Protein AF-0000000076130973 (afdb_homodimer)

Secondary structure (DSSP, 8-state):
--TTPEEEEEE--SHHHH-BTTBTT-HHHHHHHH--EEEEEEE-S-HHHHHHHHHHHHH-TTTGGGSTTPEEESSHHHHHHT--SEEEE-S-GGGSSSSSTT--HHHHHHHTT-EEEEPSP--SS-HHHHHHHHHHHHHHHHHTT--EEE--GGGG-HHHHHHHHHHHHH-PPEEEEEEEEEEE-TT---HHHH-HHHH--HHHHTTHHHHHHHHHHT--EEEEEEEEEEE-TT-TTSTT--S-PPTTSSTTSPTT-SPPSEEEEEEEETTS-EEEEEEEEEE-SS--EEEEEEEETTEEEEEE-TTSSEEEEEEEETTSSSTT--EEEEEES--HHHHHHHHHHHHHHHT-GGG-SSBHHHHHHHHHHHHHHHHHHHHH-/--TTPEEEEEE--SHHHH-BTTBTT-HHHHHHHH--EEEEEEE-S-HHHHHHHHHHHHH-TTTHHHHTTPEEESSHHHHHHT--SEEEE-S-GGGSSSSSTT--HHHHHHHTT-EEEEPSP--SS-HHHHHHHHHHHHHHHHHTT--EEE--GGGG-HHHHHHHHHHHHH-SPEEEEEEEEEEE-SS---HHHH-HHHH--HHHHTTHHHHHHHHHHT--EEEEEEEEEEE-TT-TTSTT--S-PPTTSSTTSPTT-SPPSEEEEEEEETTS-EEEEEEEEEE-SS--EEEEEEEETTEEEEEE-TTSSEEEEEEEETTSSSTT--EEEEEES--HHHHHHHHHHHHHHHT-GGG-SSBHHHHHHHHHHHHHHHHHHHHH-

pLDDT: mean 94.62, std 7.32, range [40.09, 98.94]

Foldseek 3Di:
DPPQAFEEEEEDLDCLCCRDDPRPNHLVVLVLVVDRYAYQEYEALPQVSVVVSLVVQCPDPSRVVRCVNYYYHHDCVVVLVVVGQAYEYDDFQAQAQFPPPNRPNLLVSLLSLHAYEYEPDNHLDAPVGNVVSLVSNVVSCVVSLHFYAYPLLVLQWPLLVVLLVVVVVLPFAWAEKEKEKEFAAQPDADPQAFFCSGQVACLRHPVLSVLLSCCLRHRFFPLVFKAKAFAACVPVVNPNPDDRGDDVRPVPPDPVRGHTAKMKMKGAHPVNHIYIYIYGHDHHDGDMWIKMWIDGDLKIWIWGPSVDQWIWIWMQGPPDPDNPDIDIDTHGPTDSSSSQVVLSVVCSSVSNNVSRSGGSNSSVSSSNSSSSSVVNNVVVD/DPPQAFEEEEEDLDCLCCHDDPRPNHLVVLVLVVDRYAYQEYEALPQVSVVVSLVVQCPDPSRVVRCVNYYYHHDCVVVLVVVGQAYEYDDFQAQAQFPPPNRPSLLVSLLSLHAYEYEPDNHLDAPVGNVVSLVSNVVSCVVSLHFYAYHLLLLQWPLLVVLLVVVVVLPFAWAEKEKEKEFAAQPDADQQAFFCSGQVACLRHPVLSVLLSCCLRHRFFPLVFKAKAFAACVPVVNPNPDDRGDPPRPVPPDPVRTHTAKMKMKGAHPVNHIYIYIYGHDHHDGDMWIKMWIDGDLKIWIWGPSVDQWIWIWMQGPPDPDNPDIDIDTHGPTDSSSSQVVLSVVCSSVSNNVSRSGGSSSSVSSSNSSSSSVVSNVVND

Structure (mmCIF, N/CA/C/O backbone):
data_AF-0000000076130973-model_v1
#
loop_
_entity.id
_entity.type
_entity.pdbx_description
1 polymer 'Uncharacterized protein'
#
loop_
_atom_site.group_PDB
_atom_site.id
_atom_site.type_symbol
_atom_site.label_atom_id
_atom_site.label_alt_id
_atom_site.label_comp_id
_atom_site.label_asym_id
_atom_site.label_entity_id
_atom_site.label_seq_id
_atom_site.pdbx_PDB_ins_code
_atom_site.Cartn_x
_atom_site.Cartn_y
_atom_site.Cartn_z
_atom_site.occupancy
_atom_site.B_iso_or_equiv
_atom_site.auth_seq_id
_atom_site.auth_comp_id
_atom_site.auth_asym_id
_atom_site.auth_atom_id
_atom_site.pdbx_PDB_model_num
ATOM 1 N N . MET A 1 1 ? 0.849 -53.156 -8.531 1 40.22 1 MET A N 1
ATOM 2 C CA . MET A 1 1 ? 0.339 -51.781 -8.367 1 40.22 1 MET A CA 1
ATOM 3 C C . MET A 1 1 ? -1.184 -51.75 -8.445 1 40.22 1 MET A C 1
ATOM 5 O O . MET A 1 1 ? -1.767 -52.312 -9.391 1 40.22 1 MET A O 1
ATOM 9 N N . GLU A 1 2 ? -1.854 -51.562 -7.383 1 45.81 2 GLU A N 1
ATOM 10 C CA . GLU A 1 2 ? -3.291 -51.75 -7.184 1 45.81 2 GLU A CA 1
ATOM 11 C C . GLU A 1 2 ? -4.082 -50.969 -8.234 1 45.81 2 GLU A C 1
ATOM 13 O O . GLU A 1 2 ? -3.619 -49.938 -8.734 1 45.81 2 GLU A O 1
ATOM 18 N N . LYS A 1 3 ? -4.992 -51.469 -8.953 1 57.81 3 LYS A N 1
ATOM 19 C CA . LYS A 1 3 ? -5.926 -51.062 -10 1 57.81 3 LYS A CA 1
ATOM 20 C C . LYS A 1 3 ? -6.352 -49.594 -9.812 1 57.81 3 LYS A C 1
ATOM 22 O O . LYS A 1 3 ? -6.828 -48.969 -10.75 1 57.81 3 LYS A O 1
ATOM 27 N N . ASN A 1 4 ? -5.98 -48.938 -8.602 1 78.19 4 ASN A N 1
ATOM 28 C CA . ASN A 1 4 ? -6.637 -47.656 -8.312 1 78.19 4 ASN A CA 1
ATOM 29 C C . ASN A 1 4 ? -5.625 -46.531 -8.172 1 78.19 4 ASN A C 1
ATOM 31 O O . ASN A 1 4 ? -5.984 -45.406 -7.773 1 78.19 4 ASN A O 1
ATOM 35 N N . SER A 1 5 ? -4.293 -46.781 -8.641 1 91.62 5 SER A N 1
ATOM 36 C CA . SER A 1 5 ? -3.256 -45.75 -8.492 1 91.62 5 SER A CA 1
ATOM 37 C C . SER A 1 5 ? -3.17 -44.875 -9.734 1 91.62 5 SER A C 1
ATOM 39 O O . SER A 1 5 ? -3.283 -45.344 -10.859 1 91.62 5 SER A O 1
ATOM 41 N N . LEU A 1 6 ? -2.975 -43.656 -9.523 1 96.81 6 LEU A N 1
ATOM 42 C CA . LEU A 1 6 ? -2.816 -42.688 -10.609 1 96.81 6 LEU A CA 1
ATOM 43 C C . LEU A 1 6 ? -1.401 -42.75 -11.172 1 96.81 6 LEU A C 1
ATOM 45 O O . LEU A 1 6 ? -0.427 -42.562 -10.438 1 96.81 6 LEU A O 1
ATOM 49 N N . ARG A 1 7 ? -1.233 -43.094 -12.461 1 98.19 7 ARG A N 1
ATOM 50 C CA . ARG A 1 7 ? 0.061 -43.094 -13.133 1 98.19 7 ARG A CA 1
ATOM 51 C C . ARG A 1 7 ? 0.465 -41.688 -13.539 1 98.19 7 ARG A C 1
ATOM 53 O O . ARG A 1 7 ? -0.239 -41.031 -14.312 1 98.19 7 ARG A O 1
ATOM 60 N N . ILE A 1 8 ? 1.643 -41.281 -13.016 1 98.56 8 ILE A N 1
ATOM 61 C CA . ILE A 1 8 ? 1.979 -39.875 -13.25 1 98.56 8 ILE A CA 1
ATOM 62 C C . ILE A 1 8 ? 3.4 -39.781 -13.797 1 98.56 8 ILE A C 1
ATOM 64 O O . ILE A 1 8 ? 4.156 -40.75 -13.773 1 98.56 8 ILE A O 1
ATOM 68 N N . GLY A 1 9 ? 3.74 -38.688 -14.391 1 98.62 9 GLY A N 1
ATOM 69 C CA . GLY A 1 9 ? 5.086 -38.312 -14.805 1 98.62 9 GLY A CA 1
ATOM 70 C C . GLY A 1 9 ? 5.465 -36.875 -14.391 1 98.62 9 GLY A C 1
ATOM 71 O O . GLY A 1 9 ? 4.602 -36 -14.289 1 98.62 9 GLY A O 1
ATOM 72 N N . PHE A 1 10 ? 6.742 -36.688 -14.141 1 98.38 10 PHE A N 1
ATOM 73 C CA . PHE A 1 10 ? 7.273 -35.375 -13.852 1 98.38 10 PHE A CA 1
ATOM 74 C C . PHE A 1 10 ? 8.102 -34.844 -15.023 1 98.38 10 PHE A C 1
ATOM 76 O O . PHE A 1 10 ? 8.969 -35.562 -15.539 1 98.38 10 PHE A O 1
ATOM 83 N N . VAL A 1 11 ? 7.723 -33.688 -15.461 1 98.31 11 VAL A N 1
ATOM 84 C CA . VAL A 1 11 ? 8.578 -32.969 -16.406 1 98.31 11 VAL A CA 1
ATOM 85 C C . VAL A 1 11 ? 9.367 -31.891 -15.672 1 98.31 11 VAL A C 1
ATOM 87 O O . VAL A 1 11 ? 8.828 -30.844 -15.32 1 98.31 11 VAL A O 1
ATOM 90 N N . GLY A 1 12 ? 10.633 -32.125 -15.523 1 96.75 12 GLY A N 1
ATOM 91 C CA . GLY A 1 12 ? 11.5 -31.297 -14.703 1 96.75 12 GLY A CA 1
ATOM 92 C C . GLY A 1 12 ? 11.852 -31.938 -13.375 1 96.75 12 GLY A C 1
ATOM 93 O O . GLY A 1 12 ? 10.969 -32.406 -12.641 1 96.75 12 GLY A O 1
ATOM 94 N N . ALA A 1 13 ? 13.102 -31.984 -13.023 1 95.19 13 ALA A N 1
ATOM 95 C CA . ALA A 1 13 ? 13.586 -32.562 -11.766 1 95.19 13 ALA A CA 1
ATOM 96 C C . ALA A 1 13 ? 14.039 -31.453 -10.805 1 95.19 13 ALA A C 1
ATOM 98 O O . ALA A 1 13 ? 14.859 -31.703 -9.914 1 95.19 13 ALA A O 1
ATOM 99 N N . GLY A 1 14 ? 13.461 -30.297 -11.008 1 91.38 14 GLY A N 1
ATOM 100 C CA . GLY A 1 14 ? 13.898 -29.141 -10.227 1 91.38 14 GLY A CA 1
ATOM 101 C C . GLY A 1 14 ? 13.273 -29.094 -8.844 1 91.38 14 GLY A C 1
ATOM 102 O O . GLY A 1 14 ? 12.609 -30.047 -8.422 1 91.38 14 GLY A O 1
ATOM 103 N N . ALA A 1 15 ? 13.492 -27.969 -8.164 1 89.38 15 ALA A N 1
ATOM 104 C CA . ALA A 1 15 ? 13.141 -27.797 -6.758 1 89.38 15 ALA A CA 1
ATOM 105 C C . ALA A 1 15 ? 11.633 -27.812 -6.562 1 89.38 15 ALA A C 1
ATOM 107 O O . ALA A 1 15 ? 11.133 -28.266 -5.527 1 89.38 15 ALA A O 1
ATOM 108 N N . ILE A 1 16 ? 10.898 -27.344 -7.535 1 92.62 16 ILE A N 1
ATOM 109 C CA . ILE A 1 16 ? 9.453 -27.266 -7.367 1 92.62 16 ILE A CA 1
ATOM 110 C C . ILE A 1 16 ? 8.883 -28.688 -7.254 1 92.62 16 ILE A C 1
ATOM 112 O O . ILE A 1 16 ? 7.93 -28.906 -6.508 1 92.62 16 ILE A O 1
ATOM 116 N N . HIS A 1 17 ? 9.492 -29.641 -7.922 1 95.69 17 HIS A N 1
ATOM 117 C CA . HIS A 1 17 ? 8.992 -31.016 -7.891 1 95.69 17 HIS A CA 1
ATOM 118 C C . HIS A 1 17 ? 9.633 -31.812 -6.754 1 95.69 17 HIS A C 1
ATOM 120 O O . HIS A 1 17 ? 8.953 -32.562 -6.059 1 95.69 17 HIS A O 1
ATOM 126 N N . PHE A 1 18 ? 10.938 -31.594 -6.512 1 94.19 18 PHE A N 1
ATOM 127 C CA . PHE A 1 18 ? 11.625 -32.562 -5.668 1 94.19 18 PHE A CA 1
ATOM 128 C C . PHE A 1 18 ? 12.344 -31.859 -4.523 1 94.19 18 PHE A C 1
ATOM 130 O O . PHE A 1 18 ? 13.031 -32.5 -3.73 1 94.19 18 PHE A O 1
ATOM 137 N N . GLY A 1 19 ? 12.203 -30.609 -4.426 1 87.38 19 GLY A N 1
ATOM 138 C CA . GLY A 1 19 ? 12.828 -29.859 -3.344 1 87.38 19 GLY A CA 1
ATOM 139 C C . GLY A 1 19 ? 14.328 -29.719 -3.508 1 87.38 19 GLY A C 1
ATOM 140 O O . GLY A 1 19 ? 14.945 -30.422 -4.309 1 87.38 19 GLY A O 1
ATOM 141 N N . ARG A 1 20 ? 14.766 -28.75 -2.949 1 78.25 20 ARG A N 1
ATOM 142 C CA . ARG A 1 20 ? 16.203 -28.531 -2.779 1 78.25 20 ARG A CA 1
ATOM 143 C C . ARG A 1 20 ? 16.5 -27.906 -1.421 1 78.25 20 ARG A C 1
ATOM 145 O O . ARG A 1 20 ? 15.961 -26.859 -1.079 1 78.25 20 ARG A O 1
ATOM 152 N N . GLY A 1 21 ? 17.312 -28.641 -0.737 1 66.12 21 GLY A N 1
ATOM 153 C CA . GLY A 1 21 ? 17.656 -28.078 0.558 1 66.12 21 GLY A CA 1
ATOM 154 C C . GLY A 1 21 ? 16.438 -27.719 1.388 1 66.12 21 GLY A C 1
ATOM 155 O O . GLY A 1 21 ? 15.57 -28.562 1.622 1 66.12 21 GLY A O 1
ATOM 156 N N . ASP A 1 22 ? 16.344 -26.422 1.657 1 58.75 22 ASP A N 1
ATOM 157 C CA . ASP A 1 22 ? 15.336 -25.922 2.57 1 58.75 22 ASP A CA 1
ATOM 158 C C . ASP A 1 22 ? 14.102 -25.438 1.808 1 58.75 22 ASP A C 1
ATOM 160 O O . ASP A 1 22 ? 13.164 -24.891 2.402 1 58.75 22 ASP A O 1
ATOM 164 N N . LEU A 1 23 ? 14.078 -25.734 0.526 1 64.69 23 LEU A N 1
ATOM 165 C CA . LEU A 1 23 ? 12.93 -25.25 -0.219 1 64.69 23 LEU A CA 1
ATOM 166 C C . LEU A 1 23 ? 11.742 -26.203 -0.084 1 64.69 23 LEU A C 1
ATOM 168 O O . LEU A 1 23 ? 11.836 -27.375 -0.473 1 64.69 23 LEU A O 1
ATOM 172 N N . PRO A 1 24 ? 10.633 -25.656 0.494 1 62.53 24 PRO A N 1
ATOM 173 C CA . PRO A 1 24 ? 9.508 -26.5 0.886 1 62.53 24 PRO A CA 1
ATOM 174 C C . PRO A 1 24 ? 8.578 -26.828 -0.284 1 62.53 24 PRO A C 1
ATOM 176 O O . PRO A 1 24 ? 7.453 -27.281 -0.075 1 62.53 24 PRO A O 1
ATOM 179 N N . TRP A 1 25 ? 8.906 -26.703 -1.598 1 71.56 25 TRP A N 1
ATOM 180 C CA . TRP A 1 25 ? 7.926 -26.719 -2.674 1 71.56 25 TRP A CA 1
ATOM 181 C C . TRP A 1 25 ? 7.75 -28.125 -3.242 1 71.56 25 TRP A C 1
ATOM 183 O O . TRP A 1 25 ? 6.77 -28.406 -3.938 1 71.56 25 TRP A O 1
ATOM 193 N N . ALA A 1 26 ? 8.242 -29.141 -2.707 1 87.94 26 ALA A N 1
ATOM 194 C CA . ALA A 1 26 ? 8.414 -30.484 -3.246 1 87.94 26 ALA A CA 1
ATOM 195 C C . ALA A 1 26 ? 7.062 -31.141 -3.516 1 87.94 26 ALA A C 1
ATOM 197 O O . ALA A 1 26 ? 6.488 -31.781 -2.633 1 87.94 26 ALA A O 1
ATOM 198 N N . HIS A 1 27 ? 6.535 -30.969 -4.824 1 96.31 27 HIS A N 1
ATOM 199 C CA . HIS A 1 27 ? 5.297 -31.609 -5.262 1 96.31 27 HIS A CA 1
ATOM 200 C C . HIS A 1 27 ? 5.34 -33.125 -5.035 1 96.31 27 HIS A C 1
ATOM 202 O O . HIS A 1 27 ? 4.359 -33.719 -4.59 1 96.31 27 HIS A O 1
ATOM 208 N N . ALA A 1 28 ? 6.473 -33.719 -5.301 1 96.25 28 ALA A N 1
ATOM 209 C CA . ALA A 1 28 ? 6.621 -35.156 -5.199 1 96.25 28 ALA A CA 1
ATOM 210 C C . ALA A 1 28 ? 6.309 -35.656 -3.789 1 96.25 28 ALA A C 1
ATOM 212 O O . ALA A 1 28 ? 5.551 -36.594 -3.609 1 96.25 28 ALA A O 1
ATOM 213 N N . THR A 1 29 ? 6.867 -34.969 -2.818 1 94.19 29 THR A N 1
ATOM 214 C CA . THR A 1 29 ? 6.66 -35.344 -1.428 1 94.19 29 THR A CA 1
ATOM 215 C C . THR A 1 29 ? 5.176 -35.281 -1.064 1 94.19 29 THR A C 1
ATOM 217 O O . THR A 1 29 ? 4.672 -36.156 -0.348 1 94.19 29 THR A O 1
ATOM 220 N N . ARG A 1 30 ? 4.523 -34.344 -1.564 1 95.31 30 ARG A N 1
ATOM 221 C CA . ARG A 1 30 ? 3.107 -34.188 -1.266 1 95.31 30 ARG A CA 1
ATOM 222 C C . ARG A 1 30 ? 2.264 -35.25 -1.965 1 95.31 30 ARG A C 1
ATOM 224 O O . ARG A 1 30 ? 1.32 -35.781 -1.379 1 95.31 30 ARG A O 1
ATOM 231 N N . LEU A 1 31 ? 2.594 -35.531 -3.182 1 96.81 31 LEU A N 1
ATOM 232 C CA . LEU A 1 31 ? 1.896 -36.594 -3.914 1 96.81 31 LEU A CA 1
ATOM 233 C C . LEU A 1 31 ? 2.125 -37.938 -3.266 1 96.81 31 LEU A C 1
ATOM 235 O O . LEU A 1 31 ? 1.205 -38.75 -3.184 1 96.81 31 LEU A O 1
ATOM 239 N N . GLU A 1 32 ? 3.324 -38.156 -2.787 1 95.81 32 GLU A N 1
ATOM 240 C CA . GLU A 1 32 ? 3.662 -39.406 -2.086 1 95.81 32 GLU A CA 1
ATOM 241 C C . GLU A 1 32 ? 2.836 -39.562 -0.811 1 95.81 32 GLU A C 1
ATOM 243 O O . GLU A 1 32 ? 2.402 -40.656 -0.477 1 95.81 32 GLU A O 1
ATOM 248 N N . LYS A 1 33 ? 2.615 -38.438 -0.167 1 94.12 33 LYS A N 1
ATOM 249 C CA . LYS A 1 33 ? 1.812 -38.438 1.052 1 94.12 33 LYS A CA 1
ATOM 250 C C . LYS A 1 33 ? 0.374 -38.875 0.759 1 94.12 33 LYS A C 1
ATOM 252 O O . LYS A 1 33 ? -0.285 -39.469 1.605 1 94.12 33 LYS A O 1
ATOM 257 N N . MET A 1 34 ? -0.127 -38.5 -0.379 1 93.62 34 MET A N 1
ATOM 258 C CA . MET A 1 34 ? -1.485 -38.875 -0.774 1 93.62 34 MET A CA 1
ATOM 259 C C . MET A 1 34 ? -1.604 -40.375 -0.997 1 93.62 34 MET A C 1
ATOM 261 O O . MET A 1 34 ? -2.672 -40.938 -0.789 1 93.62 34 MET A O 1
ATOM 265 N N . GLY A 1 35 ? -0.632 -40.812 -1.413 1 91 35 GLY A N 1
ATOM 266 C CA . GLY A 1 35 ? -0.651 -42.25 -1.726 1 91 35 GLY A CA 1
ATOM 267 C C . GLY A 1 35 ? -1.372 -42.562 -3.021 1 91 35 GLY A C 1
ATOM 268 O O . GLY A 1 35 ? -1.898 -41.656 -3.68 1 91 35 GLY A O 1
ATOM 269 N N . GLN A 1 36 ? -1.175 -43.656 -3.559 1 89.31 36 GLN A N 1
ATOM 270 C CA . GLN A 1 36 ? -1.887 -44.219 -4.703 1 89.31 36 GLN A CA 1
ATOM 271 C C . GLN A 1 36 ? -1.417 -43.594 -6.008 1 89.31 36 GLN A C 1
ATOM 273 O O . GLN A 1 36 ? -2.234 -43.219 -6.844 1 89.31 36 GLN A O 1
ATOM 278 N N . ILE A 1 37 ? -0.214 -43.281 -6.023 1 95.62 37 ILE A N 1
ATOM 279 C CA . ILE A 1 37 ? 0.383 -42.812 -7.27 1 95.62 37 ILE A CA 1
ATOM 280 C C . ILE A 1 37 ? 1.459 -43.812 -7.727 1 95.62 37 ILE A C 1
ATOM 282 O O . ILE A 1 37 ? 1.973 -44.594 -6.926 1 95.62 37 ILE A O 1
ATOM 286 N N . ASN A 1 38 ? 1.672 -43.875 -8.914 1 97.25 38 ASN A N 1
ATOM 287 C CA . ASN A 1 38 ? 2.773 -44.562 -9.57 1 97.25 38 ASN A CA 1
ATOM 288 C C . ASN A 1 38 ? 3.541 -43.656 -10.516 1 97.25 38 ASN A C 1
ATOM 290 O O . ASN A 1 38 ? 3.018 -43.25 -11.555 1 97.25 38 ASN A O 1
ATOM 294 N N . VAL A 1 39 ? 4.785 -43.312 -10.148 1 98.31 39 VAL A N 1
ATOM 295 C CA . VAL A 1 39 ? 5.598 -42.438 -10.969 1 98.31 39 VAL A CA 1
ATOM 296 C C . VAL A 1 39 ? 6.234 -43.219 -12.117 1 98.31 39 VAL A C 1
ATOM 298 O O . VAL A 1 39 ? 7.141 -44 -11.898 1 98.31 39 VAL A O 1
ATOM 301 N N . LEU A 1 40 ? 5.816 -42.875 -13.281 1 98.31 40 LEU A N 1
ATOM 302 C CA . LEU A 1 40 ? 6.285 -43.625 -14.445 1 98.31 40 LEU A CA 1
ATOM 303 C C . LEU A 1 40 ? 7.648 -43.094 -14.898 1 98.31 40 LEU A C 1
ATOM 305 O O . LEU A 1 40 ? 8.469 -43.875 -15.406 1 98.31 40 LEU A O 1
ATOM 309 N N . ALA A 1 41 ? 7.812 -41.812 -14.781 1 98.44 41 ALA A N 1
ATOM 310 C CA . ALA A 1 41 ? 9.078 -41.281 -15.289 1 98.44 41 ALA A CA 1
ATOM 311 C C . ALA A 1 41 ? 9.344 -39.906 -14.727 1 98.44 41 ALA A C 1
ATOM 313 O O . ALA A 1 41 ? 8.414 -39.188 -14.352 1 98.44 41 ALA A O 1
ATOM 314 N N . ILE A 1 42 ? 10.602 -39.562 -14.648 1 98.25 42 ILE A N 1
ATOM 315 C CA . ILE A 1 42 ? 11.133 -38.219 -14.453 1 98.25 42 ILE A CA 1
ATOM 316 C C . ILE A 1 42 ? 11.867 -37.781 -15.711 1 98.25 42 ILE A C 1
ATOM 318 O O . ILE A 1 42 ? 12.797 -38.438 -16.172 1 98.25 42 ILE A O 1
ATOM 322 N N . VAL A 1 43 ? 11.352 -36.688 -16.25 1 98.19 43 VAL A N 1
ATOM 323 C CA . VAL A 1 43 ? 11.953 -36.156 -17.453 1 98.19 43 VAL A CA 1
ATOM 324 C C . VAL A 1 43 ? 12.852 -34.969 -17.109 1 98.19 43 VAL A C 1
ATOM 326 O O . VAL A 1 43 ? 12.383 -33.969 -16.578 1 98.19 43 VAL A O 1
ATOM 329 N N . ASP A 1 44 ? 14.109 -35 -17.438 1 97.38 44 ASP A N 1
ATOM 330 C CA . ASP A 1 44 ? 15.062 -33.906 -17.297 1 97.38 44 ASP A CA 1
ATOM 331 C C . ASP A 1 44 ? 16.25 -34.094 -18.219 1 97.38 44 ASP A C 1
ATOM 333 O O . ASP A 1 44 ? 16.828 -35.188 -18.312 1 97.38 44 ASP A O 1
ATOM 337 N N . PRO A 1 45 ? 16.531 -32.969 -18.906 1 94.56 45 PRO A N 1
ATOM 338 C CA . PRO A 1 45 ? 17.719 -33.125 -19.766 1 94.56 45 PRO A CA 1
ATOM 339 C C . PRO A 1 45 ? 18.984 -33.406 -18.953 1 94.56 45 PRO A C 1
ATOM 341 O O . PRO A 1 45 ? 19.938 -34 -19.484 1 94.56 45 PRO A O 1
ATOM 344 N N . ASP A 1 46 ? 19.047 -32.938 -17.766 1 92.5 46 ASP A N 1
ATOM 345 C CA . ASP A 1 46 ? 20.156 -33.281 -16.859 1 92.5 46 ASP A CA 1
ATOM 346 C C . ASP A 1 46 ? 19.891 -34.594 -16.141 1 92.5 46 ASP A C 1
ATOM 348 O O . ASP A 1 46 ? 19.297 -34.594 -15.055 1 92.5 46 ASP A O 1
ATOM 352 N N . THR A 1 47 ? 20.469 -35.625 -16.594 1 90.75 47 THR A N 1
ATOM 353 C CA . THR A 1 47 ? 20.172 -36.969 -16.094 1 90.75 47 THR A CA 1
ATOM 354 C C . THR A 1 47 ? 20.844 -37.219 -14.742 1 90.75 47 THR A C 1
ATOM 356 O O . THR A 1 47 ? 20.422 -38.062 -13.969 1 90.75 47 THR A O 1
ATOM 359 N N . LYS A 1 48 ? 21.859 -36.406 -14.508 1 94.19 48 LYS A N 1
ATOM 360 C CA . LYS A 1 48 ? 22.547 -36.594 -13.234 1 94.19 48 LYS A CA 1
ATOM 361 C C . LYS A 1 48 ? 21.656 -36.219 -12.055 1 94.19 48 LYS A C 1
ATOM 363 O O . LYS A 1 48 ? 21.578 -36.969 -11.078 1 94.19 48 LYS A O 1
ATOM 368 N N . VAL A 1 49 ? 21.016 -35.156 -12.203 1 91.5 49 VAL A N 1
ATOM 369 C CA . VAL A 1 49 ? 20.125 -34.656 -11.148 1 91.5 49 VAL A CA 1
ATOM 370 C C . VAL A 1 49 ? 18.953 -35.625 -10.992 1 91.5 49 VAL A C 1
ATOM 372 O O . VAL A 1 49 ? 18.609 -36.031 -9.883 1 91.5 49 VAL A O 1
ATOM 375 N N . ALA A 1 50 ? 18.375 -36.031 -12.07 1 94.81 50 ALA A N 1
ATOM 376 C CA . ALA A 1 50 ? 17.219 -36.938 -12.062 1 94.81 50 ALA A CA 1
ATOM 377 C C . ALA A 1 50 ? 17.594 -38.312 -11.484 1 94.81 50 ALA A C 1
ATOM 379 O O . ALA A 1 50 ? 16.812 -38.906 -10.75 1 94.81 50 ALA A O 1
ATOM 380 N N . ASP A 1 51 ? 18.766 -38.656 -11.828 1 96.56 51 ASP A N 1
ATOM 381 C CA . ASP A 1 51 ? 19.25 -39.938 -11.336 1 96.56 51 ASP A CA 1
ATOM 382 C C . ASP A 1 51 ? 19.422 -39.906 -9.82 1 96.56 51 ASP A C 1
ATOM 384 O O . ASP A 1 51 ? 19.047 -40.844 -9.133 1 96.56 51 ASP A O 1
ATOM 388 N N . SER A 1 52 ? 20.031 -38.906 -9.367 1 95.69 52 SER A N 1
ATOM 389 C CA . SER A 1 52 ? 20.219 -38.75 -7.926 1 95.69 52 SER A CA 1
ATOM 390 C C . SER A 1 52 ? 18.875 -38.75 -7.191 1 95.69 52 SER A C 1
ATOM 392 O O . SER A 1 52 ? 18.734 -39.406 -6.148 1 95.69 52 SER A O 1
ATOM 394 N N . ILE A 1 53 ? 17.922 -38.094 -7.711 1 94.75 53 ILE A N 1
ATOM 395 C CA . ILE A 1 53 ? 16.578 -38.031 -7.137 1 94.75 53 ILE A CA 1
ATOM 396 C C . ILE A 1 53 ? 15.953 -39.438 -7.102 1 94.75 53 ILE A C 1
ATOM 398 O O . ILE A 1 53 ? 15.445 -39.875 -6.066 1 94.75 53 ILE A O 1
ATOM 402 N N . LEU A 1 54 ? 16.047 -40.125 -8.211 1 97.06 54 LEU A N 1
ATOM 403 C CA . LEU A 1 54 ? 15.43 -41.469 -8.312 1 97.06 54 LEU A CA 1
ATOM 404 C C . LEU A 1 54 ? 16.078 -42.438 -7.34 1 97.06 54 LEU A C 1
ATOM 406 O O . LEU A 1 54 ? 15.391 -43.219 -6.668 1 97.06 54 LEU A O 1
ATOM 410 N N . LYS A 1 55 ? 17.391 -42.375 -7.27 1 97.44 55 LYS A N 1
ATOM 411 C CA . LYS A 1 55 ? 18.109 -43.25 -6.34 1 97.44 55 LYS A CA 1
ATOM 412 C C . LYS A 1 55 ? 17.672 -43 -4.902 1 97.44 55 LYS A C 1
ATOM 414 O O . LYS A 1 55 ? 17.453 -43.938 -4.141 1 97.44 55 LYS A O 1
ATOM 419 N N . GLU A 1 56 ? 17.594 -41.781 -4.594 1 95.38 56 GLU A N 1
ATOM 420 C CA . GLU A 1 56 ? 17.141 -41.406 -3.25 1 95.38 56 GLU A CA 1
ATOM 421 C C . GLU A 1 56 ? 15.727 -41.938 -2.98 1 95.38 56 GLU A C 1
ATOM 423 O O . GLU A 1 56 ? 15.461 -42.5 -1.92 1 95.38 56 GLU A O 1
ATOM 428 N N . LYS A 1 57 ? 14.82 -41.75 -3.93 1 96.12 57 LYS A N 1
ATOM 429 C CA . LYS A 1 57 ? 13.438 -42.188 -3.787 1 96.12 57 LYS A CA 1
ATOM 430 C C . LYS A 1 57 ? 13.336 -43.688 -3.67 1 96.12 57 LYS A C 1
ATOM 432 O O . LYS A 1 57 ? 12.523 -44.219 -2.896 1 96.12 57 LYS A O 1
ATOM 437 N N . LEU A 1 58 ? 14.18 -44.438 -4.332 1 97.25 58 LEU A N 1
ATOM 438 C CA . LEU A 1 58 ? 14.156 -45.875 -4.352 1 97.25 58 LEU A CA 1
ATOM 439 C C . LEU A 1 58 ? 14.82 -46.469 -3.104 1 97.25 58 LEU A C 1
ATOM 441 O O . LEU A 1 58 ? 14.57 -47.594 -2.734 1 97.25 58 LEU A O 1
ATOM 445 N N . SER A 1 59 ? 15.633 -45.656 -2.488 1 97.31 59 SER A N 1
ATOM 446 C CA . SER A 1 59 ? 16.359 -46.125 -1.315 1 97.31 59 SER A CA 1
ATOM 447 C C . SER A 1 59 ? 15.516 -46 -0.054 1 97.31 59 SER A C 1
ATOM 449 O O . SER A 1 59 ? 15.836 -46.625 0.97 1 97.31 59 SER A O 1
ATOM 451 N N . SER A 1 60 ? 14.547 -45.281 -0.113 1 95.62 60 SER A N 1
ATOM 452 C CA . SER A 1 60 ? 13.688 -45.062 1.047 1 95.62 60 SER A CA 1
ATOM 453 C C . SER A 1 60 ? 12.508 -46 1.046 1 95.62 60 SER A C 1
ATOM 455 O O . SER A 1 60 ? 11.766 -46.094 0.063 1 95.62 60 SER A O 1
ATOM 457 N N . ASP A 1 61 ? 12.195 -46.625 2.207 1 95.5 61 ASP A N 1
ATOM 458 C CA . ASP A 1 61 ? 11.062 -47.562 2.336 1 95.5 61 ASP A CA 1
ATOM 459 C C . ASP A 1 61 ? 9.734 -46.812 2.215 1 95.5 61 ASP A C 1
ATOM 461 O O . ASP A 1 61 ? 8.727 -47.375 1.812 1 95.5 61 ASP A O 1
ATOM 465 N N . GLN A 1 62 ? 9.82 -45.594 2.459 1 94.94 62 GLN A N 1
ATOM 466 C CA . GLN A 1 62 ? 8.609 -44.781 2.455 1 94.94 62 GLN A CA 1
ATOM 467 C C . GLN A 1 62 ? 8.203 -44.406 1.034 1 94.94 62 GLN A C 1
ATOM 469 O O . GLN A 1 62 ? 7.02 -44.219 0.748 1 94.94 62 GLN A O 1
ATOM 474 N N . THR A 1 63 ? 9.188 -44.312 0.101 1 96.38 63 THR A N 1
ATOM 475 C CA . THR A 1 63 ? 8.867 -43.75 -1.199 1 96.38 63 THR A CA 1
ATOM 476 C C . THR A 1 63 ? 9.109 -44.75 -2.314 1 96.38 63 THR A C 1
ATOM 478 O O . THR A 1 63 ? 8.609 -44.594 -3.432 1 96.38 63 THR A O 1
ATOM 481 N N . LYS A 1 64 ? 9.852 -45.844 -2.072 1 96.94 64 LYS A N 1
ATOM 482 C CA . LYS A 1 64 ? 10.297 -46.781 -3.113 1 96.94 64 LYS A CA 1
ATOM 483 C C . LYS A 1 64 ? 9.117 -47.344 -3.889 1 96.94 64 LYS A C 1
ATOM 485 O O . LYS A 1 64 ? 9.203 -47.562 -5.098 1 96.94 64 LYS A O 1
ATOM 490 N N . GLN A 1 65 ? 8.055 -47.594 -3.211 1 96.25 65 GLN A N 1
ATOM 491 C CA . GLN A 1 65 ? 6.898 -48.219 -3.836 1 96.25 65 GLN A CA 1
ATOM 492 C C . GLN A 1 65 ? 6.344 -47.344 -4.965 1 96.25 65 GLN A C 1
ATOM 494 O O . GLN A 1 65 ? 5.727 -47.844 -5.902 1 96.25 65 GLN A O 1
ATOM 499 N N . PHE A 1 66 ? 6.527 -46.031 -4.859 1 97.56 66 PHE A N 1
ATOM 500 C CA . PHE A 1 66 ? 5.953 -45.125 -5.844 1 97.56 66 PHE A CA 1
ATOM 501 C C . PHE A 1 66 ? 6.844 -45.031 -7.078 1 97.56 66 PHE A C 1
ATOM 503 O O . PHE A 1 66 ? 6.418 -44.562 -8.125 1 97.56 66 PHE A O 1
ATOM 510 N N . TYR A 1 67 ? 8.102 -45.531 -7.023 1 97.94 67 TYR A N 1
ATOM 511 C CA . TYR A 1 67 ? 9.078 -45.25 -8.062 1 97.94 67 TYR A CA 1
ATOM 512 C C . TYR A 1 67 ? 9.68 -46.531 -8.617 1 97.94 67 TYR A C 1
ATOM 514 O O . TYR A 1 67 ? 10.703 -46.5 -9.312 1 97.94 67 TYR A O 1
ATOM 522 N N . GLN A 1 68 ? 9.102 -47.625 -8.383 1 96 68 GLN A N 1
ATOM 523 C CA . GLN A 1 68 ? 9.648 -48.906 -8.773 1 96 68 GLN A CA 1
ATOM 524 C C . GLN A 1 68 ? 9.789 -49 -10.289 1 96 68 GLN A C 1
ATOM 526 O O . GLN A 1 68 ? 10.766 -49.594 -10.789 1 96 68 GLN A O 1
ATOM 531 N N . ASP A 1 69 ? 8.922 -48.438 -10.984 1 94.06 69 ASP A N 1
ATOM 532 C CA . ASP A 1 69 ? 8.914 -48.531 -12.445 1 94.06 69 ASP A CA 1
ATOM 533 C C . ASP A 1 69 ? 9.336 -47.219 -13.086 1 94.06 69 ASP A C 1
ATOM 535 O O . ASP A 1 69 ? 9.141 -47 -14.281 1 94.06 69 ASP A O 1
ATOM 539 N N . CYS A 1 70 ? 9.852 -46.375 -12.227 1 98 70 CYS A N 1
ATOM 540 C CA . CYS A 1 70 ? 10.133 -45 -12.711 1 98 70 CYS A CA 1
ATOM 541 C C . CYS A 1 70 ? 11.328 -45 -13.648 1 98 70 CYS A C 1
ATOM 543 O O . CYS A 1 70 ? 12.398 -45.5 -13.305 1 98 70 CYS A O 1
ATOM 545 N N . LYS A 1 71 ? 11.148 -44.438 -14.805 1 97.69 71 LYS A N 1
ATOM 546 C CA . LYS A 1 71 ? 12.227 -44.281 -15.773 1 97.69 71 LYS A CA 1
ATOM 547 C C . LYS A 1 71 ? 12.758 -42.844 -15.766 1 97.69 71 LYS A C 1
ATOM 549 O O . LYS A 1 71 ? 12.039 -41.906 -15.422 1 97.69 71 LYS A O 1
ATOM 554 N N . LEU A 1 72 ? 14.008 -42.781 -16.141 1 97.94 72 LEU A N 1
ATOM 555 C CA . LEU A 1 72 ? 14.609 -41.469 -16.406 1 97.94 72 LEU A CA 1
ATOM 556 C C . LEU A 1 72 ? 14.617 -41.156 -17.891 1 97.94 72 LEU A C 1
ATOM 558 O O . LEU A 1 72 ? 15.109 -41.969 -18.688 1 97.94 72 LEU A O 1
ATOM 562 N N . LEU A 1 73 ? 13.961 -40.094 -18.219 1 97.81 73 LEU A N 1
ATOM 563 C CA . LEU A 1 73 ? 13.867 -39.719 -19.625 1 97.81 73 LEU A CA 1
ATOM 564 C C . LEU A 1 73 ? 14.508 -38.344 -19.844 1 97.81 73 LEU A C 1
ATOM 566 O O . LEU A 1 73 ? 14.547 -37.5 -18.938 1 97.81 73 LEU A O 1
ATOM 570 N N . THR A 1 74 ? 14.945 -38.031 -21.047 1 97.06 74 THR A N 1
ATOM 571 C CA . THR A 1 74 ? 15.586 -36.781 -21.344 1 97.06 74 THR A CA 1
ATOM 572 C C . THR A 1 74 ? 14.656 -35.875 -22.172 1 97.06 74 THR A C 1
ATOM 574 O O . THR A 1 74 ? 14.914 -34.688 -22.312 1 97.06 74 THR A O 1
ATOM 577 N N . HIS A 1 75 ? 13.617 -36.562 -22.625 1 96.5 75 HIS A N 1
ATOM 578 C CA . HIS A 1 75 ? 12.688 -35.781 -23.453 1 96.5 75 HIS A CA 1
ATOM 579 C C . HIS A 1 75 ? 11.242 -36.156 -23.141 1 96.5 75 HIS A C 1
ATOM 581 O O . HIS A 1 75 ? 10.914 -37.312 -22.922 1 96.5 75 HIS A O 1
ATOM 587 N N . PHE A 1 76 ? 10.352 -35.125 -23.156 1 97.38 76 PHE A N 1
ATOM 588 C CA . PHE A 1 76 ? 8.977 -35.281 -22.688 1 97.38 76 PHE A CA 1
ATOM 589 C C . PHE A 1 76 ? 8.188 -36.188 -23.641 1 97.38 76 PHE A C 1
ATOM 591 O O . PHE A 1 76 ? 7.219 -36.812 -23.234 1 97.38 76 PHE A O 1
ATOM 598 N N . LYS A 1 77 ? 8.586 -36.281 -24.906 1 97.38 77 LYS A N 1
ATOM 599 C CA . LYS A 1 77 ? 7.871 -37.125 -25.891 1 97.38 77 LYS A CA 1
ATOM 600 C C . LYS A 1 77 ? 7.883 -38.594 -25.469 1 97.38 77 LYS A C 1
ATOM 602 O O . LYS A 1 77 ? 6.922 -39.312 -25.719 1 97.38 77 LYS A O 1
ATOM 607 N N . ASP A 1 78 ? 9.016 -38.969 -24.875 1 98.25 78 ASP A N 1
ATOM 608 C CA . ASP A 1 78 ? 9.117 -40.344 -24.406 1 98.25 78 ASP A CA 1
ATOM 609 C C . ASP A 1 78 ? 8.133 -40.594 -23.266 1 98.25 78 ASP A C 1
ATOM 611 O O . ASP A 1 78 ? 7.668 -41.719 -23.078 1 98.25 78 ASP A O 1
ATOM 615 N N . LEU A 1 79 ? 7.895 -39.594 -22.5 1 98.44 79 LEU A N 1
ATOM 616 C CA . LEU A 1 79 ? 6.898 -39.688 -21.438 1 98.44 79 LEU A CA 1
ATOM 617 C C . LEU A 1 79 ? 5.492 -39.812 -22.016 1 98.44 79 LEU A C 1
ATOM 619 O O . LEU A 1 79 ? 4.66 -40.531 -21.484 1 98.44 79 LEU A O 1
ATOM 623 N N . ILE A 1 80 ? 5.207 -39.062 -23.078 1 98.56 80 ILE A N 1
ATOM 624 C CA . ILE A 1 80 ? 3.91 -39.156 -23.75 1 98.56 80 ILE A CA 1
ATOM 625 C C . ILE A 1 80 ? 3.652 -40.594 -24.188 1 98.56 80 ILE A C 1
ATOM 627 O O . ILE A 1 80 ? 2.539 -41.094 -24.047 1 98.56 80 ILE A O 1
ATOM 631 N N . ALA A 1 81 ? 4.691 -41.25 -24.641 1 98.12 81 ALA A N 1
ATOM 632 C CA . ALA A 1 81 ? 4.582 -42.625 -25.141 1 98.12 81 ALA A CA 1
ATOM 633 C C . ALA A 1 81 ? 4.203 -43.594 -24.016 1 98.12 81 ALA A C 1
ATOM 635 O O . ALA A 1 81 ? 3.594 -44.625 -24.266 1 98.12 81 ALA A O 1
ATOM 636 N N . LEU A 1 82 ? 4.5 -43.188 -22.812 1 98.06 82 LEU A N 1
ATOM 637 C CA . LEU A 1 82 ? 4.176 -44.031 -21.656 1 98.06 82 LEU A CA 1
ATOM 638 C C . LEU A 1 82 ? 2.723 -43.844 -21.234 1 98.06 82 LEU A C 1
ATOM 640 O O . LEU A 1 82 ? 2.209 -44.625 -20.406 1 98.06 82 LEU A O 1
ATOM 644 N N . LYS A 1 83 ? 2.029 -42.875 -21.75 1 97.38 83 LYS A N 1
ATOM 645 C CA . LYS A 1 83 ? 0.609 -42.562 -21.594 1 97.38 83 LYS A CA 1
ATOM 646 C C . LYS A 1 83 ? 0.236 -42.469 -20.109 1 97.38 83 LYS A C 1
ATOM 648 O O . LYS A 1 83 ? -0.697 -43.156 -19.656 1 97.38 83 LYS A O 1
ATOM 653 N N . PRO A 1 84 ? 0.914 -41.688 -19.359 1 98.44 84 PRO A N 1
ATOM 654 C CA . PRO A 1 84 ? 0.461 -41.469 -17.984 1 98.44 84 PRO A CA 1
ATOM 655 C C . PRO A 1 84 ? -0.95 -40.875 -17.922 1 98.44 84 PRO A C 1
ATOM 657 O O . PRO A 1 84 ? -1.448 -40.344 -18.906 1 98.44 84 PRO A O 1
ATOM 660 N N . ASP A 1 85 ? -1.596 -41.094 -16.75 1 98.19 85 ASP A N 1
ATOM 661 C CA . ASP A 1 85 ? -2.885 -40.469 -16.5 1 98.19 85 ASP A CA 1
ATOM 662 C C . ASP A 1 85 ? -2.736 -38.938 -16.406 1 98.19 85 ASP A C 1
ATOM 664 O O . ASP A 1 85 ? -3.609 -38.188 -16.859 1 98.19 85 ASP A O 1
ATOM 668 N N . ALA A 1 86 ? -1.645 -38.5 -15.812 1 98.69 86 ALA A N 1
ATOM 669 C CA . ALA A 1 86 ? -1.396 -37.094 -15.609 1 98.69 86 ALA A CA 1
ATOM 670 C C . ALA A 1 86 ? 0.1 -36.781 -15.625 1 98.69 86 ALA A C 1
ATOM 672 O O . ALA A 1 86 ? 0.919 -37.656 -15.32 1 98.69 86 ALA A O 1
ATOM 673 N N . VAL A 1 87 ? 0.388 -35.594 -15.977 1 98.81 87 VAL A N 1
ATOM 674 C CA . VAL A 1 87 ? 1.771 -35.125 -15.93 1 98.81 87 VAL A CA 1
ATOM 675 C C . VAL A 1 87 ? 1.858 -33.844 -15.117 1 98.81 87 VAL A C 1
ATOM 677 O O . VAL A 1 87 ? 0.929 -33.031 -15.117 1 98.81 87 VAL A O 1
ATOM 680 N N . PHE A 1 88 ? 2.936 -33.656 -14.359 1 98.62 88 PHE A N 1
ATOM 681 C CA . PHE A 1 88 ? 3.275 -32.438 -13.625 1 98.62 88 PHE A CA 1
ATOM 682 C C . PHE A 1 88 ? 4.453 -31.719 -14.281 1 98.62 88 PHE A C 1
ATOM 684 O O . PHE A 1 88 ? 5.555 -32.25 -14.352 1 98.62 88 PHE A O 1
ATOM 691 N N . ILE A 1 89 ? 4.164 -30.531 -14.742 1 98.56 89 ILE A N 1
ATOM 692 C CA . ILE A 1 89 ? 5.176 -29.797 -15.484 1 98.56 89 ILE A CA 1
ATOM 693 C C . ILE A 1 89 ? 5.727 -28.656 -14.617 1 98.56 89 ILE A C 1
ATOM 695 O O . ILE A 1 89 ? 4.988 -27.75 -14.227 1 98.56 89 ILE A O 1
ATOM 699 N N . GLY A 1 90 ? 7.012 -28.734 -14.281 1 96.12 90 GLY A N 1
ATOM 700 C CA . GLY A 1 90 ? 7.684 -27.75 -13.453 1 96.12 90 GLY A CA 1
ATOM 701 C C . GLY A 1 90 ? 9.039 -27.328 -14 1 96.12 90 GLY A C 1
ATOM 702 O O . GLY A 1 90 ? 10.031 -27.328 -13.273 1 96.12 90 GLY A O 1
ATOM 703 N N . ILE A 1 91 ? 9.133 -27.062 -15.312 1 94.12 91 ILE A N 1
ATOM 704 C CA . ILE A 1 91 ? 10.359 -26.578 -15.93 1 94.12 91 ILE A CA 1
ATOM 705 C C . ILE A 1 91 ? 10.25 -25.078 -16.172 1 94.12 91 ILE A C 1
ATOM 707 O O . ILE A 1 91 ? 9.148 -24.516 -16.172 1 94.12 91 ILE A O 1
ATOM 711 N N . PRO A 1 92 ? 11.352 -24.359 -16.391 1 91.69 92 PRO A N 1
ATOM 712 C CA . PRO A 1 92 ? 11.289 -22.906 -16.641 1 91.69 92 PRO A CA 1
ATOM 713 C C . PRO A 1 92 ? 10.383 -22.547 -17.812 1 91.69 92 PRO A C 1
ATOM 715 O O . PRO A 1 92 ? 10.375 -23.25 -18.828 1 91.69 92 PRO A O 1
ATOM 718 N N . PRO A 1 93 ? 9.672 -21.5 -17.656 1 92.31 93 PRO A N 1
ATOM 719 C CA . PRO A 1 93 ? 8.68 -21.141 -18.672 1 92.31 93 PRO A CA 1
ATOM 720 C C . PRO A 1 93 ? 9.312 -20.797 -20.016 1 92.31 93 PRO A C 1
ATOM 722 O O . PRO A 1 93 ? 8.625 -20.812 -21.047 1 92.31 93 PRO A O 1
ATOM 725 N N . VAL A 1 94 ? 10.594 -20.5 -20.031 1 92.62 94 VAL A N 1
ATOM 726 C CA . VAL A 1 94 ? 11.266 -20.172 -21.281 1 92.62 94 VAL A CA 1
ATOM 727 C C . VAL A 1 94 ? 11.297 -21.406 -22.188 1 92.62 94 VAL A C 1
ATOM 729 O O . VAL A 1 94 ? 11.453 -21.281 -23.406 1 92.62 94 VAL A O 1
ATOM 732 N N . TYR A 1 95 ? 11.023 -22.609 -21.609 1 93.88 95 TYR A N 1
ATOM 733 C CA . TYR A 1 95 ? 11.117 -23.844 -22.391 1 93.88 95 TYR A CA 1
ATOM 734 C C . TYR A 1 95 ? 9.734 -24.438 -22.641 1 93.88 95 TYR A C 1
ATOM 736 O O . TYR A 1 95 ? 9.609 -25.578 -23.078 1 93.88 95 TYR A O 1
ATOM 744 N N . ARG A 1 96 ? 8.695 -23.688 -22.391 1 95.56 96 ARG A N 1
ATOM 745 C CA . ARG A 1 96 ? 7.34 -24.188 -22.547 1 95.56 96 ARG A CA 1
ATOM 746 C C . ARG A 1 96 ? 6.355 -23.047 -22.766 1 95.56 96 ARG A C 1
ATOM 748 O O . ARG A 1 96 ? 6.75 -21.875 -22.781 1 95.56 96 ARG A O 1
ATOM 755 N N . GLY A 1 97 ? 5.125 -23.391 -23.016 1 96.38 97 GLY A N 1
ATOM 756 C CA . GLY A 1 97 ? 4.055 -22.406 -23.047 1 96.38 97 GLY A CA 1
ATOM 757 C C . GLY A 1 97 ? 4.043 -21.578 -24.312 1 96.38 97 GLY A C 1
ATOM 758 O O . GLY A 1 97 ? 3.672 -20.406 -24.281 1 96.38 97 GLY A O 1
ATOM 759 N N . SER A 1 98 ? 4.477 -22.141 -25.359 1 96.31 98 SER A N 1
ATOM 760 C CA . SER A 1 98 ? 4.559 -21.406 -26.609 1 96.31 98 SER A CA 1
ATOM 761 C C . SER A 1 98 ? 4.461 -22.359 -27.812 1 96.31 98 SER A C 1
ATOM 763 O O . SER A 1 98 ? 4.828 -23.531 -27.703 1 96.31 98 SER A O 1
ATOM 765 N N . LEU A 1 99 ? 3.943 -21.797 -28.922 1 95.12 99 LEU A N 1
ATOM 766 C CA . LEU A 1 99 ? 3.902 -22.562 -30.156 1 95.12 99 LEU A CA 1
ATOM 767 C C . LEU A 1 99 ? 5.27 -22.578 -30.828 1 95.12 99 LEU A C 1
ATOM 769 O O . LEU A 1 99 ? 5.496 -23.359 -31.766 1 95.12 99 LEU A O 1
ATOM 773 N N . ASP A 1 100 ? 6.145 -21.812 -30.297 1 91.25 100 ASP A N 1
ATOM 774 C CA . ASP A 1 100 ? 7.434 -21.625 -30.953 1 91.25 100 ASP A CA 1
ATOM 775 C C . ASP A 1 100 ? 8.484 -22.578 -30.375 1 91.25 100 ASP A C 1
ATOM 777 O O . ASP A 1 100 ? 8.453 -22.906 -29.188 1 91.25 100 ASP A O 1
ATOM 781 N N . ASN A 1 101 ? 9.367 -23.047 -31.234 1 87.19 101 ASN A N 1
ATOM 782 C CA . ASN A 1 101 ? 10.633 -23.688 -30.891 1 87.19 101 ASN A CA 1
ATOM 783 C C . ASN A 1 101 ? 10.406 -24.984 -30.109 1 87.19 101 ASN A C 1
ATOM 785 O O . ASN A 1 101 ? 11.195 -25.328 -29.234 1 87.19 101 ASN A O 1
ATOM 789 N N . GLY A 1 102 ? 9.25 -25.641 -30.406 1 90.88 102 GLY A N 1
ATOM 790 C CA . GLY A 1 102 ? 8.992 -26.906 -29.75 1 90.88 102 GLY A CA 1
ATOM 791 C C . GLY A 1 102 ? 8.625 -26.75 -28.281 1 90.88 102 GLY A C 1
ATOM 792 O O . GLY A 1 102 ? 8.711 -27.703 -27.5 1 90.88 102 GLY A O 1
ATOM 793 N N . HIS A 1 103 ? 8.242 -25.562 -27.922 1 95.75 103 HIS A N 1
ATOM 794 C CA . HIS A 1 103 ? 7.949 -25.266 -26.516 1 95.75 103 HIS A CA 1
ATOM 795 C C . HIS A 1 103 ? 6.465 -25.469 -26.219 1 95.75 103 HIS A C 1
ATOM 797 O O . HIS A 1 103 ? 5.965 -24.969 -25.203 1 95.75 103 HIS A O 1
ATOM 803 N N . ASP A 1 104 ? 5.738 -26.172 -27.078 1 97.88 104 ASP A N 1
ATOM 804 C CA . ASP A 1 104 ? 4.32 -26.438 -26.875 1 97.88 104 ASP A CA 1
ATOM 805 C C . ASP A 1 104 ? 4.109 -27.719 -26.062 1 97.88 104 ASP A C 1
ATOM 807 O O . ASP A 1 104 ? 3.283 -28.547 -26.438 1 97.88 104 ASP A O 1
ATOM 811 N N . ILE A 1 105 ? 4.777 -27.844 -24.969 1 97.94 105 ILE A N 1
ATOM 812 C CA . ILE A 1 105 ? 4.859 -29.062 -24.188 1 97.94 105 ILE A CA 1
ATOM 813 C C . ILE A 1 105 ? 3.48 -29.422 -23.625 1 97.94 105 ILE A C 1
ATOM 815 O O . ILE A 1 105 ? 2.994 -30.531 -23.812 1 97.94 105 ILE A O 1
ATOM 819 N N . GLU A 1 106 ? 2.818 -28.484 -22.984 1 98.5 106 GLU A N 1
ATOM 820 C CA . GLU A 1 106 ? 1.488 -28.734 -22.438 1 98.5 106 GLU A CA 1
ATOM 821 C C . GLU A 1 106 ? 0.529 -29.219 -23.516 1 98.5 106 GLU A C 1
ATOM 823 O O . GLU A 1 106 ? -0.215 -30.188 -23.312 1 98.5 106 GLU A O 1
ATOM 828 N N . LEU A 1 107 ? 0.604 -28.531 -24.656 1 98.44 107 LEU A N 1
ATOM 829 C CA . LEU A 1 107 ? -0.302 -28.828 -25.766 1 98.44 107 LEU A CA 1
ATOM 830 C C . LEU A 1 107 ? -0.108 -30.266 -26.25 1 98.44 107 LEU A C 1
ATOM 832 O O . LEU A 1 107 ? -1.082 -30.969 -26.547 1 98.44 107 LEU A O 1
ATOM 836 N N . GLN A 1 108 ? 1.101 -30.719 -26.344 1 98.44 108 GLN A N 1
ATOM 837 C CA . GLN A 1 108 ? 1.388 -32.062 -26.828 1 98.44 108 GLN A CA 1
ATOM 838 C C . GLN A 1 108 ? 0.851 -33.125 -25.859 1 98.44 108 GLN A C 1
ATOM 840 O O . GLN A 1 108 ? 0.307 -34.125 -26.297 1 98.44 108 GLN A O 1
ATOM 845 N N . PHE A 1 109 ? 0.979 -32.875 -24.578 1 98.75 109 PHE A N 1
ATOM 846 C CA . PHE A 1 109 ? 0.4 -33.812 -23.609 1 98.75 109 PHE A CA 1
ATOM 847 C C . PHE A 1 109 ? -1.119 -33.844 -23.719 1 98.75 109 PHE A C 1
ATOM 849 O O . PHE A 1 109 ? -1.734 -34.906 -23.703 1 98.75 109 PHE A O 1
ATOM 856 N N . ILE A 1 110 ? -1.713 -32.688 -23.859 1 98.75 110 ILE A N 1
ATOM 857 C CA . ILE A 1 110 ? -3.164 -32.531 -23.922 1 98.75 110 ILE A CA 1
ATOM 858 C C . ILE A 1 110 ? -3.688 -33.25 -25.172 1 98.75 110 ILE A C 1
ATOM 860 O O . ILE A 1 110 ? -4.684 -33.969 -25.094 1 98.75 110 ILE A O 1
ATOM 864 N N . LYS A 1 111 ? -2.982 -33.094 -26.266 1 98.31 111 LYS A N 1
ATOM 865 C CA . LYS A 1 111 ? -3.359 -33.781 -27.5 1 98.31 111 LYS A CA 1
ATOM 866 C C . LYS A 1 111 ? -3.354 -35.281 -27.328 1 98.31 111 LYS A C 1
ATOM 868 O O . LYS A 1 111 ? -4.141 -36 -27.953 1 98.31 111 LYS A O 1
ATOM 873 N N . ALA A 1 112 ? -2.527 -35.781 -26.469 1 98.56 112 ALA A N 1
ATOM 874 C CA . ALA A 1 112 ? -2.395 -37.219 -26.219 1 98.56 112 ALA A CA 1
ATOM 875 C C . ALA A 1 112 ? -3.414 -37.688 -25.188 1 98.56 112 ALA A C 1
ATOM 877 O O . ALA A 1 112 ? -3.426 -38.844 -24.812 1 98.56 112 ALA A O 1
ATOM 878 N N . GLY A 1 113 ? -4.223 -36.781 -24.703 1 98.38 113 GLY A N 1
ATOM 879 C CA . GLY A 1 113 ? -5.266 -37.156 -23.75 1 98.38 113 GLY A CA 1
ATOM 880 C C . GLY A 1 113 ? -4.762 -37.25 -22.328 1 98.38 113 GLY A C 1
ATOM 881 O O . GLY A 1 113 ? -5.391 -37.906 -21.484 1 98.38 113 GLY A O 1
ATOM 882 N N . ILE A 1 114 ? -3.631 -36.688 -22.047 1 98.75 114 ILE A N 1
ATOM 883 C CA . ILE A 1 114 ? -3.004 -36.75 -20.719 1 98.75 114 ILE A CA 1
ATOM 884 C C . ILE A 1 114 ? -3.342 -35.5 -19.922 1 98.75 114 ILE A C 1
ATOM 886 O O . ILE A 1 114 ? -3.186 -34.375 -20.422 1 98.75 114 ILE A O 1
ATOM 890 N N . HIS A 1 115 ? -3.85 -35.625 -18.656 1 98.81 115 HIS A N 1
ATOM 891 C CA . HIS A 1 115 ? -4.148 -34.469 -17.797 1 98.81 115 HIS A CA 1
ATOM 892 C C . HIS A 1 115 ? -2.871 -33.75 -17.391 1 98.81 115 HIS A C 1
ATOM 894 O O . HIS A 1 115 ? -1.824 -34.375 -17.219 1 98.81 115 HIS A O 1
ATOM 900 N N . VAL A 1 116 ? -3.004 -32.438 -17.203 1 98.88 116 VAL A N 1
ATOM 901 C CA . VAL A 1 116 ? -1.784 -31.641 -17.031 1 98.88 116 VAL A CA 1
ATOM 902 C C . VAL A 1 116 ? -1.922 -30.734 -15.805 1 98.88 116 VAL A C 1
ATOM 904 O O . VAL A 1 116 ? -2.896 -30 -15.68 1 98.88 116 VAL A O 1
ATOM 907 N N . PHE A 1 117 ? -1.026 -30.828 -14.867 1 98.75 117 PHE A N 1
ATOM 908 C CA . PHE A 1 117 ? -0.728 -29.797 -13.883 1 98.75 117 PHE A CA 1
ATOM 909 C C . PHE A 1 117 ? 0.521 -29.016 -14.281 1 98.75 117 PHE A C 1
ATOM 911 O O . PHE A 1 117 ? 1.595 -29.609 -14.445 1 98.75 117 PHE A O 1
ATOM 918 N N . VAL A 1 118 ? 0.375 -27.734 -14.508 1 98.62 118 VAL A N 1
ATOM 919 C CA . VAL A 1 118 ? 1.523 -26.953 -14.938 1 98.62 118 VAL A CA 1
ATOM 920 C C . VAL A 1 118 ? 1.771 -25.812 -13.953 1 98.62 118 VAL A C 1
ATOM 922 O O . VAL A 1 118 ? 0.828 -25.172 -13.477 1 98.62 118 VAL A O 1
ATOM 925 N N . GLU A 1 119 ? 3.006 -25.578 -13.648 1 97.06 119 GLU A N 1
ATOM 926 C CA . GLU A 1 119 ? 3.389 -24.531 -12.711 1 97.06 119 GLU A CA 1
ATOM 927 C C . GLU A 1 119 ? 3.26 -23.141 -13.352 1 97.06 119 GLU A C 1
ATOM 929 O O . GLU A 1 119 ? 3.334 -23.016 -14.57 1 97.06 119 GLU A O 1
ATOM 934 N N . LYS A 1 120 ? 3.051 -22.203 -12.57 1 97.19 120 LYS A N 1
ATOM 935 C CA . LYS A 1 120 ? 3.1 -20.797 -12.984 1 97.19 120 LYS A CA 1
ATOM 936 C C . LYS A 1 120 ? 4.539 -20.312 -13.133 1 97.19 120 LYS A C 1
ATOM 938 O O . LYS A 1 120 ? 5.449 -20.859 -12.5 1 97.19 120 LYS A O 1
ATOM 943 N N . PRO A 1 121 ? 4.879 -19.281 -13.891 1 96.31 121 PRO A N 1
ATOM 944 C CA . PRO A 1 121 ? 3.936 -18.672 -14.828 1 96.31 121 PRO A CA 1
ATOM 945 C C . PRO A 1 121 ? 3.689 -19.531 -16.062 1 96.31 121 PRO A C 1
ATOM 947 O O . PRO A 1 121 ? 4.449 -20.453 -16.328 1 96.31 121 PRO A O 1
ATOM 950 N N . LEU A 1 122 ? 2.672 -19.234 -16.828 1 97.12 122 LEU A N 1
ATOM 951 C CA . LEU A 1 122 ? 2.238 -20.078 -17.922 1 97.12 122 LEU A CA 1
ATOM 952 C C . LEU A 1 122 ? 3.234 -20.016 -19.078 1 97.12 122 LEU A C 1
ATOM 954 O O . LEU A 1 122 ? 3.371 -20.984 -19.844 1 97.12 122 LEU A O 1
ATOM 958 N N . SER A 1 123 ? 3.861 -18.938 -19.188 1 95.62 123 SER A N 1
ATOM 959 C CA . SER A 1 123 ? 4.781 -18.688 -20.281 1 95.62 123 SER A CA 1
ATOM 960 C C . SER A 1 123 ? 5.66 -17.469 -20.016 1 95.62 123 SER A C 1
ATOM 962 O O . SER A 1 123 ? 5.672 -16.938 -18.891 1 95.62 123 SER A O 1
ATOM 964 N N . VAL A 1 124 ? 6.543 -17.109 -20.969 1 94.31 124 VAL A N 1
ATOM 965 C CA . VAL A 1 124 ? 7.297 -15.867 -20.891 1 94.31 124 VAL A CA 1
ATOM 966 C C . VAL A 1 124 ? 7.094 -15.062 -22.188 1 94.31 124 VAL A C 1
ATOM 968 O O . VAL A 1 124 ? 7.605 -13.953 -22.312 1 94.31 124 VAL A O 1
ATOM 971 N N . VAL A 1 125 ? 6.305 -15.664 -23.078 1 94.44 125 VAL A N 1
ATOM 972 C CA . VAL A 1 125 ? 6.164 -14.992 -24.359 1 94.44 125 VAL A CA 1
ATOM 973 C C . VAL A 1 125 ? 5.164 -13.844 -24.234 1 94.44 125 VAL A C 1
ATOM 975 O O . VAL A 1 125 ? 4.285 -13.867 -23.375 1 94.44 125 VAL A O 1
ATOM 978 N N . PRO A 1 126 ? 5.273 -12.859 -25.109 1 94.44 126 PRO A N 1
ATOM 979 C CA . PRO A 1 126 ? 4.34 -11.727 -25.047 1 94.44 126 PRO A CA 1
ATOM 980 C C . PRO A 1 126 ? 2.898 -12.133 -25.328 1 94.44 126 PRO A C 1
ATOM 982 O O . PRO A 1 126 ? 2.656 -13.188 -25.922 1 94.44 126 PRO A O 1
ATOM 985 N N . PRO A 1 127 ? 2.023 -11.281 -24.906 1 95.69 127 PRO A N 1
ATOM 986 C CA . PRO A 1 127 ? 0.597 -11.602 -25 1 95.69 127 PRO A CA 1
ATOM 987 C C . PRO A 1 127 ? 0.159 -11.969 -26.406 1 95.69 127 PRO A C 1
ATOM 989 O O . PRO A 1 127 ? -0.652 -12.883 -26.594 1 95.69 127 PRO A O 1
ATOM 992 N N . GLU A 1 128 ? 0.696 -11.305 -27.406 1 95.5 128 GLU A N 1
ATOM 993 C CA . GLU A 1 128 ? 0.298 -11.555 -28.797 1 95.5 128 GLU A CA 1
ATOM 994 C C . GLU A 1 128 ? 0.568 -13.008 -29.188 1 95.5 128 GLU A C 1
ATOM 996 O O . GLU A 1 128 ? -0.234 -13.625 -29.891 1 95.5 128 GLU A O 1
ATOM 1001 N N . LYS A 1 129 ? 1.594 -13.57 -28.734 1 94.94 129 LYS A N 1
ATOM 1002 C CA . LYS A 1 129 ? 1.94 -14.961 -29 1 94.94 129 LYS A CA 1
ATOM 1003 C C . LYS A 1 129 ? 1.241 -15.898 -28.031 1 94.94 129 LYS A C 1
ATOM 1005 O O . LYS A 1 129 ? 0.808 -16.984 -28.406 1 94.94 129 LYS A O 1
ATOM 1010 N N . PHE A 1 130 ? 1.112 -15.43 -26.875 1 96.75 130 PHE A N 1
ATOM 1011 C CA . PHE A 1 130 ? 0.499 -16.234 -25.828 1 96.75 130 PHE A CA 1
ATOM 1012 C C . PHE A 1 130 ? -0.977 -16.469 -26.125 1 96.75 130 PHE A C 1
ATOM 1014 O O . PHE A 1 130 ? -1.498 -17.562 -25.844 1 96.75 130 PHE A O 1
ATOM 1021 N N . ASP A 1 131 ? -1.655 -15.5 -26.656 1 96.38 131 ASP A N 1
ATOM 1022 C CA . ASP A 1 131 ? -3.088 -15.609 -26.922 1 96.38 131 ASP A CA 1
ATOM 1023 C C . ASP A 1 131 ? -3.391 -16.766 -27.859 1 96.38 131 ASP A C 1
ATOM 1025 O O . ASP A 1 131 ? -4.34 -17.531 -27.641 1 96.38 131 ASP A O 1
ATOM 1029 N N . GLN A 1 132 ? -2.631 -16.938 -28.828 1 96.31 132 GLN A N 1
ATOM 1030 C CA . GLN A 1 132 ? -2.811 -18.062 -29.75 1 96.31 132 GLN A CA 1
ATOM 1031 C C . GLN A 1 132 ? -2.615 -19.391 -29.031 1 96.31 132 GLN A C 1
ATOM 1033 O O . GLN A 1 132 ? -3.398 -20.328 -29.234 1 96.31 132 GLN A O 1
ATOM 1038 N N . TYR A 1 133 ? -1.585 -19.422 -28.312 1 97.62 133 TYR A N 1
ATOM 1039 C CA . TYR A 1 133 ? -1.29 -20.656 -27.578 1 97.62 133 TYR A CA 1
ATOM 1040 C C . TYR A 1 133 ? -2.41 -20.984 -26.594 1 97.62 133 TYR A C 1
ATOM 1042 O O . TYR A 1 133 ? -2.869 -22.125 -26.531 1 97.62 133 TYR A O 1
ATOM 1050 N N . LYS A 1 134 ? -2.791 -20 -25.844 1 97.38 134 LYS A N 1
ATOM 1051 C CA . LYS A 1 134 ? -3.885 -20.141 -24.875 1 97.38 134 LYS A CA 1
ATOM 1052 C C . LYS A 1 134 ? -5.145 -20.672 -25.547 1 97.38 134 LYS A C 1
ATOM 1054 O O . LYS A 1 134 ? -5.797 -21.578 -25.031 1 97.38 134 LYS A O 1
ATOM 1059 N N . ASP A 1 135 ? -5.473 -20.141 -26.688 1 97.38 135 ASP A N 1
ATOM 1060 C CA . ASP A 1 135 ? -6.668 -20.562 -27.422 1 97.38 135 ASP A CA 1
ATOM 1061 C C . ASP A 1 135 ? -6.566 -22.031 -27.844 1 97.38 135 ASP A C 1
ATOM 1063 O O . ASP A 1 135 ? -7.543 -22.781 -27.75 1 97.38 135 ASP A O 1
ATOM 1067 N N . GLU A 1 136 ? -5.43 -22.422 -28.281 1 97.62 136 GLU A N 1
ATOM 1068 C CA . GLU A 1 136 ? -5.219 -23.812 -28.688 1 97.62 136 GLU A CA 1
ATOM 1069 C C . GLU A 1 136 ? -5.328 -24.75 -27.484 1 97.62 136 GLU A C 1
ATOM 1071 O O . GLU A 1 136 ? -5.93 -25.812 -27.578 1 97.62 136 GLU A O 1
ATOM 1076 N N . ILE A 1 137 ? -4.723 -24.359 -26.391 1 98.38 137 ILE A N 1
ATOM 1077 C CA . ILE A 1 137 ? -4.801 -25.156 -25.172 1 98.38 137 ILE A CA 1
ATOM 1078 C C . ILE A 1 137 ? -6.262 -25.359 -24.781 1 98.38 137 ILE A C 1
ATOM 1080 O O . ILE A 1 137 ? -6.68 -26.469 -24.453 1 98.38 137 ILE A O 1
ATOM 1084 N N . GLN A 1 138 ? -6.977 -24.266 -24.75 1 97.06 138 GLN A N 1
ATOM 1085 C CA . GLN A 1 138 ? -8.383 -24.312 -24.344 1 97.06 138 GLN A CA 1
ATOM 1086 C C . GLN A 1 138 ? -9.18 -25.219 -25.297 1 97.06 138 GLN A C 1
ATOM 1088 O O . GLN A 1 138 ? -9.953 -26.062 -24.844 1 97.06 138 GLN A O 1
ATOM 1093 N N . ARG A 1 139 ? -9.023 -25.047 -26.562 1 97.88 139 ARG A N 1
ATOM 1094 C CA . ARG A 1 139 ? -9.75 -25.828 -27.562 1 97.88 139 ARG A CA 1
ATOM 1095 C C . ARG A 1 139 ? -9.438 -27.312 -27.438 1 97.88 139 ARG A C 1
ATOM 1097 O O . ARG A 1 139 ? -10.352 -28.141 -27.297 1 97.88 139 ARG A O 1
ATOM 1104 N N . VAL A 1 140 ? -8.188 -27.672 -27.469 1 98.31 140 VAL A N 1
ATOM 1105 C CA . VAL A 1 140 ? -7.762 -29.062 -27.516 1 98.31 140 VAL A CA 1
ATOM 1106 C C . VAL A 1 140 ? -8.109 -29.75 -26.203 1 98.31 140 VAL A C 1
ATOM 1108 O O . VAL A 1 140 ? -8.484 -30.922 -26.172 1 98.31 140 VAL A O 1
ATOM 1111 N N . SER A 1 141 ? -7.926 -29.031 -25.062 1 98.06 141 SER A N 1
ATOM 1112 C CA . SER A 1 141 ? -8.273 -29.625 -23.781 1 98.06 141 SER A CA 1
ATOM 1113 C C . SER A 1 141 ? -9.758 -29.969 -23.703 1 98.06 141 SER A C 1
ATOM 1115 O O . SER A 1 141 ? -10.141 -31 -23.141 1 98.06 141 SER A O 1
ATOM 1117 N N . SER A 1 142 ? -10.57 -29.078 -24.188 1 96.75 142 SER A N 1
ATOM 1118 C CA . SER A 1 142 ? -12 -29.328 -24.234 1 96.75 142 SER A CA 1
ATOM 1119 C C . SER A 1 142 ? -12.336 -30.5 -25.125 1 96.75 142 SER A C 1
ATOM 1121 O O . SER A 1 142 ? -13.109 -31.391 -24.75 1 96.75 142 SER A O 1
ATOM 1123 N N . GLU A 1 143 ? -11.766 -30.562 -26.281 1 97.62 143 GLU A N 1
ATOM 1124 C CA . GLU A 1 143 ? -12.008 -31.625 -27.25 1 97.62 143 GLU A CA 1
ATOM 1125 C C . GLU A 1 143 ? -11.609 -33 -26.688 1 97.62 143 GLU A C 1
ATOM 1127 O O . GLU A 1 143 ? -12.289 -34 -26.938 1 97.62 143 GLU A O 1
ATOM 1132 N N . ASN A 1 144 ? -10.57 -33.062 -25.953 1 97.38 144 ASN A N 1
ATOM 1133 C CA . ASN A 1 144 ? -10.023 -34.312 -25.469 1 97.38 144 ASN A CA 1
ATOM 1134 C C . ASN A 1 144 ? -10.453 -34.594 -24.031 1 97.38 144 ASN A C 1
ATOM 1136 O O . ASN A 1 144 ? -10.023 -35.594 -23.438 1 97.38 144 ASN A O 1
ATOM 1140 N N . ASN A 1 145 ? -11.281 -33.688 -23.469 1 96.69 145 ASN A N 1
ATOM 1141 C CA . ASN A 1 145 ? -11.742 -33.781 -22.078 1 96.69 145 ASN A CA 1
ATOM 1142 C C . ASN A 1 145 ? -10.578 -33.938 -21.109 1 96.69 145 ASN A C 1
ATOM 1144 O O . ASN A 1 145 ? -10.578 -34.844 -20.266 1 96.69 145 ASN A O 1
ATOM 1148 N N . VAL A 1 146 ? -9.586 -33.188 -21.297 1 98.19 146 VAL A N 1
ATOM 1149 C CA . VAL A 1 146 ? -8.375 -33.219 -20.484 1 98.19 146 VAL A CA 1
ATOM 1150 C C . VAL A 1 146 ? -8.453 -32.094 -19.438 1 98.19 146 VAL A C 1
ATOM 1152 O O . VAL A 1 146 ? -8.836 -30.953 -19.766 1 98.19 146 VAL A O 1
ATOM 1155 N N . ILE A 1 147 ? -8.109 -32.406 -18.188 1 98.44 147 ILE A N 1
ATOM 1156 C CA . ILE A 1 147 ? -8.062 -31.422 -17.094 1 98.44 147 ILE A CA 1
ATOM 1157 C C . ILE A 1 147 ? -6.691 -30.766 -17.062 1 98.44 147 ILE A C 1
ATOM 1159 O O . ILE A 1 147 ? -5.664 -31.438 -17.031 1 98.44 147 ILE A O 1
ATOM 1163 N N . VAL A 1 148 ? -6.68 -29.422 -17.156 1 98.56 148 VAL A N 1
ATOM 1164 C CA . VAL A 1 148 ? -5.453 -28.641 -17.031 1 98.56 148 VAL A CA 1
ATOM 1165 C C . VAL A 1 148 ? -5.559 -27.703 -15.82 1 98.56 148 VAL A C 1
ATOM 1167 O O . VAL A 1 148 ? -6.469 -26.875 -15.75 1 98.56 148 VAL A O 1
ATOM 1170 N N . SER A 1 149 ? -4.711 -27.891 -14.859 1 98.56 149 SER A N 1
ATOM 1171 C CA . SER A 1 149 ? -4.652 -27.047 -13.664 1 98.56 149 SER A CA 1
ATOM 1172 C C . SER A 1 149 ? -3.328 -26.312 -13.578 1 98.56 149 SER A C 1
ATOM 1174 O O . SER A 1 149 ? -2.291 -26.812 -14.008 1 98.56 149 SER A O 1
ATOM 1176 N N . VAL A 1 150 ? -3.363 -25.062 -13.102 1 98.69 150 VAL A N 1
ATOM 1177 C CA . VAL A 1 150 ? -2.188 -24.203 -13.031 1 98.69 150 VAL A CA 1
ATOM 1178 C C . VAL A 1 150 ? -1.801 -23.984 -11.57 1 98.69 150 VAL A C 1
ATOM 1180 O O . VAL A 1 150 ? -2.668 -23.859 -10.703 1 98.69 150 VAL A O 1
ATOM 1183 N N . GLY A 1 151 ? -0.53 -23.859 -11.336 1 98.06 151 GLY A N 1
ATOM 1184 C CA . GLY A 1 151 ? 0.04 -23.828 -10 1 98.06 151 GLY A CA 1
ATOM 1185 C C . GLY A 1 151 ? -0.155 -22.484 -9.312 1 98.06 151 GLY A C 1
ATOM 1186 O O . GLY A 1 151 ? 0.816 -21.828 -8.922 1 98.06 151 GLY A O 1
ATOM 1187 N N . TYR A 1 152 ? -1.386 -22.062 -9.078 1 98.44 152 TYR A N 1
ATOM 1188 C CA . TYR A 1 152 ? -1.716 -20.922 -8.227 1 98.44 152 TYR A CA 1
ATOM 1189 C C . TYR A 1 152 ? -2.201 -21.391 -6.859 1 98.44 152 TYR A C 1
ATOM 1191 O O . TYR A 1 152 ? -3.377 -21.219 -6.527 1 98.44 152 TYR A O 1
ATOM 1199 N N . MET A 1 153 ? -1.268 -21.766 -6.051 1 97.06 153 MET A N 1
ATOM 1200 C CA . MET A 1 153 ? -1.497 -22.516 -4.82 1 97.06 153 MET A CA 1
ATOM 1201 C C . MET A 1 153 ? -2.301 -21.688 -3.818 1 97.06 153 MET A C 1
ATOM 1203 O O . MET A 1 153 ? -3.047 -22.234 -3.01 1 97.06 153 MET A O 1
ATOM 1207 N N . PHE A 1 154 ? -2.281 -20.328 -3.908 1 97.88 154 PHE A N 1
ATOM 1208 C CA . PHE A 1 154 ? -2.936 -19.5 -2.906 1 97.88 154 PHE A CA 1
ATOM 1209 C C . PHE A 1 154 ? -4.449 -19.625 -3.002 1 97.88 154 PHE A C 1
ATOM 1211 O O . PHE A 1 154 ? -5.16 -19.406 -2.02 1 97.88 154 PHE A O 1
ATOM 1218 N N . ARG A 1 155 ? -4.922 -19.984 -4.191 1 98.44 155 ARG A N 1
ATOM 1219 C CA . ARG A 1 155 ? -6.367 -20.156 -4.336 1 98.44 155 ARG A CA 1
ATOM 1220 C C . ARG A 1 155 ? -6.879 -21.297 -3.475 1 98.44 155 ARG A C 1
ATOM 1222 O O . ARG A 1 155 ? -8.078 -21.422 -3.24 1 98.44 155 ARG A O 1
ATOM 1229 N N . TYR A 1 156 ? -5.98 -22.125 -3.004 1 98 156 TYR A N 1
ATOM 1230 C CA . TYR A 1 156 ? -6.328 -23.312 -2.221 1 98 156 TYR A CA 1
ATOM 1231 C C . TYR A 1 156 ? -5.895 -23.141 -0.769 1 98 156 TYR A C 1
ATOM 1233 O O . TYR A 1 156 ? -5.891 -24.109 -0.004 1 98 156 TYR A O 1
ATOM 1241 N N . HIS A 1 157 ? -5.445 -22 -0.407 1 97.88 157 HIS A N 1
ATOM 1242 C CA . HIS A 1 157 ? -5.035 -21.672 0.956 1 97.88 157 HIS A CA 1
ATOM 1243 C C . HIS A 1 157 ? -6.238 -21.406 1.851 1 97.88 157 HIS A C 1
ATOM 1245 O O . HIS A 1 157 ? -7.129 -20.641 1.487 1 97.88 157 HIS A O 1
ATOM 1251 N N . ASP A 1 158 ? -6.23 -21.938 3.029 1 97.88 158 ASP A N 1
ATOM 1252 C CA . ASP A 1 158 ? -7.371 -21.859 3.938 1 97.88 158 ASP A CA 1
ATOM 1253 C C . ASP A 1 158 ? -7.699 -20.406 4.27 1 97.88 158 ASP A C 1
ATOM 1255 O O . ASP A 1 158 ? -8.867 -20.031 4.406 1 97.88 158 ASP A O 1
ATOM 1259 N N . ALA A 1 159 ? -6.742 -19.562 4.457 1 98.31 159 ALA A N 1
ATOM 1260 C CA . ALA A 1 159 ? -6.965 -18.156 4.777 1 98.31 159 ALA A CA 1
ATOM 1261 C C . ALA A 1 159 ? -7.688 -17.453 3.637 1 98.31 159 ALA A C 1
ATOM 1263 O O . ALA A 1 159 ? -8.531 -16.578 3.875 1 98.31 159 ALA A O 1
ATOM 1264 N N . ILE A 1 160 ? -7.312 -17.781 2.395 1 98.38 160 ILE A N 1
ATOM 1265 C CA . ILE A 1 160 ? -7.926 -17.141 1.23 1 98.38 160 ILE A CA 1
ATOM 1266 C C . ILE A 1 160 ? -9.359 -17.641 1.07 1 98.38 160 ILE A C 1
ATOM 1268 O O . ILE A 1 160 ? -10.258 -16.859 0.75 1 98.38 160 ILE A O 1
ATOM 1272 N N . ILE A 1 161 ? -9.523 -18.938 1.263 1 97.81 161 ILE A N 1
ATOM 1273 C CA . ILE A 1 161 ? -10.867 -19.5 1.229 1 97.81 161 ILE A CA 1
ATOM 1274 C C . ILE A 1 161 ? -11.742 -18.797 2.264 1 97.81 161 ILE A C 1
ATOM 1276 O O . ILE A 1 161 ? -12.859 -18.375 1.956 1 97.81 161 ILE A O 1
ATOM 1280 N N . LYS A 1 162 ? -11.227 -18.656 3.494 1 98.38 162 LYS A N 1
ATOM 1281 C CA . LYS A 1 162 ? -11.953 -17.969 4.551 1 98.38 162 LYS A CA 1
ATOM 1282 C C . LYS A 1 162 ? -12.25 -16.516 4.156 1 98.38 162 LYS A C 1
ATOM 1284 O O . LYS A 1 162 ? -13.352 -16.016 4.398 1 98.38 162 LYS A O 1
ATOM 1289 N N . MET A 1 163 ? -11.312 -15.836 3.604 1 98.62 163 MET A N 1
ATOM 1290 C CA . MET A 1 163 ? -11.5 -14.469 3.139 1 98.62 163 MET A CA 1
ATOM 1291 C C . MET A 1 163 ? -12.672 -14.375 2.166 1 98.62 163 MET A C 1
ATOM 1293 O O . MET A 1 163 ? -13.547 -13.516 2.318 1 98.62 163 MET A O 1
ATOM 1297 N N . LYS A 1 164 ? -12.703 -15.227 1.201 1 98.38 164 LYS A N 1
ATOM 1298 C CA . LYS A 1 164 ? -13.773 -15.219 0.208 1 98.38 164 LYS A CA 1
ATOM 1299 C C . LYS A 1 164 ? -15.125 -15.516 0.852 1 98.38 164 LYS A C 1
ATOM 1301 O O . LYS A 1 164 ? -16.141 -14.914 0.482 1 98.38 164 LYS A O 1
ATOM 1306 N N . GLU A 1 165 ? -15.102 -16.438 1.801 1 98.38 165 GLU A N 1
ATOM 1307 C CA . GLU A 1 165 ? -16.328 -16.75 2.535 1 98.38 165 GLU A CA 1
ATOM 1308 C C . GLU A 1 165 ? -16.844 -15.516 3.27 1 98.38 165 GLU A C 1
ATOM 1310 O O . GLU A 1 165 ? -18.047 -15.219 3.217 1 98.38 165 GLU A O 1
ATOM 1315 N N . LEU A 1 166 ? -15.977 -14.836 3.967 1 98.5 166 LEU A N 1
ATOM 1316 C CA . LEU A 1 166 ? -16.359 -13.648 4.73 1 98.5 166 LEU A CA 1
ATOM 1317 C C . LEU A 1 166 ? -16.891 -12.555 3.811 1 98.5 166 LEU A C 1
ATOM 1319 O O . LEU A 1 166 ? -17.875 -11.883 4.137 1 98.5 166 LEU A O 1
ATOM 1323 N N . ILE A 1 167 ? -16.266 -12.352 2.676 1 98.5 167 ILE A N 1
ATOM 1324 C CA . ILE A 1 167 ? -16.703 -11.359 1.701 1 98.5 167 ILE A CA 1
ATOM 1325 C C . ILE A 1 167 ? -18.094 -11.711 1.2 1 98.5 167 ILE A C 1
ATOM 1327 O O . ILE A 1 167 ? -18.984 -10.844 1.14 1 98.5 167 ILE A O 1
ATOM 1331 N N . LYS A 1 168 ? -18.281 -12.977 0.84 1 98.12 168 LYS A N 1
ATOM 1332 C CA . LYS A 1 168 ? -19.594 -13.438 0.371 1 98.12 168 LYS A CA 1
ATOM 1333 C C . LYS A 1 168 ? -20.656 -13.227 1.435 1 98.12 168 LYS A C 1
ATOM 1335 O O . LYS A 1 168 ? -21.75 -12.75 1.132 1 98.12 168 LYS A O 1
ATOM 1340 N N . GLU A 1 169 ? -20.359 -13.594 2.623 1 98 169 GLU A N 1
ATOM 1341 C CA . GLU A 1 169 ? -21.297 -13.453 3.732 1 98 169 GLU A CA 1
ATOM 1342 C C . GLU A 1 169 ? -21.625 -11.984 3.988 1 98 169 GLU A C 1
ATOM 1344 O O . GLU A 1 169 ? -22.766 -11.648 4.332 1 98 169 GLU A O 1
ATOM 1349 N N . HIS A 1 170 ? -20.672 -11.133 3.883 1 97.25 170 HIS A N 1
ATOM 1350 C CA . HIS A 1 170 ? -20.875 -9.703 4.082 1 97.25 170 HIS A CA 1
ATOM 1351 C C . HIS A 1 170 ? -21.828 -9.133 3.045 1 97.25 170 HIS A C 1
ATOM 1353 O O . HIS A 1 170 ? -22.641 -8.266 3.357 1 97.25 170 HIS A O 1
ATOM 1359 N N . GLY A 1 171 ? -21.703 -9.578 1.812 1 96.94 171 GLY A N 1
ATOM 1360 C CA . GLY A 1 171 ? -22.703 -9.336 0.791 1 96.94 171 GLY A CA 1
ATOM 1361 C C . GLY A 1 171 ? -22.484 -8.047 0.028 1 96.94 171 GLY A C 1
ATOM 1362 O O . GLY A 1 171 ? -23.312 -7.656 -0.802 1 96.94 171 GLY A O 1
ATOM 1363 N N . LYS A 1 172 ? -21.469 -7.297 0.293 1 97.5 172 LYS A N 1
ATOM 1364 C CA . LYS A 1 172 ? -21.156 -6.062 -0.426 1 97.5 172 LYS A CA 1
ATOM 1365 C C . LYS A 1 172 ? -20.047 -6.277 -1.44 1 97.5 172 LYS A C 1
ATOM 1367 O O . LYS A 1 172 ? -19.328 -7.281 -1.379 1 97.5 172 LYS A O 1
ATOM 1372 N N . LYS A 1 173 ? -19.922 -5.375 -2.389 1 97.94 173 LYS A N 1
ATOM 1373 C CA . LYS A 1 173 ? -18.859 -5.426 -3.387 1 97.94 173 LYS A CA 1
ATOM 1374 C C . LYS A 1 173 ? -17.531 -4.957 -2.801 1 97.94 173 LYS A C 1
ATOM 1376 O O . LYS A 1 173 ? -17.5 -4.086 -1.929 1 97.94 173 LYS A O 1
ATOM 1381 N N . VAL A 1 174 ? -16.453 -5.539 -3.281 1 98.75 174 VAL A N 1
ATOM 1382 C CA . VAL A 1 174 ? -15.133 -5.066 -2.896 1 98.75 174 VAL A CA 1
ATOM 1383 C C . VAL A 1 174 ? -14.906 -3.662 -3.447 1 98.75 174 VAL A C 1
ATOM 1385 O O . VAL A 1 174 ? -15.281 -3.365 -4.586 1 98.75 174 VAL A O 1
ATOM 1388 N N . MET A 1 175 ? -14.312 -2.807 -2.639 1 98.88 175 MET A N 1
ATOM 1389 C CA . MET A 1 175 ? -14.047 -1.419 -3.01 1 98.88 175 MET A CA 1
ATOM 1390 C C . MET A 1 175 ? -12.57 -1.216 -3.342 1 98.88 175 MET A C 1
ATOM 1392 O O . MET A 1 175 ? -12.234 -0.445 -4.242 1 98.88 175 MET A O 1
ATOM 1396 N N . ALA A 1 176 ? -11.719 -1.874 -2.631 1 98.94 176 ALA A N 1
ATOM 1397 C CA . ALA A 1 176 ? -10.289 -1.606 -2.754 1 98.94 176 ALA A CA 1
ATOM 1398 C C . ALA A 1 176 ? -9.469 -2.871 -2.508 1 98.94 176 ALA A C 1
ATOM 1400 O O . ALA A 1 176 ? -9.82 -3.691 -1.656 1 98.94 176 ALA A O 1
ATOM 1401 N N . PHE A 1 177 ? -8.477 -3.053 -3.236 1 98.88 177 PHE A N 1
ATOM 1402 C CA . PHE A 1 177 ? -7.496 -4.129 -3.145 1 98.88 177 PHE A CA 1
ATOM 1403 C C . PHE A 1 177 ? -6.078 -3.566 -3.117 1 98.88 177 PHE A C 1
ATOM 1405 O O . PHE A 1 177 ? -5.691 -2.797 -3.998 1 98.88 177 PHE A O 1
ATOM 1412 N N . ASN A 1 178 ? -5.238 -3.814 -2.064 1 98.88 178 ASN A N 1
ATOM 1413 C CA . ASN A 1 178 ? -3.859 -3.361 -1.922 1 98.88 178 ASN A CA 1
ATOM 1414 C C . ASN A 1 178 ? -2.914 -4.527 -1.644 1 98.88 178 ASN A C 1
ATOM 1416 O O . ASN A 1 178 ? -2.98 -5.145 -0.581 1 98.88 178 ASN A O 1
ATOM 1420 N N . ALA A 1 179 ? -2.053 -4.836 -2.607 1 98.81 179 ALA A N 1
ATOM 1421 C CA . ALA A 1 179 ? -1.112 -5.941 -2.459 1 98.81 179 ALA A CA 1
ATOM 1422 C C . ALA A 1 179 ? 0.328 -5.438 -2.434 1 98.81 179 ALA A C 1
ATOM 1424 O O . ALA A 1 179 ? 0.684 -4.52 -3.176 1 98.81 179 ALA A O 1
ATOM 1425 N N . ARG A 1 180 ? 1.136 -6.039 -1.618 1 98.56 180 ARG A N 1
ATOM 1426 C CA . ARG A 1 180 ? 2.561 -5.742 -1.5 1 98.56 180 ARG A CA 1
ATOM 1427 C C . ARG A 1 180 ? 3.387 -7.023 -1.48 1 98.56 180 ARG A C 1
ATOM 1429 O O . ARG A 1 180 ? 3.086 -7.949 -0.727 1 98.56 180 ARG A O 1
ATOM 1436 N N . TYR A 1 181 ? 4.348 -7.09 -2.295 1 98.25 181 TYR A N 1
ATOM 1437 C CA . TYR A 1 181 ? 5.336 -8.164 -2.332 1 98.25 181 TYR A CA 1
ATOM 1438 C C . TYR A 1 181 ? 6.754 -7.605 -2.289 1 98.25 181 TYR A C 1
ATOM 1440 O O . TYR A 1 181 ? 7.285 -7.164 -3.312 1 98.25 181 TYR A O 1
ATOM 1448 N N . TYR A 1 182 ? 7.43 -7.664 -1.137 1 97.69 182 TYR A N 1
ATOM 1449 C CA . TYR A 1 182 ? 8.797 -7.191 -0.947 1 97.69 182 TYR A CA 1
ATOM 1450 C C . TYR A 1 182 ? 9.773 -8.359 -0.902 1 97.69 182 TYR A C 1
ATOM 1452 O O . TYR A 1 182 ? 9.758 -9.156 0.044 1 97.69 182 TYR A O 1
ATOM 1460 N N . TYR A 1 183 ? 10.602 -8.438 -1.87 1 95.62 183 TYR A N 1
ATOM 1461 C CA . TYR A 1 183 ? 11.547 -9.547 -2.002 1 95.62 183 TYR A CA 1
ATOM 1462 C C . TYR A 1 183 ? 12.82 -9.273 -1.221 1 95.62 183 TYR A C 1
ATOM 1464 O O . TYR A 1 183 ? 13.391 -8.18 -1.31 1 95.62 183 TYR A O 1
ATOM 1472 N 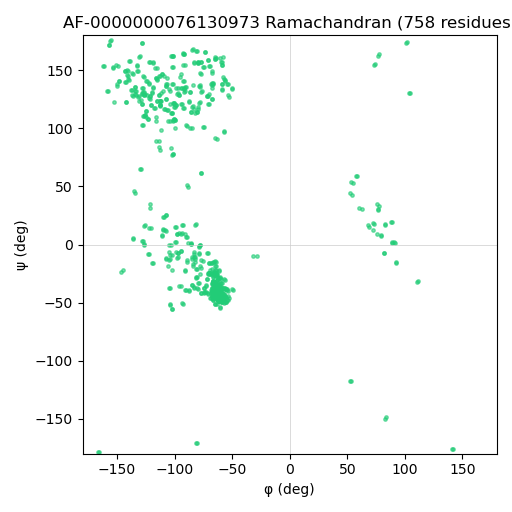N . ALA A 1 184 ? 13.266 -10.242 -0.41 1 95.12 184 ALA A N 1
ATOM 1473 C CA . ALA A 1 184 ? 14.57 -10.188 0.252 1 95.12 184 ALA A CA 1
ATOM 1474 C C . ALA A 1 184 ? 15.68 -10.656 -0.683 1 95.12 184 ALA A C 1
ATOM 1476 O O . ALA A 1 184 ? 15.773 -11.852 -0.995 1 95.12 184 ALA A O 1
ATOM 1477 N N . TYR A 1 185 ? 16.547 -9.82 -1.064 1 92.56 185 TYR A N 1
ATOM 1478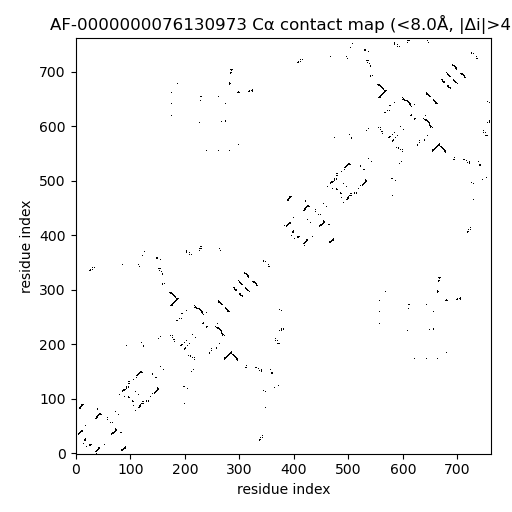 C CA . TYR A 1 185 ? 17.406 -10.086 -2.211 1 92.56 185 TYR A CA 1
ATOM 1479 C C . TYR A 1 185 ? 18.797 -10.516 -1.758 1 92.56 185 TYR A C 1
ATOM 1481 O O . TYR A 1 185 ? 19.531 -11.164 -2.514 1 92.56 185 TYR A O 1
ATOM 1489 N N . SER A 1 186 ? 19.172 -10.164 -0.516 1 91.94 186 SER A N 1
ATOM 1490 C CA . SER A 1 186 ? 20.594 -10.156 -0.201 1 91.94 186 SER A CA 1
ATOM 1491 C C . SER A 1 186 ? 21.109 -11.57 0.042 1 91.94 186 SER A C 1
ATOM 1493 O O . SER A 1 186 ? 22.312 -11.828 -0.089 1 91.94 186 SER A O 1
ATOM 1495 N N . ASP A 1 187 ? 20.203 -12.477 0.453 1 86.75 187 ASP A N 1
ATOM 1496 C CA . ASP A 1 187 ? 20.656 -13.836 0.741 1 86.75 187 ASP A CA 1
ATOM 1497 C C . ASP A 1 187 ? 20.25 -14.797 -0.372 1 86.75 187 ASP A C 1
ATOM 1499 O O . ASP A 1 187 ? 20.516 -16 -0.293 1 86.75 187 ASP A O 1
ATOM 1503 N N . GLY A 1 188 ? 19.5 -14.297 -1.263 1 75.19 188 GLY A N 1
ATOM 1504 C CA . GLY A 1 188 ? 18.953 -15.266 -2.197 1 75.19 188 GLY A CA 1
ATOM 1505 C C . GLY A 1 188 ? 19.25 -14.93 -3.646 1 75.19 188 GLY A C 1
ATOM 1506 O O . GLY A 1 188 ? 19.062 -13.797 -4.078 1 75.19 188 GLY A O 1
ATOM 1507 N N . VAL A 1 189 ? 20.203 -15.859 -4.18 1 68.38 189 VAL A N 1
ATOM 1508 C CA . VAL A 1 189 ? 20.406 -15.672 -5.613 1 68.38 189 VAL A CA 1
ATOM 1509 C C . VAL A 1 189 ? 19.641 -16.75 -6.383 1 68.38 189 VAL A C 1
ATOM 1511 O O . VAL A 1 189 ? 19.781 -17.938 -6.098 1 68.38 189 VAL A O 1
ATOM 1514 N N . ASN A 1 190 ? 18.672 -16.344 -7.078 1 77.44 190 ASN A N 1
ATOM 1515 C CA . ASN A 1 190 ? 18.047 -17.188 -8.094 1 77.44 190 ASN A CA 1
ATOM 1516 C C . ASN A 1 190 ? 18.312 -16.656 -9.5 1 77.44 190 ASN A C 1
ATOM 1518 O O . ASN A 1 190 ? 17.625 -15.742 -9.961 1 77.44 190 ASN A O 1
ATOM 1522 N N . LYS A 1 191 ? 19.281 -17.25 -10.133 1 76.62 191 LYS A N 1
ATOM 1523 C CA . LYS A 1 191 ? 19.719 -16.766 -11.438 1 76.62 191 LYS A CA 1
ATOM 1524 C C . LYS A 1 191 ? 18.547 -16.719 -12.422 1 76.62 191 LYS A C 1
ATOM 1526 O O . LYS A 1 191 ? 18.469 -15.82 -13.25 1 76.62 191 LYS A O 1
ATOM 1531 N N . TYR A 1 192 ? 17.766 -17.688 -12.297 1 80.5 192 TYR A N 1
ATOM 1532 C CA . TYR A 1 192 ? 16.594 -17.734 -13.156 1 80.5 192 TYR A CA 1
ATOM 1533 C C . TYR A 1 192 ? 15.711 -16.516 -12.938 1 80.5 192 TYR A C 1
ATOM 1535 O O . TYR A 1 192 ? 15.289 -15.859 -13.891 1 80.5 192 TYR A O 1
ATOM 1543 N N . TRP A 1 193 ? 15.586 -16.141 -11.742 1 83.56 193 TRP A N 1
ATOM 1544 C CA . TRP A 1 193 ? 14.688 -15.031 -11.391 1 83.56 193 TRP A CA 1
ATOM 1545 C C . TRP A 1 193 ? 15.289 -13.695 -11.805 1 83.56 193 TRP A C 1
ATOM 1547 O O . TRP A 1 193 ? 14.586 -12.828 -12.32 1 83.56 193 TRP A O 1
ATOM 1557 N N . TYR A 1 194 ? 16.516 -13.562 -11.672 1 86.38 194 TYR A N 1
ATOM 1558 C CA . TYR A 1 194 ? 17.188 -12.289 -11.906 1 86.38 194 TYR A CA 1
ATOM 1559 C C . TYR A 1 194 ? 17.312 -12 -13.398 1 86.38 194 TYR A C 1
ATOM 1561 O O . TYR A 1 194 ? 17.578 -10.867 -13.805 1 86.38 194 TYR A O 1
ATOM 1569 N N . ASN A 1 195 ? 17.078 -13.031 -14.195 1 84.12 195 ASN A N 1
ATOM 1570 C CA . ASN A 1 195 ? 17.109 -12.875 -15.648 1 84.12 195 ASN A CA 1
ATOM 1571 C C . ASN A 1 195 ? 15.695 -12.742 -16.219 1 84.12 195 ASN A C 1
ATOM 1573 O O . ASN A 1 195 ? 14.992 -13.742 -16.375 1 84.12 195 ASN A O 1
ATOM 1577 N N . GLN A 1 196 ? 15.336 -11.586 -16.625 1 86.06 196 GLN A N 1
ATOM 1578 C CA . GLN A 1 196 ? 13.977 -11.32 -17.078 1 86.06 196 GLN A CA 1
ATOM 1579 C C . GLN A 1 196 ? 13.656 -12.078 -18.359 1 86.06 196 GLN A C 1
ATOM 1581 O O . GLN A 1 196 ? 12.492 -12.391 -18.625 1 86.06 196 GLN A O 1
ATOM 1586 N N . ASN A 1 197 ? 14.633 -12.414 -19.125 1 82.38 197 ASN A N 1
ATOM 1587 C CA . ASN A 1 197 ? 14.414 -13.18 -20.344 1 82.38 197 ASN A CA 1
ATOM 1588 C C . ASN A 1 197 ? 14.008 -14.617 -20.047 1 82.38 197 ASN A C 1
ATOM 1590 O O . ASN A 1 197 ? 13.336 -15.266 -20.844 1 82.38 197 ASN A O 1
ATOM 1594 N N . LEU A 1 198 ? 14.414 -15.008 -18.875 1 84.81 198 LEU A N 1
ATOM 1595 C CA . LEU A 1 198 ? 14.117 -16.375 -18.484 1 84.81 198 LEU A CA 1
ATOM 1596 C C . LEU A 1 198 ? 12.844 -16.438 -17.641 1 84.81 198 LEU A C 1
ATOM 1598 O O . LEU A 1 198 ? 12.031 -17.359 -17.797 1 84.81 198 LEU A O 1
ATOM 1602 N N . SER A 1 199 ? 12.672 -15.422 -16.844 1 88.5 199 SER A N 1
ATOM 1603 C CA . SER A 1 199 ? 11.609 -15.492 -15.844 1 88.5 199 SER A CA 1
ATOM 1604 C C . SER A 1 199 ? 10.406 -14.656 -16.25 1 88.5 199 SER A C 1
ATOM 1606 O O . SER A 1 199 ? 9.312 -14.812 -15.703 1 88.5 199 SER A O 1
ATOM 1608 N N . GLY A 1 200 ? 10.492 -13.797 -17.234 1 90.69 200 GLY A N 1
ATOM 1609 C CA . GLY A 1 200 ? 9.453 -12.836 -17.594 1 90.69 200 GLY A CA 1
ATOM 1610 C C . GLY A 1 200 ? 9.477 -11.586 -16.734 1 90.69 200 GLY A C 1
ATOM 1611 O O . GLY A 1 200 ? 8.797 -10.602 -17.047 1 90.69 200 GLY A O 1
ATOM 1612 N N . GLY A 1 201 ? 10.336 -11.594 -15.672 1 92.94 201 GLY A N 1
ATOM 1613 C CA . GLY A 1 201 ? 10.422 -10.445 -14.773 1 92.94 201 GLY A CA 1
ATOM 1614 C C . GLY A 1 201 ? 9.672 -10.664 -13.469 1 92.94 201 GLY A C 1
ATOM 1615 O O . GLY A 1 201 ? 8.953 -11.648 -13.32 1 92.94 201 GLY A O 1
ATOM 1616 N N . PRO A 1 202 ? 9.836 -9.695 -12.594 1 94.75 202 PRO A N 1
ATOM 1617 C CA . PRO A 1 202 ? 9.359 -9.914 -11.227 1 94.75 202 PRO A CA 1
ATOM 1618 C C . PRO A 1 202 ? 7.836 -10.008 -11.141 1 94.75 202 PRO A C 1
ATOM 1620 O O . PRO A 1 202 ? 7.309 -10.789 -10.344 1 94.75 202 PRO A O 1
ATOM 1623 N N . ILE A 1 203 ? 7.141 -9.289 -11.945 1 97.5 203 ILE A N 1
ATOM 1624 C CA . ILE A 1 203 ? 5.684 -9.312 -11.867 1 97.5 203 ILE A CA 1
ATOM 1625 C C . ILE A 1 203 ? 5.156 -10.625 -12.453 1 97.5 203 ILE A C 1
ATOM 1627 O O . ILE A 1 203 ? 4.316 -11.289 -11.836 1 97.5 203 ILE A O 1
ATOM 1631 N N . VAL A 1 204 ? 5.699 -11.094 -13.531 1 97.12 204 VAL A N 1
ATOM 1632 C CA . VAL A 1 204 ? 5.242 -12.281 -14.234 1 97.12 204 VAL A CA 1
ATOM 1633 C C . VAL A 1 204 ? 5.609 -13.531 -13.445 1 97.12 204 VAL A C 1
ATOM 1635 O O . VAL A 1 204 ? 4.84 -14.492 -13.391 1 97.12 204 VAL A O 1
ATOM 1638 N N . GLU A 1 205 ? 6.703 -13.438 -12.844 1 94.5 205 GLU A N 1
ATOM 1639 C CA . GLU A 1 205 ? 7.23 -14.641 -12.203 1 94.5 205 GLU A CA 1
ATOM 1640 C C . GLU A 1 205 ? 6.82 -14.703 -10.734 1 94.5 205 GLU A C 1
ATOM 1642 O O . GLU A 1 205 ? 6.379 -15.75 -10.25 1 94.5 205 GLU A O 1
ATOM 1647 N N . GLN A 1 206 ? 7.035 -13.648 -9.992 1 93.75 206 GLN A N 1
ATOM 1648 C CA . GLN A 1 206 ? 6.898 -13.711 -8.539 1 93.75 206 GLN A CA 1
ATOM 1649 C C . GLN A 1 206 ? 5.578 -13.094 -8.086 1 93.75 206 GLN A C 1
ATOM 1651 O O . GLN A 1 206 ? 4.73 -13.781 -7.508 1 93.75 206 GLN A O 1
ATOM 1656 N N . ALA A 1 207 ? 5.355 -11.867 -8.477 1 97.44 207 ALA A N 1
ATOM 1657 C CA . ALA A 1 207 ? 4.184 -11.156 -7.969 1 97.44 207 ALA A CA 1
ATOM 1658 C C . ALA A 1 207 ? 2.916 -11.602 -8.695 1 97.44 207 ALA A C 1
ATOM 1660 O O . ALA A 1 207 ? 1.814 -11.156 -8.359 1 97.44 207 ALA A O 1
ATOM 1661 N N . THR A 1 208 ? 3.074 -12.539 -9.648 1 98.25 208 THR A N 1
ATOM 1662 C CA . THR A 1 208 ? 1.916 -13.102 -10.336 1 98.25 208 THR A CA 1
ATOM 1663 C C . THR A 1 208 ? 0.942 -13.711 -9.328 1 98.25 208 THR A C 1
ATOM 1665 O O . THR A 1 208 ? -0.272 -13.695 -9.539 1 98.25 208 THR A O 1
ATOM 1668 N N . HIS A 1 209 ? 1.408 -14.211 -8.203 1 98.25 209 HIS A N 1
ATOM 1669 C CA . HIS A 1 209 ? 0.562 -14.773 -7.156 1 98.25 209 HIS A CA 1
ATOM 1670 C C . HIS A 1 209 ? -0.403 -13.734 -6.605 1 98.25 209 HIS A C 1
ATOM 1672 O O . HIS A 1 209 ? -1.576 -14.023 -6.367 1 98.25 209 HIS A O 1
ATOM 1678 N N . LEU A 1 210 ? 0.081 -12.523 -6.422 1 98.62 210 LEU A N 1
ATOM 1679 C CA . LEU A 1 210 ? -0.758 -11.477 -5.844 1 98.62 210 LEU A CA 1
ATOM 1680 C C . LEU A 1 210 ? -1.695 -10.891 -6.895 1 98.62 210 LEU A C 1
ATOM 1682 O O . LEU A 1 210 ? -2.818 -10.492 -6.578 1 98.62 210 LEU A O 1
ATOM 1686 N N . CYS A 1 211 ? -1.187 -10.852 -8.156 1 98.81 211 CYS A N 1
ATOM 1687 C CA . CYS A 1 211 ? -2.098 -10.5 -9.242 1 98.81 211 CYS A CA 1
ATOM 1688 C C . CYS A 1 211 ? -3.244 -11.5 -9.328 1 98.81 211 CYS A C 1
ATOM 1690 O O . CYS A 1 211 ? -4.406 -11.109 -9.469 1 98.81 211 CYS A O 1
ATOM 1692 N N . ASP A 1 212 ? -2.891 -12.719 -9.25 1 98.81 212 ASP A N 1
ATOM 1693 C CA . ASP A 1 212 ? -3.889 -13.781 -9.312 1 98.81 212 ASP A CA 1
ATOM 1694 C C . ASP A 1 212 ? -4.867 -13.688 -8.141 1 98.81 212 ASP A C 1
ATOM 1696 O O . ASP A 1 212 ? -6.074 -13.859 -8.32 1 98.81 212 ASP A O 1
ATOM 1700 N N . LEU A 1 213 ? -4.375 -13.43 -6.953 1 98.69 213 LEU A N 1
ATOM 1701 C CA . LEU A 1 213 ? -5.238 -13.273 -5.789 1 98.69 213 LEU A CA 1
ATOM 1702 C C . LEU A 1 213 ? -6.207 -12.117 -5.98 1 98.69 213 LEU A C 1
ATOM 1704 O O . LEU A 1 213 ? -7.379 -12.211 -5.602 1 98.69 213 LEU A O 1
ATOM 1708 N N . GLY A 1 214 ? -5.695 -11.031 -6.508 1 98.75 214 GLY A N 1
ATOM 1709 C CA . GLY A 1 214 ? -6.59 -9.93 -6.809 1 98.75 214 GLY A CA 1
ATOM 1710 C C . GLY A 1 214 ? -7.766 -10.328 -7.68 1 98.75 214 GLY A C 1
ATOM 1711 O O . GLY A 1 214 ? -8.914 -10.023 -7.359 1 98.75 214 GLY A O 1
ATOM 1712 N N . ARG A 1 215 ? -7.465 -11.039 -8.734 1 98.75 215 ARG A N 1
ATOM 1713 C CA . ARG A 1 215 ? -8.531 -11.484 -9.625 1 98.75 215 ARG A CA 1
ATOM 1714 C C . ARG A 1 215 ? -9.453 -12.477 -8.93 1 98.75 215 ARG A C 1
ATOM 1716 O O . ARG A 1 215 ? -10.672 -12.422 -9.102 1 98.75 215 ARG A O 1
ATOM 1723 N N . TYR A 1 216 ? -8.844 -13.375 -8.188 1 98.69 216 TYR A N 1
ATOM 1724 C CA . TYR A 1 216 ? -9.594 -14.445 -7.535 1 98.69 216 TYR A CA 1
ATOM 1725 C C . TYR A 1 216 ? -10.531 -13.883 -6.477 1 98.69 216 TYR A C 1
ATOM 1727 O O . TYR A 1 216 ? -11.656 -14.367 -6.312 1 98.69 216 TYR A O 1
ATOM 1735 N N . ILE A 1 217 ? -10.102 -12.867 -5.723 1 98.31 217 ILE A N 1
ATOM 1736 C CA . ILE A 1 217 ? -10.844 -12.32 -4.59 1 98.31 217 ILE A CA 1
ATOM 1737 C C . ILE A 1 217 ? -11.812 -11.242 -5.082 1 98.31 217 ILE A C 1
ATOM 1739 O O . ILE A 1 217 ? -12.961 -11.18 -4.633 1 98.31 217 ILE A O 1
ATOM 1743 N N . VAL A 1 218 ? -11.367 -10.43 -6.016 1 98.25 218 VAL A N 1
ATOM 1744 C CA . VAL A 1 218 ? -12.133 -9.242 -6.387 1 98.25 218 VAL A CA 1
ATOM 1745 C C . VAL A 1 218 ? -12.844 -9.484 -7.715 1 98.25 218 VAL A C 1
ATOM 1747 O O . VAL A 1 218 ? -14.055 -9.258 -7.828 1 98.25 218 VAL A O 1
ATOM 1750 N N . GLY A 1 219 ? -12.141 -9.914 -8.727 1 98.06 219 GLY A N 1
ATOM 1751 C CA . GLY A 1 219 ? -12.688 -10.117 -10.062 1 98.06 219 GLY A CA 1
ATOM 1752 C C . GLY A 1 219 ? -11.727 -9.719 -11.164 1 98.06 219 GLY A C 1
ATOM 1753 O O . GLY A 1 219 ? -10.586 -9.336 -10.898 1 98.06 219 GLY A O 1
ATOM 1754 N N . ASP A 1 220 ? -12.18 -9.797 -12.375 1 98.44 220 ASP A N 1
ATOM 1755 C CA . ASP A 1 220 ? -11.336 -9.531 -13.531 1 98.44 220 ASP A CA 1
ATOM 1756 C C . ASP A 1 220 ? -10.969 -8.047 -13.617 1 98.44 220 ASP A C 1
ATOM 1758 O O . ASP A 1 220 ? -11.727 -7.191 -13.156 1 98.44 220 ASP A O 1
ATOM 1762 N N . VAL A 1 221 ? -9.875 -7.77 -14.227 1 98.69 221 VAL A N 1
ATOM 1763 C CA . VAL A 1 221 ? -9.305 -6.426 -14.297 1 98.69 221 VAL A CA 1
ATOM 1764 C C . VAL A 1 221 ? -9.594 -5.816 -15.664 1 98.69 221 VAL A C 1
ATOM 1766 O O . VAL A 1 221 ? -9.547 -6.508 -16.688 1 98.69 221 VAL A O 1
ATOM 1769 N N . ASN A 1 222 ? -9.961 -4.543 -15.695 1 98.38 222 ASN A N 1
ATOM 1770 C CA . ASN A 1 222 ? -9.93 -3.777 -16.938 1 98.38 222 ASN A CA 1
ATOM 1771 C C . ASN A 1 222 ? -8.508 -3.406 -17.328 1 98.38 222 ASN A C 1
ATOM 1773 O O . ASN A 1 222 ? -7.957 -2.418 -16.844 1 98.38 222 ASN A O 1
ATOM 1777 N N . LEU A 1 223 ? -7.977 -4.145 -18.25 1 98.25 223 LEU A N 1
ATOM 1778 C CA . LEU A 1 223 ? -6.555 -4.051 -18.578 1 98.25 223 LEU A CA 1
ATOM 1779 C C . LEU A 1 223 ? -6.207 -2.668 -19.109 1 98.25 223 LEU A C 1
ATOM 1781 O O . LEU A 1 223 ? -5.062 -2.221 -18.984 1 98.25 223 LEU A O 1
ATOM 1785 N N . ASP A 1 224 ? -7.129 -1.945 -19.688 1 97.5 224 ASP A N 1
ATOM 1786 C CA . ASP A 1 224 ? -6.879 -0.633 -20.266 1 97.5 224 ASP A CA 1
ATOM 1787 C C . ASP A 1 224 ? -6.609 0.411 -19.188 1 97.5 224 ASP A C 1
ATOM 1789 O O . ASP A 1 224 ? -6.121 1.504 -19.484 1 97.5 224 ASP A O 1
ATOM 1793 N N . THR A 1 225 ? -6.941 0.092 -17.953 1 98.06 225 THR A N 1
ATOM 1794 C CA . THR A 1 225 ? -6.809 1.053 -16.859 1 98.06 225 THR A CA 1
ATOM 1795 C C . THR A 1 225 ? -5.477 0.872 -16.141 1 98.06 225 THR A C 1
ATOM 1797 O O . THR A 1 225 ? -5.137 1.646 -15.242 1 98.06 225 THR A O 1
ATOM 1800 N N . VAL A 1 226 ? -4.711 -0.131 -16.5 1 98.69 226 VAL A N 1
ATOM 1801 C CA . VAL A 1 226 ? -3.463 -0.43 -15.805 1 98.69 226 VAL A CA 1
ATOM 1802 C C . VAL A 1 226 ? -2.453 0.688 -16.047 1 98.69 226 VAL A C 1
ATOM 1804 O O . VAL A 1 226 ? -2.219 1.079 -17.203 1 98.69 226 VAL A O 1
ATOM 1807 N N . HIS A 1 227 ? -1.913 1.285 -15.031 1 98.69 227 HIS A N 1
ATOM 1808 C CA . HIS A 1 227 ? -0.802 2.229 -15.086 1 98.69 227 HIS A CA 1
ATOM 1809 C C . HIS A 1 227 ? 0.32 1.812 -14.141 1 98.69 227 HIS A C 1
ATOM 1811 O O . HIS A 1 227 ? 0.068 1.478 -12.984 1 98.69 227 HIS A O 1
ATOM 1817 N N . THR A 1 228 ? 1.528 1.806 -14.688 1 98.75 228 THR A N 1
ATOM 1818 C CA . THR A 1 228 ? 2.664 1.281 -13.938 1 98.75 228 THR A CA 1
ATOM 1819 C C . THR A 1 228 ? 3.863 2.221 -14.047 1 98.75 228 THR A C 1
ATOM 1821 O O . THR A 1 228 ? 4.133 2.77 -15.117 1 98.75 228 THR A O 1
ATOM 1824 N N . ILE A 1 229 ? 4.516 2.461 -12.922 1 98.5 229 ILE A N 1
ATOM 1825 C CA . ILE A 1 229 ? 5.828 3.1 -12.914 1 98.5 229 ILE A CA 1
ATOM 1826 C C . ILE A 1 229 ? 6.844 2.188 -12.234 1 98.5 229 ILE A C 1
ATOM 1828 O O . ILE A 1 229 ? 6.469 1.29 -11.477 1 98.5 229 ILE A O 1
ATOM 1832 N N . MET A 1 230 ? 8.141 2.383 -12.547 1 97.69 230 MET A N 1
ATOM 1833 C CA . MET A 1 230 ? 9.164 1.493 -12.016 1 97.69 230 MET A CA 1
ATOM 1834 C C . MET A 1 230 ? 10.414 2.273 -11.633 1 97.69 230 MET A C 1
ATOM 1836 O O . MET A 1 230 ? 10.688 3.338 -12.195 1 97.69 230 MET A O 1
ATOM 1840 N N . LEU A 1 231 ? 11.047 1.839 -10.609 1 97.88 231 LEU A N 1
ATOM 1841 C CA . LEU A 1 231 ? 12.453 2.174 -10.375 1 97.88 231 LEU A CA 1
ATOM 1842 C C . LEU A 1 231 ? 13.367 1.111 -10.977 1 97.88 231 LEU A C 1
ATOM 1844 O O . LEU A 1 231 ? 13.344 -0.046 -10.547 1 97.88 231 LEU A O 1
ATOM 1848 N N . ARG A 1 232 ? 14.164 1.484 -11.906 1 95.75 232 ARG A N 1
ATOM 1849 C CA . ARG A 1 232 ? 15.047 0.543 -12.586 1 95.75 232 ARG A CA 1
ATOM 1850 C C . ARG A 1 232 ? 16.406 0.491 -11.898 1 95.75 232 ARG A C 1
ATOM 1852 O O . ARG A 1 232 ? 16.766 1.397 -11.141 1 95.75 232 ARG A O 1
ATOM 1859 N N . ASP A 1 233 ? 17.125 -0.526 -12.234 1 93.88 233 ASP A N 1
ATOM 1860 C CA . ASP A 1 233 ? 18.453 -0.725 -11.688 1 93.88 233 ASP A CA 1
ATOM 1861 C C . ASP A 1 233 ? 19.391 0.402 -12.109 1 93.88 233 ASP A C 1
ATOM 1863 O O . ASP A 1 233 ? 20.281 0.799 -11.352 1 93.88 233 ASP A O 1
ATOM 1867 N N . ASN A 1 234 ? 19.141 0.952 -13.266 1 93.31 234 ASN A N 1
ATOM 1868 C CA . ASN A 1 234 ? 20.047 1.951 -13.82 1 93.31 234 ASN A CA 1
ATOM 1869 C C . ASN A 1 234 ? 19.422 3.344 -13.805 1 93.31 234 ASN A C 1
ATOM 1871 O O . ASN A 1 234 ? 19.734 4.172 -14.664 1 93.31 234 ASN A O 1
ATOM 1875 N N . ASP A 1 235 ? 18.469 3.566 -12.945 1 94.75 235 ASP A N 1
ATOM 1876 C CA . ASP A 1 235 ? 17.938 4.914 -12.797 1 94.75 235 ASP A CA 1
ATOM 1877 C C . ASP A 1 235 ? 19.047 5.938 -12.617 1 94.75 235 ASP A C 1
ATOM 1879 O O . ASP A 1 235 ? 19.984 5.715 -11.844 1 94.75 235 ASP A O 1
ATOM 1883 N N . PRO A 1 236 ? 18.969 7.047 -13.344 1 95 236 PRO A N 1
ATOM 1884 C CA . PRO A 1 236 ? 20.062 8.016 -13.305 1 95 236 PRO A CA 1
ATOM 1885 C C . PRO A 1 236 ? 20.281 8.602 -11.914 1 95 236 PRO A C 1
ATOM 1887 O O . PRO A 1 236 ? 21.391 9.055 -11.602 1 95 236 PRO A O 1
ATOM 1890 N N . SER A 1 237 ? 19.359 8.586 -11.062 1 95.5 237 SER A N 1
ATOM 1891 C CA . SER A 1 237 ? 19.484 9.125 -9.711 1 95.5 237 SER A CA 1
ATOM 1892 C C . SER A 1 237 ? 20.406 8.25 -8.859 1 95.5 237 SER A C 1
ATOM 1894 O O . SER A 1 237 ? 20.891 8.695 -7.816 1 95.5 237 SER A O 1
ATOM 1896 N N . GLY A 1 238 ? 20.5 7.059 -9.211 1 96.38 238 GLY A N 1
ATOM 1897 C CA . GLY A 1 238 ? 21.266 6.098 -8.43 1 96.38 238 GLY A CA 1
ATOM 1898 C C . GLY A 1 238 ? 20.438 5.387 -7.383 1 96.38 238 GLY A C 1
ATOM 1899 O O . GLY A 1 238 ? 20.953 4.523 -6.664 1 96.38 238 GLY A O 1
ATOM 1900 N N . ALA A 1 239 ? 19.172 5.656 -7.301 1 97.44 239 ALA A N 1
ATOM 1901 C CA . ALA A 1 239 ? 18.312 5.086 -6.266 1 97.44 239 ALA A CA 1
ATOM 1902 C C . ALA A 1 239 ? 18.109 3.588 -6.488 1 97.44 239 ALA A C 1
ATOM 1904 O O . ALA A 1 239 ? 17.844 2.846 -5.543 1 97.44 239 ALA A O 1
ATOM 1905 N N . GLY A 1 240 ? 18.234 3.086 -7.699 1 96.5 240 GLY A N 1
ATOM 1906 C CA . GLY A 1 240 ? 17.984 1.693 -8.031 1 96.5 240 GLY A CA 1
ATOM 1907 C C . GLY A 1 240 ? 19.188 0.799 -7.812 1 96.5 240 GLY A C 1
ATOM 1908 O O . GLY A 1 240 ? 19.125 -0.408 -8.055 1 96.5 240 GLY A O 1
ATOM 1909 N N . CYS A 1 241 ? 20.328 1.372 -7.336 1 94.5 241 CYS A N 1
ATOM 1910 C CA . CYS A 1 241 ? 21.547 0.609 -7.133 1 94.5 241 CYS A CA 1
ATOM 1911 C C . CYS A 1 241 ? 21.453 -0.25 -5.879 1 94.5 241 CYS A C 1
ATOM 1913 O O . CYS A 1 241 ? 21.047 0.231 -4.82 1 94.5 241 CYS A O 1
ATOM 1915 N N . LEU A 1 242 ? 21.812 -1.492 -5.977 1 94.75 242 LEU A N 1
ATOM 1916 C CA . LEU A 1 242 ? 21.875 -2.414 -4.848 1 94.75 242 LEU A CA 1
ATOM 1917 C C . LEU A 1 242 ? 23.312 -2.799 -4.531 1 94.75 242 LEU A C 1
ATOM 1919 O O . LEU A 1 242 ? 24.047 -3.246 -5.414 1 94.75 242 LEU A O 1
ATOM 1923 N N . SER A 1 243 ? 23.656 -2.689 -3.268 1 94 243 SER A N 1
ATOM 1924 C CA . SER A 1 243 ? 25.047 -2.885 -2.887 1 94 243 SER A CA 1
ATOM 1925 C C . SER A 1 243 ? 25.266 -4.258 -2.26 1 94 243 SER A C 1
ATOM 1927 O O . SER A 1 243 ? 26.391 -4.668 -2.025 1 94 243 SER A O 1
ATOM 1929 N N . HIS A 1 244 ? 24.234 -4.945 -1.997 1 92.75 244 HIS A N 1
ATOM 1930 C CA . HIS A 1 244 ? 24.391 -6.188 -1.247 1 92.75 244 HIS A CA 1
ATOM 1931 C C . HIS A 1 244 ? 23.859 -7.375 -2.045 1 92.75 244 HIS A C 1
ATOM 1933 O O . HIS A 1 244 ? 23.312 -8.312 -1.473 1 92.75 244 HIS A O 1
ATOM 1939 N N . LEU A 1 245 ? 24.047 -7.266 -3.285 1 90 245 LEU A N 1
ATOM 1940 C CA . LEU A 1 245 ? 23.641 -8.375 -4.145 1 90 245 LEU A CA 1
ATOM 1941 C C . LEU A 1 245 ? 24.531 -9.594 -3.904 1 90 245 LEU A C 1
ATOM 1943 O O . LEU A 1 245 ? 25.75 -9.453 -3.709 1 90 245 LEU A O 1
ATOM 1947 N N . PRO A 1 246 ? 23.906 -10.711 -3.869 1 85.5 246 PRO A N 1
ATOM 1948 C CA . PRO A 1 246 ? 24.766 -11.898 -3.793 1 85.5 246 PRO A CA 1
ATOM 1949 C C . PRO A 1 246 ? 25.703 -12.031 -4.988 1 85.5 246 PRO A C 1
ATOM 1951 O O . PRO A 1 246 ? 25.438 -11.477 -6.059 1 85.5 246 PRO A O 1
ATOM 1954 N N . HIS A 1 247 ? 26.672 -12.805 -4.715 1 80.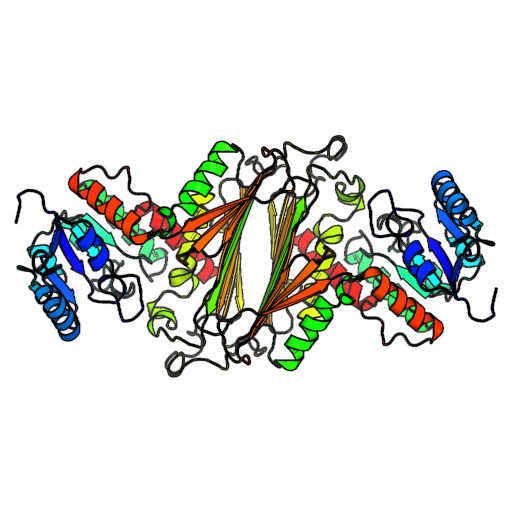75 247 HIS A N 1
ATOM 1955 C CA . HIS A 1 247 ? 27.578 -13.117 -5.816 1 80.75 247 HIS A CA 1
ATOM 1956 C C . HIS A 1 247 ? 26.828 -13.766 -6.977 1 80.75 247 HIS A C 1
ATOM 1958 O O . HIS A 1 247 ? 25.969 -14.617 -6.762 1 80.75 247 HIS A O 1
ATOM 1964 N N . ASP A 1 248 ? 27.047 -13.352 -8.195 1 77.81 248 ASP A N 1
ATOM 1965 C CA . ASP A 1 248 ? 26.438 -13.867 -9.422 1 77.81 248 ASP A CA 1
ATOM 1966 C C . ASP A 1 248 ? 24.984 -13.453 -9.539 1 77.81 248 ASP A C 1
ATOM 1968 O O . ASP A 1 248 ? 24.203 -14.078 -10.266 1 77.81 248 ASP A O 1
ATOM 1972 N N . GLY A 1 249 ? 24.656 -12.562 -8.703 1 79.44 249 GLY A N 1
ATOM 1973 C CA . GLY A 1 249 ? 23.281 -12.109 -8.758 1 79.44 249 GLY A CA 1
ATOM 1974 C C . GLY A 1 249 ? 22.938 -11.43 -10.07 1 79.44 249 GLY A C 1
ATOM 1975 O O . GLY A 1 249 ? 21.984 -11.812 -10.734 1 79.44 249 GLY A O 1
ATOM 1976 N N . GLU A 1 250 ? 23.719 -10.492 -10.469 1 86.62 250 GLU A N 1
ATOM 1977 C CA . GLU A 1 250 ? 23.359 -9.719 -11.656 1 86.62 250 GLU A CA 1
ATOM 1978 C C . GLU A 1 250 ? 24.578 -9.516 -12.555 1 86.62 250 GLU A C 1
ATOM 1980 O O . GLU A 1 250 ? 24.484 -8.805 -13.562 1 86.62 250 GLU A O 1
ATOM 1985 N N . GLU A 1 251 ? 25.672 -10.062 -12.289 1 83.25 251 GLU A N 1
ATOM 1986 C CA . GLU A 1 251 ? 26.922 -9.781 -12.977 1 83.25 251 GLU A CA 1
ATOM 1987 C C . GLU A 1 251 ? 26.859 -10.203 -14.445 1 83.25 251 GLU A C 1
ATOM 1989 O O . GLU A 1 251 ? 27.469 -9.57 -15.305 1 83.25 251 GLU A O 1
ATOM 1994 N N . ASP A 1 252 ? 26.188 -11.203 -14.727 1 83.25 252 ASP A N 1
ATOM 1995 C CA . ASP A 1 252 ? 26.156 -11.727 -16.078 1 83.25 252 ASP A CA 1
ATOM 1996 C C . ASP A 1 252 ? 24.922 -11.258 -16.828 1 83.25 252 ASP A C 1
ATOM 1998 O O . ASP A 1 252 ? 24.625 -11.734 -17.938 1 83.25 252 ASP A O 1
ATOM 2002 N N . ILE A 1 253 ? 24.281 -10.406 -16.25 1 86.94 253 ILE A N 1
ATOM 2003 C CA . ILE A 1 253 ? 23.062 -9.914 -16.891 1 86.94 253 ILE A CA 1
ATOM 2004 C C . ILE A 1 253 ? 23.359 -8.617 -17.641 1 86.94 253 ILE A C 1
ATOM 2006 O O . ILE A 1 253 ? 23.969 -7.695 -17.078 1 86.94 253 ILE A O 1
ATOM 2010 N N . THR A 1 254 ? 22.938 -8.547 -18.906 1 83.62 254 THR A N 1
ATOM 2011 C CA . THR A 1 254 ? 23.141 -7.363 -19.734 1 83.62 254 THR A CA 1
ATOM 2012 C C . THR A 1 254 ? 22.484 -6.145 -19.109 1 83.62 254 THR A C 1
ATOM 2014 O O . THR A 1 254 ? 21.344 -6.23 -18.625 1 83.62 254 THR A O 1
ATOM 2017 N N . PRO A 1 255 ? 23.297 -5.039 -19.203 1 76.12 255 PRO A N 1
ATOM 2018 C CA . PRO A 1 255 ? 22.672 -3.809 -18.703 1 76.12 255 PRO A CA 1
ATOM 2019 C C . PRO A 1 255 ? 21.312 -3.529 -19.359 1 76.12 255 PRO A C 1
ATOM 2021 O O . PRO A 1 255 ? 21.141 -3.771 -20.562 1 76.12 255 PRO A O 1
ATOM 2024 N N . GLY A 1 256 ? 20.359 -3.117 -18.656 1 77.44 256 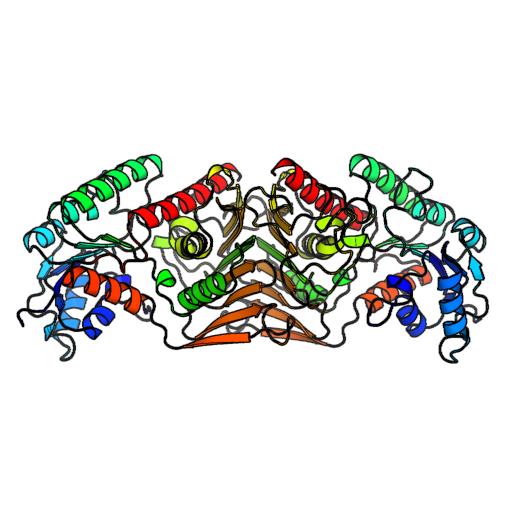GLY A N 1
ATOM 2025 C CA . GLY A 1 256 ? 19.031 -2.861 -19.172 1 77.44 256 GLY A CA 1
ATOM 2026 C C . GLY A 1 256 ? 18.109 -4.055 -19.047 1 77.44 256 GLY A C 1
ATOM 2027 O O . GLY A 1 256 ? 16.891 -3.928 -19.219 1 77.44 256 GLY A O 1
ATOM 2028 N N . GLN A 1 257 ? 18.719 -5.199 -18.797 1 83.94 257 GLN A N 1
ATOM 2029 C CA . GLN A 1 257 ? 17.906 -6.406 -18.688 1 83.94 257 GLN A CA 1
ATOM 2030 C C . GLN A 1 257 ? 17.75 -6.832 -17.234 1 83.94 257 GLN A C 1
ATOM 2032 O O . GLN A 1 257 ? 17.109 -7.848 -16.938 1 83.94 257 GLN A O 1
ATOM 2037 N N . LYS A 1 258 ? 18.328 -6.098 -16.406 1 90.25 258 LYS A N 1
ATOM 2038 C CA . LYS A 1 258 ? 18.188 -6.398 -14.984 1 90.25 258 LYS A CA 1
ATOM 2039 C C . LYS A 1 258 ? 16.781 -6.09 -14.484 1 90.25 258 LYS A C 1
ATOM 2041 O O . LYS A 1 258 ? 16.047 -5.328 -15.117 1 90.25 258 LYS A O 1
ATOM 2046 N N . LEU A 1 259 ? 16.453 -6.691 -13.422 1 93.12 259 LEU A N 1
ATOM 2047 C CA . LEU A 1 259 ? 15.109 -6.531 -12.883 1 93.12 259 LEU A CA 1
ATOM 2048 C C . LEU A 1 259 ? 14.883 -5.105 -12.391 1 93.12 259 LEU A C 1
ATOM 2050 O O . LEU A 1 259 ? 15.781 -4.504 -11.789 1 93.12 259 LEU A O 1
ATOM 2054 N N . PRO A 1 260 ? 13.68 -4.551 -12.703 1 95.56 260 PRO A N 1
ATOM 2055 C CA . PRO A 1 260 ? 13.344 -3.32 -11.977 1 95.56 260 PRO A CA 1
ATOM 2056 C C . PRO A 1 260 ? 13.352 -3.508 -10.461 1 95.56 260 PRO A C 1
ATOM 2058 O O . PRO A 1 260 ? 12.961 -4.566 -9.961 1 95.56 260 PRO A O 1
ATOM 2061 N N . ARG A 1 261 ? 13.797 -2.541 -9.734 1 97.06 261 ARG A N 1
ATOM 2062 C CA . ARG A 1 261 ? 13.938 -2.637 -8.289 1 97.06 261 ARG A CA 1
ATOM 2063 C C . ARG A 1 261 ? 12.594 -2.439 -7.59 1 97.06 261 ARG A C 1
ATOM 2065 O O . ARG A 1 261 ? 12.344 -3.033 -6.539 1 97.06 261 ARG A O 1
ATOM 2072 N N . VAL A 1 262 ? 11.828 -1.584 -8.086 1 98.5 262 VAL A N 1
ATOM 2073 C CA . VAL A 1 262 ? 10.469 -1.36 -7.59 1 98.5 262 VAL A CA 1
ATOM 2074 C C . VAL A 1 262 ? 9.5 -1.27 -8.766 1 98.5 262 VAL A C 1
ATOM 2076 O O . VAL A 1 262 ? 9.789 -0.622 -9.773 1 98.5 262 VAL A O 1
ATOM 2079 N N . THR A 1 263 ? 8.414 -1.952 -8.711 1 98.56 263 THR A N 1
ATOM 2080 C CA . THR A 1 263 ? 7.297 -1.831 -9.633 1 98.56 263 THR A CA 1
ATOM 2081 C C . THR A 1 263 ? 6.02 -1.444 -8.891 1 98.56 263 THR A C 1
ATOM 2083 O O . THR A 1 263 ? 5.629 -2.111 -7.934 1 98.56 263 THR A O 1
ATOM 2086 N N . LEU A 1 264 ? 5.469 -0.331 -9.266 1 98.69 264 LEU A N 1
ATOM 2087 C CA . LEU A 1 264 ? 4.203 0.155 -8.727 1 98.69 264 LEU A CA 1
ATOM 2088 C C . LEU A 1 264 ? 3.135 0.202 -9.812 1 98.69 264 LEU A C 1
ATOM 2090 O O . LEU A 1 264 ? 3.324 0.841 -10.852 1 98.69 264 LEU A O 1
ATOM 2094 N N . SER A 1 265 ? 2.064 -0.479 -9.531 1 98.88 265 SER A N 1
ATOM 2095 C CA . SER A 1 265 ? 0.978 -0.487 -10.508 1 98.88 265 SER A CA 1
ATOM 2096 C C . SER A 1 265 ? -0.378 -0.329 -9.828 1 98.88 265 SER A C 1
ATOM 2098 O O . SER A 1 265 ? -0.531 -0.67 -8.656 1 98.88 265 SER A O 1
ATOM 2100 N N . HIS A 1 266 ? -1.34 0.313 -10.477 1 98.81 266 HIS A N 1
ATOM 2101 C CA . HIS A 1 266 ? -2.734 0.293 -10.047 1 98.81 266 HIS A CA 1
ATOM 2102 C C . HIS A 1 266 ? -3.676 0.166 -11.234 1 98.81 266 HIS A C 1
ATOM 2104 O O . HIS A 1 266 ? -3.264 0.357 -12.383 1 98.81 266 HIS A O 1
ATOM 2110 N N . TRP A 1 267 ? -4.902 -0.31 -10.992 1 98.81 267 TRP A N 1
ATOM 2111 C CA . TRP A 1 267 ? -5.875 -0.617 -12.039 1 98.81 267 TRP A CA 1
ATOM 2112 C C . TRP A 1 267 ? -7.297 -0.591 -11.484 1 98.81 267 TRP A C 1
ATOM 2114 O O . TRP A 1 267 ? -7.492 -0.483 -10.266 1 98.81 267 TRP A O 1
ATOM 2124 N N . ARG A 1 268 ? -8.234 -0.686 -12.367 1 98.62 268 ARG A N 1
ATOM 2125 C CA . ARG A 1 268 ? -9.641 -0.866 -12.023 1 98.62 268 ARG A CA 1
ATOM 2126 C C . ARG A 1 268 ? -10.102 -2.285 -12.336 1 98.62 268 ARG A C 1
ATOM 2128 O O . ARG A 1 268 ? -9.734 -2.854 -13.367 1 98.62 268 ARG A O 1
ATOM 2135 N N . PHE A 1 269 ? -10.836 -2.836 -11.414 1 98.75 269 PHE A N 1
ATOM 2136 C CA . PHE A 1 269 ? -11.539 -4.086 -11.688 1 98.75 269 PHE A CA 1
ATOM 2137 C C . PHE A 1 269 ? -12.82 -3.828 -12.477 1 98.75 269 PHE A C 1
ATOM 2139 O O . PHE A 1 269 ? -13.375 -2.729 -12.43 1 98.75 269 PHE A O 1
ATOM 2146 N N . GLN A 1 270 ? -13.266 -4.828 -13.148 1 97.94 270 GLN A N 1
ATOM 2147 C CA . GLN A 1 270 ? -14.445 -4.699 -13.992 1 97.94 270 GLN A CA 1
ATOM 2148 C C . GLN A 1 270 ? -15.688 -4.383 -13.156 1 97.94 270 GLN A C 1
ATOM 2150 O O . GLN A 1 270 ? -16.594 -3.682 -13.617 1 97.94 270 GLN A O 1
ATOM 2155 N N . ASP A 1 271 ? -15.648 -4.793 -11.875 1 95.88 271 ASP A N 1
ATOM 2156 C CA . ASP A 1 271 ? -16.828 -4.629 -11.031 1 95.88 271 ASP A CA 1
ATOM 2157 C C . ASP A 1 271 ? -16.703 -3.398 -10.141 1 95.88 271 ASP A C 1
ATOM 2159 O O . ASP A 1 271 ? -17.391 -3.281 -9.125 1 95.88 271 ASP A O 1
ATOM 2163 N N . GLY A 1 272 ? -15.75 -2.496 -10.445 1 96.62 272 GLY A N 1
ATOM 2164 C CA . GLY A 1 272 ? -15.742 -1.174 -9.844 1 96.62 272 GLY A CA 1
ATOM 2165 C C . GLY A 1 272 ? -14.586 -0.959 -8.883 1 96.62 272 GLY A C 1
ATOM 2166 O O . GLY A 1 272 ? -14.078 0.156 -8.758 1 96.62 272 GLY A O 1
ATOM 2167 N N . ALA A 1 273 ? -14.164 -1.972 -8.234 1 98.56 273 ALA A N 1
ATOM 2168 C CA . ALA A 1 273 ? -13.078 -1.851 -7.262 1 98.56 273 ALA A CA 1
ATOM 2169 C C . ALA A 1 273 ? -11.812 -1.305 -7.918 1 98.56 273 ALA A C 1
ATOM 2171 O O . ALA A 1 273 ? -11.656 -1.387 -9.141 1 98.56 273 ALA A O 1
ATOM 2172 N N . VAL A 1 274 ? -10.984 -0.669 -7.113 1 98.81 274 VAL A N 1
ATOM 2173 C CA . VAL A 1 274 ? -9.664 -0.266 -7.574 1 98.81 274 VAL A CA 1
ATOM 2174 C C . VAL A 1 274 ? -8.586 -1.061 -6.832 1 98.81 274 VAL A C 1
ATOM 2176 O O . VAL A 1 274 ? -8.781 -1.452 -5.68 1 98.81 274 VAL A O 1
ATOM 2179 N N . GLY A 1 275 ? -7.531 -1.384 -7.48 1 98.81 275 GLY A N 1
ATOM 2180 C CA . GLY A 1 275 ? -6.469 -2.188 -6.902 1 98.81 275 GLY A CA 1
ATOM 2181 C C . GLY A 1 275 ? -5.086 -1.61 -7.141 1 98.81 275 GLY A C 1
ATOM 2182 O O . GLY A 1 275 ? -4.883 -0.847 -8.086 1 98.81 275 GLY A O 1
ATOM 2183 N N . THR A 1 276 ? -4.152 -1.921 -6.27 1 98.88 276 THR A N 1
ATOM 2184 C CA . THR A 1 276 ? -2.754 -1.534 -6.422 1 98.88 276 THR A CA 1
ATOM 2185 C C . THR A 1 276 ? -1.828 -2.662 -5.977 1 98.88 276 THR A C 1
ATOM 2187 O O . THR A 1 276 ? -2.219 -3.512 -5.172 1 98.88 276 THR A O 1
ATOM 2190 N N . LEU A 1 277 ? -0.651 -2.75 -6.586 1 98.88 277 LEU A N 1
ATOM 2191 C CA . LEU A 1 277 ? 0.404 -3.703 -6.258 1 98.88 277 LEU A CA 1
ATOM 2192 C C . LEU A 1 277 ? 1.768 -3.02 -6.242 1 98.88 277 LEU A C 1
ATOM 2194 O O . LEU A 1 277 ? 2.102 -2.271 -7.164 1 98.88 277 LEU A O 1
ATOM 2198 N N . MET A 1 278 ? 2.484 -3.199 -5.164 1 98.88 278 MET A N 1
ATOM 2199 C CA . MET A 1 278 ? 3.893 -2.818 -5.121 1 98.88 278 MET A CA 1
ATOM 2200 C C . MET A 1 278 ? 4.785 -4.051 -5 1 98.88 278 MET A C 1
ATOM 2202 O O . MET A 1 278 ? 4.633 -4.844 -4.07 1 98.88 278 MET A O 1
ATOM 2206 N N . HIS A 1 279 ? 5.605 -4.254 -5.918 1 98.69 279 HIS A N 1
ATOM 2207 C CA . HIS A 1 279 ? 6.699 -5.219 -5.816 1 98.69 279 HIS A CA 1
ATOM 2208 C C . HIS A 1 279 ? 8.039 -4.512 -5.652 1 98.69 279 HIS A C 1
ATOM 2210 O O . HIS A 1 279 ? 8.297 -3.5 -6.309 1 98.69 279 HIS A O 1
ATOM 2216 N N . SER A 1 280 ? 8.906 -5.027 -4.777 1 98.25 280 SER A N 1
ATOM 2217 C CA . SER A 1 280 ? 10.234 -4.43 -4.633 1 98.25 280 SER A CA 1
ATOM 2218 C C . SER A 1 280 ? 11.297 -5.496 -4.398 1 98.25 280 SER A C 1
ATOM 2220 O O . SER A 1 280 ? 10.984 -6.609 -3.971 1 98.25 280 SER A O 1
ATOM 2222 N N . ILE A 1 281 ? 12.43 -5.234 -4.828 1 95.81 281 ILE A N 1
ATOM 2223 C CA . ILE A 1 281 ? 13.672 -5.926 -4.504 1 95.81 281 ILE A CA 1
ATOM 2224 C C . ILE A 1 281 ? 14.586 -5 -3.705 1 95.81 281 ILE A C 1
ATOM 2226 O O . ILE A 1 281 ? 15.438 -4.316 -4.277 1 95.81 281 ILE A O 1
ATOM 2230 N N . ALA A 1 282 ? 14.328 -4.914 -2.398 1 97.06 282 ALA A N 1
ATOM 2231 C CA . ALA A 1 282 ? 15.047 -3.885 -1.658 1 97.06 282 ALA A CA 1
ATOM 2232 C C . ALA A 1 282 ? 15.383 -4.355 -0.245 1 97.06 282 ALA A C 1
ATOM 2234 O O . ALA A 1 282 ? 16.312 -3.852 0.381 1 97.06 282 ALA A O 1
ATOM 2235 N N . ILE A 1 283 ? 14.633 -5.363 0.292 1 97.12 283 ILE A N 1
ATOM 2236 C CA . ILE A 1 283 ? 14.773 -5.637 1.718 1 97.12 283 ILE A CA 1
ATOM 2237 C C . ILE A 1 283 ? 15.828 -6.711 1.936 1 97.12 283 ILE A C 1
ATOM 2239 O O . ILE A 1 283 ? 16.094 -7.52 1.042 1 97.12 283 ILE A O 1
ATOM 2243 N N . PRO A 1 284 ? 16.453 -6.727 3.102 1 96.69 284 PRO A N 1
ATOM 2244 C CA . PRO A 1 284 ? 17.578 -7.629 3.336 1 96.69 284 PRO A CA 1
ATOM 2245 C C . PRO A 1 284 ? 17.141 -9.023 3.766 1 96.69 284 PRO A C 1
ATOM 2247 O O . PRO A 1 284 ? 15.977 -9.227 4.117 1 96.69 284 PRO A O 1
ATOM 2250 N N . GLY A 1 285 ? 18.141 -9.922 3.727 1 94.5 285 GLY A N 1
ATOM 2251 C CA . GLY A 1 285 ? 17.953 -11.258 4.266 1 94.5 285 GLY A CA 1
ATOM 2252 C C . GLY A 1 285 ? 17.281 -12.211 3.289 1 94.5 285 GLY A C 1
ATOM 2253 O O . GLY A 1 285 ? 17.547 -12.156 2.086 1 94.5 285 GLY A O 1
ATOM 2254 N N . SER A 1 286 ? 16.516 -13.156 3.852 1 91.69 286 SER A N 1
ATOM 2255 C CA . SER A 1 286 ? 15.844 -14.172 3.051 1 91.69 286 SER A CA 1
ATOM 2256 C C . SER A 1 286 ? 14.336 -14.164 3.283 1 91.69 286 SER A C 1
ATOM 2258 O O . SER A 1 286 ? 13.586 -14.82 2.562 1 91.69 286 SER A O 1
ATOM 2260 N N . ARG A 1 287 ? 13.938 -13.391 4.242 1 91.69 287 ARG A N 1
ATOM 2261 C CA . ARG A 1 287 ? 12.516 -13.344 4.578 1 91.69 287 ARG A CA 1
ATOM 2262 C C . ARG A 1 287 ? 11.797 -12.273 3.77 1 91.69 287 ARG A C 1
ATOM 2264 O O . ARG A 1 287 ? 11.945 -11.078 4.043 1 91.69 287 ARG A O 1
ATOM 2271 N N . TYR A 1 288 ? 11.055 -12.641 2.748 1 91.56 288 TYR A N 1
ATOM 2272 C CA . TYR A 1 288 ? 10.297 -11.664 1.986 1 91.56 288 TYR A CA 1
ATOM 2273 C C . TYR A 1 288 ? 8.984 -11.32 2.691 1 91.56 288 TYR A C 1
ATOM 2275 O O . TYR A 1 288 ? 8.648 -11.922 3.713 1 91.56 288 TYR A O 1
ATOM 2283 N N . GLU A 1 289 ? 8.344 -10.281 2.273 1 94.88 289 GLU A N 1
ATOM 2284 C CA . GLU A 1 289 ? 7.086 -9.82 2.842 1 94.88 289 GLU A CA 1
ATOM 2285 C C . GLU A 1 289 ? 5.984 -9.781 1.783 1 94.88 289 GLU A C 1
ATOM 2287 O O . GLU A 1 289 ? 6.195 -9.273 0.679 1 94.88 289 GLU A O 1
ATOM 2292 N N . ALA A 1 290 ? 4.926 -10.445 2.088 1 96.94 290 ALA A N 1
ATOM 2293 C CA . ALA A 1 290 ? 3.73 -10.383 1.254 1 96.94 290 ALA A CA 1
ATOM 2294 C C . ALA A 1 290 ? 2.496 -10.055 2.09 1 96.94 290 ALA A C 1
ATOM 2296 O O . ALA A 1 290 ? 2.285 -10.641 3.152 1 96.94 290 ALA A O 1
ATOM 2297 N N . THR A 1 291 ? 1.716 -9.078 1.688 1 97.88 291 THR A N 1
ATOM 2298 C CA . THR A 1 291 ? 0.483 -8.695 2.367 1 97.88 291 THR A CA 1
ATOM 2299 C C . THR A 1 291 ? -0.589 -8.297 1.358 1 97.88 291 THR A C 1
ATOM 2301 O O . THR A 1 291 ? -0.29 -7.652 0.35 1 97.88 291 THR A O 1
ATOM 2304 N N . VAL A 1 292 ? -1.808 -8.695 1.611 1 98.62 292 VAL A N 1
ATOM 2305 C CA . VAL A 1 292 ? -2.957 -8.305 0.802 1 98.62 292 VAL A CA 1
ATOM 2306 C C . VAL A 1 292 ? -4.039 -7.707 1.697 1 98.62 292 VAL A C 1
ATOM 2308 O O . VAL A 1 292 ? -4.406 -8.297 2.717 1 98.62 292 VAL A O 1
ATOM 2311 N N . GLU A 1 293 ? -4.52 -6.555 1.342 1 98.81 293 GLU A N 1
ATOM 2312 C CA . GLU A 1 293 ? -5.625 -5.914 2.045 1 98.81 293 GLU A CA 1
ATOM 2313 C C . GLU A 1 293 ? -6.828 -5.719 1.122 1 98.81 293 GLU A C 1
ATOM 2315 O O . GLU A 1 293 ? -6.672 -5.312 -0.032 1 98.81 293 GLU A O 1
ATOM 2320 N N . VAL A 1 294 ? -7.957 -6.027 1.623 1 98.88 294 VAL A N 1
ATOM 2321 C CA . VAL A 1 294 ? -9.211 -5.883 0.885 1 98.88 294 VAL A CA 1
ATOM 2322 C C . VAL A 1 294 ? -10.211 -5.094 1.722 1 98.88 294 VAL A C 1
ATOM 2324 O O . VAL A 1 294 ? -10.352 -5.328 2.926 1 98.88 294 VAL A O 1
ATOM 2327 N N . GLN A 1 295 ? -10.852 -4.156 1.086 1 98.88 295 GLN A N 1
ATOM 2328 C CA . GLN A 1 295 ? -11.852 -3.357 1.786 1 98.88 295 GLN A CA 1
ATOM 2329 C C . GLN A 1 295 ? -13.203 -3.422 1.075 1 98.88 295 GLN A C 1
ATOM 2331 O O . GLN A 1 295 ? -13.258 -3.422 -0.156 1 98.88 295 GLN A O 1
ATOM 2336 N N . LEU A 1 296 ? -14.203 -3.484 1.843 1 98.44 296 LEU A N 1
ATOM 2337 C CA . LEU A 1 296 ? -15.609 -3.365 1.463 1 98.44 296 LEU A CA 1
ATOM 2338 C C . LEU A 1 296 ? -16.312 -2.324 2.32 1 98.44 296 LEU A C 1
ATOM 2340 O O . LEU A 1 296 ? -15.766 -1.858 3.322 1 98.44 296 LEU A O 1
ATOM 2344 N N . ASP A 1 297 ? -17.609 -2.029 1.945 1 97.94 297 ASP A N 1
ATOM 2345 C CA . ASP A 1 297 ? -18.438 -1.169 2.775 1 97.94 297 ASP A CA 1
ATOM 2346 C C . ASP A 1 297 ? -18.562 -1.726 4.191 1 97.94 297 ASP A C 1
ATOM 2348 O O . ASP A 1 297 ? -19.406 -2.588 4.457 1 97.94 297 ASP A O 1
ATOM 2352 N N . GLY A 1 298 ? -17.703 -1.182 5.137 1 97.75 298 GLY A N 1
ATOM 2353 C CA . GLY A 1 298 ? -17.812 -1.564 6.539 1 97.75 298 GLY A CA 1
ATOM 2354 C C . GLY A 1 298 ? -16.984 -2.791 6.883 1 97.75 298 GLY A C 1
ATOM 2355 O O . GLY A 1 298 ? -17.234 -3.449 7.895 1 97.75 298 GLY A O 1
ATOM 2356 N N . MET A 1 299 ? -16.016 -3.141 6.082 1 98.44 299 MET A N 1
ATOM 2357 C CA . MET A 1 299 ? -15.18 -4.305 6.387 1 98.44 299 MET A CA 1
ATOM 2358 C C . MET A 1 299 ? -13.773 -4.125 5.836 1 98.44 299 MET A C 1
ATOM 2360 O O . MET A 1 299 ? -13.594 -3.633 4.719 1 98.44 299 MET A O 1
ATOM 2364 N N . GLN A 1 300 ? -12.82 -4.492 6.598 1 98.62 300 GLN A N 1
ATOM 2365 C CA . GLN A 1 300 ? -11.422 -4.57 6.184 1 98.62 300 GLN A CA 1
ATOM 2366 C C . GLN A 1 300 ? -10.852 -5.957 6.453 1 98.62 300 GLN A C 1
ATOM 2368 O O . GLN A 1 300 ? -11.047 -6.52 7.535 1 98.62 300 GLN A O 1
ATOM 2373 N N . LEU A 1 301 ? -10.242 -6.559 5.488 1 98.88 301 LEU A N 1
ATOM 2374 C CA . LEU A 1 301 ? -9.531 -7.828 5.617 1 98.88 301 LEU A CA 1
ATOM 2375 C C . LEU A 1 301 ? -8.055 -7.664 5.262 1 98.88 301 LEU A C 1
ATOM 2377 O O . LEU A 1 301 ? -7.719 -7.035 4.254 1 98.88 301 LEU A O 1
ATOM 2381 N N . SER A 1 302 ? -7.203 -8.148 6.098 1 98.75 302 SER A N 1
ATOM 2382 C CA . SER A 1 302 ? -5.766 -8.125 5.84 1 98.75 302 SER A CA 1
ATOM 2383 C C . SER A 1 302 ? -5.164 -9.523 5.934 1 98.75 302 SER A C 1
ATOM 2385 O O . SER A 1 302 ? -5.199 -10.148 6.992 1 98.75 302 SER A O 1
ATOM 2387 N N . LEU A 1 303 ? -4.668 -10.008 4.809 1 98.75 303 LEU A N 1
ATOM 2388 C CA . LEU A 1 303 ? -3.898 -11.25 4.77 1 98.75 303 LEU A CA 1
ATOM 2389 C C . LEU A 1 303 ? -2.424 -10.984 5.062 1 98.75 303 LEU A C 1
ATOM 2391 O O . LEU A 1 303 ? -1.73 -10.359 4.254 1 98.75 303 LEU A O 1
ATOM 2395 N N . ILE A 1 304 ? -1.929 -11.508 6.207 1 97.56 304 ILE A N 1
ATOM 2396 C CA . ILE A 1 304 ? -0.586 -11.227 6.703 1 97.56 304 ILE A CA 1
ATOM 2397 C C . ILE A 1 304 ? 0.264 -12.492 6.645 1 97.56 304 ILE A C 1
ATOM 2399 O O . ILE A 1 304 ? -0.131 -13.539 7.168 1 97.56 304 ILE A O 1
ATOM 2403 N N . ARG A 1 305 ? 1.382 -12.492 5.977 1 94.81 305 ARG A N 1
ATOM 2404 C CA . ARG A 1 305 ? 2.373 -13.562 5.852 1 94.81 305 ARG A CA 1
ATOM 2405 C C . ARG A 1 305 ? 1.744 -14.828 5.281 1 94.81 305 ARG A C 1
ATOM 2407 O O . ARG A 1 305 ? 1.863 -15.906 5.867 1 94.81 305 ARG A O 1
ATOM 2414 N N . PRO A 1 306 ? 1.207 -14.656 4.094 1 95.56 306 PRO A N 1
ATOM 2415 C CA . PRO A 1 306 ? 0.504 -15.812 3.531 1 95.56 306 PRO A CA 1
ATOM 2416 C C . PRO A 1 306 ? 1.445 -16.953 3.178 1 95.56 306 PRO A C 1
ATOM 2418 O O . PRO A 1 306 ? 1.002 -18.094 3.021 1 95.56 306 PRO A O 1
ATOM 2421 N N . TYR A 1 307 ? 2.762 -16.719 3.086 1 91.75 307 TYR A N 1
ATOM 2422 C CA . TYR A 1 307 ? 3.725 -17.75 2.711 1 91.75 307 TYR A CA 1
ATOM 2423 C C . TYR A 1 307 ? 4.23 -18.484 3.939 1 91.75 307 TYR A C 1
ATOM 2425 O O . TYR A 1 307 ? 4.875 -19.531 3.818 1 91.75 307 TYR A O 1
ATOM 2433 N N . GLU A 1 308 ? 3.98 -17.953 5.082 1 90.75 308 GLU A N 1
ATOM 2434 C CA . GLU A 1 308 ? 4.562 -18.5 6.297 1 90.75 308 GLU A CA 1
ATOM 2435 C C . GLU A 1 308 ? 3.619 -19.516 6.945 1 90.75 308 GLU A C 1
ATOM 2437 O O . GLU A 1 308 ? 2.438 -19.578 6.602 1 90.75 308 GLU A O 1
ATOM 2442 N N . ASP A 1 309 ? 4.23 -20.25 7.805 1 89.31 309 ASP A N 1
ATOM 2443 C CA . ASP A 1 309 ? 3.461 -21.266 8.523 1 89.31 309 ASP A CA 1
ATOM 2444 C C . ASP A 1 309 ? 2.357 -20.625 9.359 1 89.31 309 ASP A C 1
ATOM 2446 O O . ASP A 1 309 ? 1.269 -21.188 9.5 1 89.31 309 ASP A O 1
ATOM 2450 N N . GLU A 1 310 ? 2.729 -19.516 9.891 1 93.19 310 GLU A N 1
ATOM 2451 C CA . GLU A 1 310 ? 1.717 -18.812 10.672 1 93.19 310 GLU A CA 1
ATOM 2452 C C . GLU A 1 310 ? 1.124 -17.641 9.883 1 93.19 310 GLU A C 1
ATOM 2454 O O . GLU A 1 310 ? 1.464 -16.484 10.125 1 93.19 310 GLU A O 1
ATOM 2459 N N . CYS A 1 311 ? 0.227 -17.953 8.945 1 96.69 311 CYS A N 1
ATOM 2460 C CA . CYS A 1 311 ? -0.526 -16.953 8.195 1 96.69 311 CYS A CA 1
ATOM 2461 C C . CYS A 1 311 ? -1.677 -16.391 9.023 1 96.69 311 CYS A C 1
ATOM 2463 O O . CYS A 1 311 ? -2.354 -17.141 9.734 1 96.69 311 CYS A O 1
ATOM 2465 N N . ILE A 1 312 ? -1.906 -15.07 8.992 1 98.25 312 ILE A N 1
ATOM 2466 C CA . ILE A 1 312 ? -2.967 -14.422 9.758 1 98.25 312 ILE A CA 1
ATOM 2467 C C . ILE A 1 312 ? -3.914 -13.695 8.805 1 98.25 312 ILE A C 1
ATOM 2469 O O . ILE A 1 312 ? -3.471 -13.008 7.887 1 98.25 312 ILE A O 1
ATOM 2473 N N . LEU A 1 313 ? -5.172 -13.961 8.938 1 98.69 313 LEU A N 1
ATOM 2474 C CA . LEU A 1 313 ? -6.211 -13.117 8.359 1 98.69 313 LEU A CA 1
ATOM 2475 C C . LEU A 1 313 ? -6.836 -12.219 9.422 1 98.69 313 LEU A C 1
ATOM 2477 O O . LEU A 1 313 ? -7.555 -12.703 10.297 1 98.69 313 LEU A O 1
ATOM 2481 N N . ARG A 1 314 ? -6.531 -10.969 9.391 1 98.69 314 ARG A N 1
ATOM 2482 C CA . ARG A 1 314 ? -7.094 -9.984 10.312 1 98.69 314 ARG A CA 1
ATOM 2483 C C . ARG A 1 314 ? -8.344 -9.336 9.727 1 98.69 314 ARG A C 1
ATOM 2485 O O . ARG A 1 314 ? -8.328 -8.867 8.586 1 98.69 314 ARG A O 1
ATOM 2492 N N . VAL A 1 315 ? -9.438 -9.273 10.539 1 98.62 315 VAL A N 1
ATOM 2493 C CA . VAL A 1 315 ? -10.727 -8.828 10.016 1 98.62 315 VAL A CA 1
ATOM 2494 C C . VAL A 1 315 ? -11.32 -7.773 10.945 1 98.62 315 VAL A C 1
ATOM 2496 O O . VAL A 1 315 ? -11.336 -7.945 12.172 1 98.62 315 VAL A O 1
ATOM 2499 N N . ARG A 1 316 ? -11.68 -6.672 10.406 1 98.12 316 ARG A N 1
ATOM 2500 C CA . ARG A 1 316 ? -12.555 -5.684 11.031 1 98.12 316 ARG A CA 1
ATOM 2501 C C . ARG A 1 316 ? -13.891 -5.598 10.312 1 98.12 316 ARG A C 1
ATOM 2503 O O . ARG A 1 316 ? -13.938 -5.336 9.109 1 98.12 316 ARG A O 1
ATOM 2510 N N . ASP A 1 317 ? -14.969 -5.801 11.023 1 97.81 317 ASP A N 1
ATOM 2511 C CA . ASP A 1 317 ? -16.281 -5.949 10.398 1 97.81 317 ASP A CA 1
ATOM 2512 C C . ASP A 1 317 ? -17.344 -5.188 11.172 1 97.81 317 ASP A C 1
ATOM 2514 O O . ASP A 1 317 ? -17.453 -5.328 12.391 1 97.81 317 ASP A O 1
ATOM 2518 N N . ILE A 1 318 ? -18.109 -4.469 10.453 1 96.88 318 ILE A N 1
ATOM 2519 C CA . ILE A 1 318 ? -19.156 -3.648 11.055 1 96.88 318 ILE A CA 1
ATOM 2520 C C . ILE A 1 318 ? -20.219 -4.547 11.68 1 96.88 318 ILE A C 1
ATOM 2522 O O . ILE A 1 318 ? -20.938 -4.125 12.594 1 96.88 318 ILE A O 1
ATOM 2526 N N . LYS A 1 319 ? -20.391 -5.711 11.188 1 94.44 319 LYS A N 1
ATOM 2527 C CA . LYS A 1 319 ? -21.422 -6.641 11.648 1 94.44 319 LYS A CA 1
ATOM 2528 C C . LYS A 1 319 ? -20.984 -7.332 12.938 1 94.44 319 LYS A C 1
ATOM 2530 O O . LYS A 1 319 ? -21.781 -8.047 13.555 1 94.44 319 LYS A O 1
ATOM 2535 N N . SER A 1 320 ? -19.797 -6.879 13.195 1 87.81 320 SER A N 1
ATOM 2536 C CA . SER A 1 320 ? -19.312 -7.469 14.445 1 87.81 320 SER A CA 1
ATOM 2537 C C . SER A 1 320 ? -19.828 -6.707 15.656 1 87.81 320 SER A C 1
ATOM 2539 O O . SER A 1 320 ? -20.375 -5.605 15.523 1 87.81 320 SER A O 1
ATOM 2541 N N . GLY A 1 321 ? -19.938 -7.223 16.859 1 86.44 321 GLY A N 1
ATOM 2542 C CA . GLY A 1 321 ? -20.344 -6.555 18.094 1 86.44 321 GLY A CA 1
ATOM 2543 C C . GLY A 1 321 ? -19.609 -5.254 18.344 1 86.44 321 GLY A C 1
ATOM 2544 O O . GLY A 1 321 ? -20.219 -4.238 18.672 1 86.44 321 GLY A O 1
ATOM 2545 N N . ASP A 1 322 ? -18.312 -5.086 18.078 1 94.5 322 ASP A N 1
ATOM 2546 C CA . ASP A 1 322 ? -17.484 -3.893 18.188 1 94.5 322 ASP A CA 1
ATOM 2547 C C . ASP A 1 322 ? -16.828 -3.549 16.844 1 94.5 322 ASP A C 1
ATOM 2549 O O . ASP A 1 322 ? -15.852 -4.188 16.453 1 94.5 322 ASP A O 1
ATOM 2553 N N . PRO A 1 323 ? -17.266 -2.492 16.172 1 94.25 323 PRO A N 1
ATOM 2554 C CA . PRO A 1 323 ? -16.797 -2.189 14.812 1 94.25 323 PRO A CA 1
ATOM 2555 C C . PRO A 1 323 ? -15.352 -1.687 14.789 1 94.25 323 PRO A C 1
ATOM 2557 O O . PRO A 1 323 ? -14.773 -1.506 13.719 1 94.25 323 PRO A O 1
ATOM 2560 N N . ASN A 1 324 ? -14.742 -1.432 15.961 1 94.75 324 ASN A N 1
ATOM 2561 C CA . ASN A 1 324 ? -13.367 -0.963 16.031 1 94.75 324 ASN A CA 1
ATOM 2562 C C . ASN A 1 324 ? -12.398 -2.115 16.281 1 94.75 324 ASN A C 1
ATOM 2564 O O . ASN A 1 324 ? -11.18 -1.926 16.234 1 94.75 324 ASN A O 1
ATOM 2568 N N . LYS A 1 325 ? -12.883 -3.223 16.531 1 96.19 325 LYS A N 1
ATOM 2569 C CA . LYS A 1 325 ? -12.047 -4.34 16.969 1 96.19 325 LYS A CA 1
ATOM 2570 C C . LYS A 1 325 ? -11.578 -5.172 15.789 1 96.19 325 LYS A C 1
ATOM 2572 O O . LYS A 1 325 ? -12.359 -5.48 14.891 1 96.19 325 LYS A O 1
ATOM 25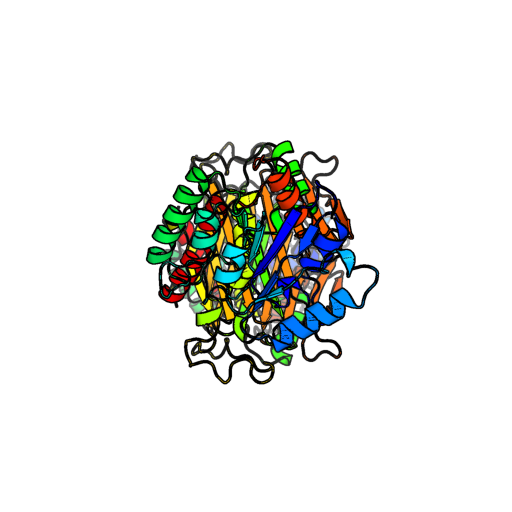77 N N . ASP A 1 326 ? -10.281 -5.508 15.797 1 96.94 326 ASP A N 1
ATOM 2578 C CA . ASP A 1 326 ? -9.734 -6.469 14.844 1 96.94 326 ASP A CA 1
ATOM 2579 C C . ASP A 1 326 ? -9.797 -7.891 15.406 1 96.94 326 ASP A C 1
ATOM 2581 O O . ASP A 1 326 ? -9.531 -8.109 16.594 1 96.94 326 ASP A O 1
ATOM 2585 N N . VAL A 1 327 ? -10.211 -8.781 14.586 1 97.81 327 VAL A N 1
ATOM 2586 C CA . VAL A 1 327 ? -10.195 -10.203 14.93 1 97.81 327 VAL A CA 1
ATOM 2587 C C . VAL A 1 327 ? -9.203 -10.938 14.031 1 97.81 327 VAL A C 1
ATOM 2589 O O . VAL A 1 327 ? -9.266 -10.828 12.805 1 97.81 327 VAL A O 1
ATOM 2592 N N . ASP A 1 328 ? -8.305 -11.711 14.664 1 97.94 328 ASP A N 1
ATOM 2593 C CA . ASP A 1 328 ? -7.305 -12.469 13.922 1 97.94 328 ASP A CA 1
ATOM 2594 C C . ASP A 1 328 ? -7.703 -13.938 13.797 1 97.94 328 ASP A C 1
ATOM 2596 O O . ASP A 1 328 ? -7.965 -14.602 14.805 1 97.94 328 ASP A O 1
ATOM 2600 N N . TYR A 1 329 ? -7.809 -14.383 12.594 1 98.06 329 TYR A N 1
ATOM 2601 C CA . TYR A 1 329 ? -7.836 -15.812 12.297 1 98.06 329 TYR A CA 1
ATOM 2602 C C . TYR A 1 329 ? -6.441 -16.328 11.945 1 98.06 329 TYR A C 1
ATOM 2604 O O . TYR A 1 329 ? -5.828 -15.844 10.984 1 98.06 329 TYR A O 1
ATOM 2612 N N . THR A 1 330 ? -5.949 -17.281 12.695 1 97.81 330 THR A N 1
ATOM 2613 C CA . THR A 1 330 ? -4.609 -17.797 12.453 1 97.81 330 THR A CA 1
ATOM 2614 C C . THR A 1 330 ? -4.676 -19.172 11.781 1 97.81 330 THR A C 1
ATOM 2616 O O . THR A 1 330 ? -5.461 -20.031 12.18 1 97.81 330 THR A O 1
ATOM 2619 N N . PHE A 1 331 ? -3.889 -19.312 10.773 1 97.12 331 PHE A N 1
ATOM 2620 C CA . PHE A 1 331 ? -3.824 -20.547 10.016 1 97.12 331 PHE A CA 1
ATOM 2621 C C . PHE A 1 331 ? -2.439 -21.188 10.125 1 97.12 331 PHE A C 1
ATOM 2623 O O . PHE A 1 331 ? -1.481 -20.688 9.523 1 97.12 331 PHE A O 1
ATOM 2630 N N . ARG A 1 332 ? -2.418 -22.234 10.875 1 93.25 332 ARG A N 1
ATOM 2631 C CA . ARG A 1 332 ? -1.151 -22.922 11.086 1 93.25 332 ARG A CA 1
ATOM 2632 C C . ARG A 1 332 ? -1.108 -24.234 10.312 1 93.25 332 ARG A C 1
ATOM 2634 O O . ARG A 1 332 ? -2.115 -24.938 10.211 1 93.25 332 ARG A O 1
ATOM 2641 N N . GLY A 1 333 ? 0.025 -24.516 9.836 1 89.31 333 GLY A N 1
ATOM 2642 C CA . GLY A 1 333 ? 0.25 -25.797 9.203 1 89.31 333 GLY A CA 1
ATOM 2643 C C . GLY A 1 333 ? -0.481 -25.953 7.883 1 89.31 333 GLY A C 1
ATOM 2644 O O . GLY A 1 333 ? -0.668 -27.078 7.395 1 89.31 333 GLY A O 1
ATOM 2645 N N . ASN A 1 334 ? -0.955 -24.812 7.344 1 90.81 334 ASN A N 1
ATOM 2646 C CA . ASN A 1 334 ? -1.623 -24.891 6.047 1 90.81 334 ASN A CA 1
ATOM 2647 C C . ASN A 1 334 ? -0.637 -25.203 4.926 1 90.81 334 ASN A C 1
ATOM 2649 O O . ASN A 1 334 ? 0.432 -24.594 4.848 1 90.81 334 ASN A O 1
ATOM 2653 N N . ASP A 1 335 ? -0.952 -26.203 4.109 1 93.19 335 ASP A N 1
ATOM 2654 C CA . ASP A 1 335 ? -0.152 -26.547 2.938 1 93.19 335 ASP A CA 1
ATOM 2655 C C . ASP A 1 335 ? -0.95 -26.344 1.65 1 93.19 335 ASP A C 1
ATOM 2657 O O . ASP A 1 335 ? -1.581 -27.281 1.154 1 93.19 335 ASP A O 1
ATOM 2661 N N . SER A 1 336 ? -0.859 -25.125 1.137 1 94.44 336 SER A N 1
ATOM 2662 C CA . SER A 1 336 ? -1.632 -24.781 -0.049 1 94.44 336 SER A CA 1
ATOM 2663 C C . SER A 1 336 ? -1.195 -25.594 -1.259 1 94.44 336 SER A C 1
ATOM 2665 O O . SER A 1 336 ? -2.006 -25.891 -2.141 1 94.44 336 SER A O 1
ATOM 2667 N N . TYR A 1 337 ? 0.033 -26.047 -1.301 1 95.44 337 TYR A N 1
ATOM 2668 C CA . TYR A 1 337 ? 0.512 -26.906 -2.383 1 95.44 337 TYR A CA 1
ATOM 2669 C C . TYR A 1 337 ? -0.148 -28.281 -2.328 1 95.44 337 TYR A C 1
ATOM 2671 O O . TYR A 1 337 ? -0.59 -28.797 -3.354 1 95.44 337 TYR A O 1
ATOM 2679 N N . TYR A 1 338 ? -0.172 -28.797 -1.148 1 96 338 TYR A N 1
ATOM 2680 C CA . TYR A 1 338 ? -0.836 -30.094 -0.98 1 96 338 TYR A CA 1
ATOM 2681 C C . TYR A 1 338 ? -2.301 -30 -1.394 1 96 338 TYR A C 1
ATOM 2683 O O . TYR A 1 338 ? -2.797 -30.859 -2.121 1 96 338 TYR A O 1
ATOM 2691 N N . ASN A 1 339 ? -2.949 -28.922 -0.901 1 96.81 339 ASN A N 1
ATOM 2692 C CA . ASN A 1 339 ? -4.367 -28.766 -1.201 1 96.81 339 ASN A CA 1
ATOM 2693 C C . ASN A 1 339 ? -4.613 -28.625 -2.703 1 96.81 339 ASN A C 1
ATOM 2695 O O . ASN A 1 339 ? -5.562 -29.203 -3.232 1 96.81 339 ASN A O 1
ATOM 2699 N N . GLU A 1 340 ? -3.787 -27.938 -3.361 1 97.5 340 GLU A N 1
ATOM 2700 C CA . GLU A 1 340 ? -3.906 -27.734 -4.801 1 97.5 340 GLU A CA 1
ATOM 2701 C C . GLU A 1 340 ? -3.688 -29.031 -5.562 1 97.5 340 GLU A C 1
ATOM 2703 O O . GLU A 1 340 ? -4.484 -29.391 -6.434 1 97.5 340 GLU A O 1
ATOM 2708 N N . LEU A 1 341 ? -2.672 -29.766 -5.207 1 97.44 341 LEU A N 1
ATOM 2709 C CA . LEU A 1 341 ? -2.354 -31.031 -5.871 1 97.44 341 LEU A CA 1
ATOM 2710 C C . LEU A 1 341 ? -3.428 -32.062 -5.594 1 97.44 341 LEU A C 1
ATOM 2712 O O . LEU A 1 341 ? -3.812 -32.812 -6.492 1 97.44 341 LEU A O 1
ATOM 2716 N N . SER A 1 342 ? -3.861 -32.125 -4.355 1 97.31 342 SER A N 1
ATOM 2717 C CA . SER A 1 342 ? -4.914 -33.062 -3.994 1 97.31 342 SER A CA 1
ATOM 2718 C C . SER A 1 342 ? -6.184 -32.812 -4.797 1 97.31 342 SER A C 1
ATOM 2720 O O . SER A 1 342 ? -6.852 -33.75 -5.23 1 97.31 342 SER A O 1
ATOM 2722 N N . THR A 1 343 ? -6.473 -31.562 -4.941 1 98 343 THR A N 1
ATOM 2723 C CA . THR A 1 343 ? -7.641 -31.188 -5.73 1 98 343 THR A CA 1
ATOM 2724 C C . THR A 1 343 ? -7.488 -31.656 -7.176 1 98 343 THR A C 1
ATOM 2726 O O . THR A 1 343 ? -8.43 -32.188 -7.762 1 98 343 THR A O 1
ATOM 2729 N N . PHE A 1 344 ? -6.363 -31.469 -7.73 1 98.31 344 PHE A N 1
ATOM 2730 C CA . PHE A 1 344 ? -6.094 -31.906 -9.094 1 98.31 344 PHE A CA 1
ATOM 2731 C C . PHE A 1 344 ? -6.211 -33.438 -9.219 1 98.31 344 PHE A C 1
ATOM 2733 O O . PHE A 1 344 ? -6.871 -33.938 -10.133 1 98.31 344 PHE A O 1
ATOM 2740 N N . VAL A 1 345 ? -5.578 -34.156 -8.305 1 97.88 345 VAL A N 1
ATOM 2741 C CA . VAL A 1 345 ? -5.586 -35.625 -8.32 1 97.88 345 VAL A CA 1
ATOM 2742 C C . VAL A 1 345 ? -7.023 -36.125 -8.211 1 97.88 345 VAL A C 1
ATOM 2744 O O . VAL A 1 345 ? -7.43 -37.031 -8.953 1 97.88 345 VAL A O 1
ATOM 2747 N N . LYS A 1 346 ? -7.746 -35.531 -7.355 1 97.06 346 LYS A N 1
ATOM 2748 C CA . LYS A 1 346 ? -9.148 -35.906 -7.199 1 97.06 346 LYS A CA 1
ATOM 2749 C C . LYS A 1 346 ? -9.93 -35.656 -8.484 1 97.06 346 LYS A C 1
AT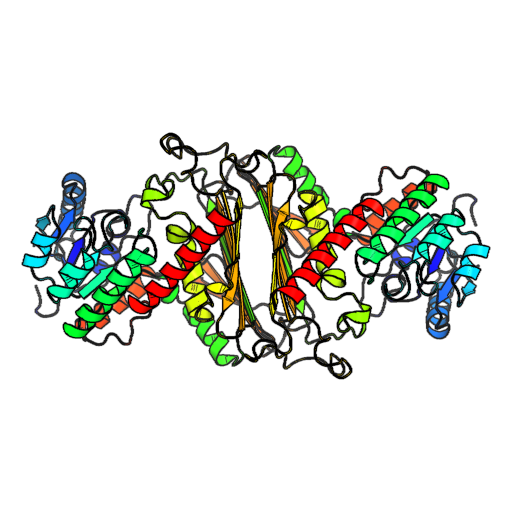OM 2751 O O . LYS A 1 346 ? -10.758 -36.5 -8.883 1 97.06 346 LYS A O 1
ATOM 2756 N N . ALA A 1 347 ? -9.703 -34.531 -9.078 1 97.94 347 ALA A N 1
ATOM 2757 C CA . ALA A 1 347 ? -10.383 -34.219 -10.32 1 97.94 347 ALA A CA 1
ATOM 2758 C C . ALA A 1 347 ? -10.062 -35.219 -11.414 1 97.94 347 ALA A C 1
ATOM 2760 O O . ALA A 1 347 ? -10.953 -35.656 -12.141 1 97.94 347 ALA A O 1
ATOM 2761 N N . VAL A 1 348 ? -8.805 -35.594 -11.562 1 97.75 348 VAL A N 1
ATOM 2762 C CA . VAL A 1 348 ? -8.367 -36.531 -12.578 1 97.75 348 VAL A CA 1
ATOM 2763 C C . VAL A 1 348 ? -9.008 -37.906 -12.328 1 97.75 348 VAL A C 1
ATOM 2765 O O . VAL A 1 348 ? -9.523 -38.531 -13.258 1 97.75 348 VAL A O 1
ATOM 2768 N N . LYS A 1 349 ? -9.031 -38.375 -11.109 1 96.12 349 LYS A N 1
ATOM 2769 C CA . LYS A 1 349 ? -9.57 -39.688 -10.766 1 96.12 349 LYS A CA 1
ATOM 2770 C C . LYS A 1 349 ? -11.078 -39.719 -10.992 1 96.12 349 LYS A C 1
ATOM 2772 O O . LYS A 1 349 ? -11.602 -40.75 -11.445 1 96.12 349 LYS A O 1
ATOM 2777 N N . SER A 1 350 ? -11.719 -38.656 -10.695 1 96 350 SER A N 1
ATOM 2778 C CA . SER A 1 350 ? -13.18 -38.656 -10.773 1 96 350 SER A CA 1
ATOM 2779 C C . SER A 1 350 ? -13.656 -38.219 -12.156 1 96 350 SER A C 1
ATOM 2781 O O . SER A 1 350 ? -14.812 -38.438 -12.516 1 96 350 SER A O 1
ATOM 2783 N N . GLY A 1 351 ? -12.805 -37.531 -12.812 1 95.69 351 GLY A N 1
ATOM 2784 C CA . GLY A 1 351 ? -13.203 -36.938 -14.078 1 95.69 351 GLY A CA 1
ATOM 2785 C C . GLY A 1 351 ? -14.016 -35.656 -13.914 1 95.69 351 GLY A C 1
ATOM 2786 O O . GLY A 1 351 ? -14.555 -35.125 -14.891 1 95.69 351 GLY A O 1
ATOM 2787 N N . ASP A 1 352 ? -14.117 -35.156 -12.719 1 96 352 ASP A N 1
ATOM 2788 C CA . ASP A 1 352 ? -14.875 -33.969 -12.391 1 96 352 ASP A CA 1
ATOM 2789 C C . ASP A 1 352 ? -13.938 -32.781 -12.133 1 96 352 ASP A C 1
ATOM 2791 O O . ASP A 1 352 ? -13.312 -32.719 -11.07 1 96 352 ASP A O 1
ATOM 2795 N N . LYS A 1 353 ? -13.891 -31.891 -13.062 1 96.12 353 LYS A N 1
ATOM 2796 C CA . LYS A 1 353 ? -12.945 -30.781 -12.953 1 96.12 353 LYS A CA 1
ATOM 2797 C C . LYS A 1 353 ? -13.562 -29.594 -12.219 1 96.12 353 LYS A C 1
ATOM 2799 O O . LYS A 1 353 ? -12.961 -28.516 -12.148 1 96.12 353 LYS A O 1
ATOM 2804 N N . SER A 1 354 ? -14.789 -29.703 -11.656 1 95.81 354 SER A N 1
ATOM 2805 C CA . SER A 1 354 ? -15.516 -28.609 -11.039 1 95.81 354 SER A CA 1
ATOM 2806 C C . SER A 1 354 ? -14.781 -28.078 -9.812 1 95.81 354 SER A C 1
ATOM 2808 O O . SER A 1 354 ? -14.984 -26.922 -9.414 1 95.81 354 SER A O 1
ATOM 2810 N N . GLY A 1 355 ? -13.938 -28.844 -9.227 1 96.31 355 GLY A N 1
ATOM 2811 C CA . GLY A 1 355 ? -13.219 -28.438 -8.031 1 96.31 355 GLY A CA 1
ATOM 2812 C C . GLY A 1 355 ? -11.969 -27.641 -8.336 1 96.31 355 GLY A C 1
ATOM 2813 O O . GLY A 1 355 ? -11.383 -27.031 -7.445 1 96.31 355 GLY A O 1
ATOM 2814 N N . ILE A 1 356 ? -11.523 -27.609 -9.617 1 98.19 356 ILE A N 1
ATOM 2815 C CA . ILE A 1 356 ? -10.312 -26.891 -10.008 1 98.19 356 ILE A CA 1
ATOM 2816 C C . ILE A 1 356 ? -10.539 -25.391 -9.914 1 98.19 356 ILE A C 1
ATOM 2818 O O . ILE A 1 356 ? -11.398 -24.844 -10.617 1 98.19 356 ILE A O 1
ATOM 2822 N N . LYS A 1 357 ? -9.742 -24.703 -9.094 1 97.94 357 LYS A N 1
ATOM 2823 C CA . LYS A 1 357 ? -9.914 -23.266 -8.875 1 97.94 357 LYS A CA 1
ATOM 2824 C C . LYS A 1 357 ? -8.961 -22.469 -9.75 1 97.94 357 LYS A C 1
ATOM 2826 O O . LYS A 1 357 ? -9.07 -21.234 -9.836 1 97.94 357 LYS A O 1
ATOM 2831 N N . SER A 1 358 ? -8.031 -23.109 -10.375 1 98.12 358 SER A N 1
ATOM 2832 C CA . SER A 1 358 ? -7.027 -22.453 -11.203 1 98.12 358 SER A CA 1
ATOM 2833 C C . SER A 1 358 ? -6.918 -23.125 -12.57 1 98.12 358 SER A C 1
ATOM 2835 O O . SER A 1 358 ? -5.863 -23.656 -12.922 1 98.12 358 SER A O 1
ATOM 2837 N N . SER A 1 359 ? -7.996 -23.047 -13.344 1 97.81 359 SER A N 1
ATOM 2838 C CA . SER A 1 359 ? -7.984 -23.578 -14.711 1 97.81 359 SER A CA 1
ATOM 2839 C C . SER A 1 359 ? -7.008 -22.797 -15.586 1 97.81 359 SER A C 1
ATOM 2841 O O . SER A 1 359 ? -6.617 -21.672 -15.258 1 97.81 359 SER A O 1
ATOM 2843 N N . TYR A 1 360 ? -6.609 -23.375 -16.641 1 98.06 360 TYR A N 1
ATOM 2844 C CA . TYR A 1 360 ? -5.684 -22.734 -17.562 1 98.06 360 TYR A CA 1
ATOM 2845 C C . TYR A 1 360 ? -6.277 -21.438 -18.109 1 98.06 360 TYR A C 1
ATOM 2847 O O . TYR A 1 360 ? -5.586 -20.422 -18.219 1 98.06 360 TYR A O 1
ATOM 2855 N N . GLU A 1 361 ? -7.562 -21.484 -18.484 1 96.75 361 GLU A N 1
ATOM 2856 C CA . GLU A 1 361 ? -8.25 -20.312 -19.016 1 96.75 361 GLU A CA 1
ATOM 2857 C C . GLU A 1 361 ? -8.234 -19.172 -18.016 1 96.75 361 GLU A C 1
ATOM 2859 O O . GLU A 1 361 ? -7.914 -18.031 -18.375 1 96.75 361 GLU A O 1
ATOM 2864 N N . ASP A 1 362 ? -8.586 -19.453 -16.844 1 97.88 362 ASP A N 1
ATOM 2865 C CA . ASP A 1 362 ? -8.602 -18.406 -15.812 1 97.88 362 ASP A CA 1
ATOM 2866 C C . ASP A 1 362 ? -7.195 -17.891 -15.539 1 97.88 362 ASP A C 1
ATOM 2868 O O . ASP A 1 362 ? -6.98 -16.672 -15.484 1 97.88 362 ASP A O 1
ATOM 2872 N N . ALA A 1 363 ? -6.246 -18.797 -15.406 1 98.5 363 ALA A N 1
ATOM 2873 C CA . ALA A 1 363 ? -4.852 -18.438 -15.164 1 98.5 363 ALA A CA 1
ATOM 2874 C C . ALA A 1 363 ? -4.297 -17.562 -16.281 1 98.5 363 ALA A C 1
ATOM 2876 O O . ALA A 1 363 ? -3.436 -16.719 -16.062 1 98.5 363 ALA A O 1
ATOM 2877 N N . SER A 1 364 ? -4.75 -17.766 -17.484 1 98.19 364 SER A N 1
ATOM 2878 C CA . SER A 1 364 ? -4.301 -16.984 -18.625 1 98.19 364 SER A CA 1
ATOM 2879 C C . SER A 1 364 ? -4.645 -15.5 -18.453 1 98.19 364 SER A C 1
ATOM 2881 O O . SER A 1 364 ? -3.9 -14.625 -18.891 1 98.19 364 SER A O 1
ATOM 2883 N N . LYS A 1 365 ? -5.754 -15.203 -17.797 1 98.38 365 LYS A N 1
ATOM 2884 C CA . LYS A 1 365 ? -6.129 -13.82 -17.531 1 98.38 365 LYS A CA 1
ATOM 2885 C C . LYS A 1 365 ? -5.156 -13.172 -16.562 1 98.38 365 LYS A C 1
ATOM 2887 O O . LYS A 1 365 ? -4.828 -11.984 -16.688 1 98.38 365 LYS A O 1
ATOM 2892 N N . THR A 1 366 ? -4.742 -13.953 -15.562 1 98.69 366 THR A N 1
ATOM 2893 C CA . THR A 1 366 ? -3.707 -13.469 -14.656 1 98.69 366 THR A CA 1
ATOM 2894 C C . THR A 1 366 ? -2.42 -13.164 -15.422 1 98.69 366 THR A C 1
ATOM 2896 O O . THR A 1 366 ? -1.805 -12.117 -15.227 1 98.69 366 THR A O 1
ATOM 2899 N N . TYR A 1 367 ? -2.051 -14.086 -16.281 1 98.5 367 TYR A N 1
ATOM 2900 C CA . TYR A 1 367 ? -0.842 -13.914 -17.078 1 98.5 367 TYR A CA 1
ATOM 2901 C C . TYR A 1 367 ? -0.911 -12.633 -17.891 1 98.5 367 TYR A C 1
ATOM 2903 O O . TYR A 1 367 ? 0.047 -11.852 -17.922 1 98.5 367 TYR A O 1
ATOM 2911 N N . LEU A 1 368 ? -2.027 -12.352 -18.516 1 98.19 368 LEU A N 1
ATOM 2912 C CA . LEU A 1 368 ? -2.203 -11.156 -19.312 1 98.19 368 LEU A CA 1
ATOM 2913 C C . LEU A 1 368 ? -2.092 -9.898 -18.453 1 98.19 368 LEU A C 1
ATOM 2915 O O . LEU A 1 368 ? -1.501 -8.898 -18.875 1 98.19 368 LEU A O 1
ATOM 2919 N N . LEU A 1 369 ? -2.654 -9.922 -17.297 1 98.81 369 LEU A N 1
ATOM 2920 C CA . LEU A 1 369 ? -2.539 -8.789 -16.391 1 98.81 369 LEU A CA 1
ATOM 2921 C C . LEU A 1 369 ? -1.081 -8.516 -16.047 1 98.81 369 LEU A C 1
ATOM 2923 O O . LEU A 1 369 ? -0.633 -7.371 -16.078 1 98.81 369 LEU A O 1
ATOM 2927 N N . THR A 1 370 ? -0.35 -9.594 -15.711 1 98.69 370 THR A N 1
ATOM 2928 C CA . THR A 1 370 ? 1.041 -9.422 -15.305 1 98.69 370 THR A CA 1
ATOM 2929 C C . THR A 1 370 ? 1.87 -8.844 -16.453 1 98.69 370 THR A C 1
ATOM 2931 O O . THR A 1 370 ? 2.723 -7.98 -16.234 1 98.69 370 THR A O 1
ATOM 2934 N N . TRP A 1 371 ? 1.587 -9.297 -17.672 1 97.81 371 TRP A N 1
ATOM 2935 C CA . TRP A 1 371 ? 2.297 -8.766 -18.828 1 97.81 371 TRP A CA 1
ATOM 2936 C C . TRP A 1 371 ? 1.925 -7.312 -19.078 1 97.81 371 TRP A C 1
ATOM 2938 O O . TRP A 1 371 ? 2.771 -6.508 -19.469 1 97.81 371 TRP A O 1
ATOM 2948 N N . LYS A 1 372 ? 0.64 -7.008 -18.953 1 98.5 372 LYS A N 1
ATOM 2949 C CA . LYS A 1 372 ? 0.212 -5.621 -19.094 1 98.5 372 LYS A CA 1
ATOM 2950 C C . LYS A 1 372 ? 0.945 -4.711 -18.125 1 98.5 372 LYS A C 1
ATOM 2952 O O . LYS A 1 372 ? 1.413 -3.633 -18.5 1 98.5 372 LYS A O 1
ATOM 2957 N N . ILE A 1 373 ? 1.075 -5.094 -16.875 1 98.69 373 ILE A N 1
ATOM 2958 C CA . ILE A 1 373 ? 1.786 -4.332 -15.852 1 98.69 373 ILE A CA 1
ATOM 2959 C C . ILE A 1 373 ? 3.242 -4.145 -16.266 1 98.69 373 ILE A C 1
ATOM 2961 O O . ILE A 1 373 ? 3.771 -3.031 -16.219 1 98.69 373 ILE A O 1
ATOM 2965 N N . ARG A 1 374 ? 3.852 -5.246 -16.703 1 96.81 374 ARG A N 1
ATOM 2966 C CA . ARG A 1 374 ? 5.246 -5.195 -17.125 1 96.81 374 ARG A CA 1
ATOM 2967 C C . ARG A 1 374 ? 5.434 -4.211 -18.281 1 96.81 374 ARG A C 1
ATOM 2969 O O . ARG A 1 374 ? 6.293 -3.328 -18.203 1 96.81 374 ARG A O 1
ATOM 2976 N N . ARG A 1 375 ? 4.621 -4.309 -19.297 1 96.31 375 ARG A N 1
ATOM 2977 C CA . ARG A 1 375 ? 4.754 -3.48 -20.5 1 96.31 375 ARG A CA 1
ATOM 2978 C C . ARG A 1 375 ? 4.488 -2.012 -20.172 1 96.31 375 ARG A C 1
ATOM 2980 O O . ARG A 1 375 ? 5.18 -1.127 -20.688 1 96.31 375 ARG A O 1
ATOM 2987 N N . MET A 1 376 ? 3.453 -1.789 -19.375 1 97.56 376 MET A N 1
ATOM 2988 C CA . MET A 1 376 ? 3.154 -0.416 -18.984 1 97.56 376 MET A CA 1
ATOM 2989 C C . MET A 1 376 ? 4.328 0.199 -18.219 1 97.56 376 MET A C 1
ATOM 2991 O O . MET A 1 376 ? 4.641 1.378 -18.406 1 97.56 376 MET A O 1
ATOM 2995 N N . GLY A 1 377 ? 4.961 -0.565 -17.359 1 96.38 377 GLY A N 1
ATOM 2996 C CA . GLY A 1 377 ? 6.145 -0.096 -16.656 1 96.38 377 GLY A CA 1
ATOM 2997 C C . GLY A 1 377 ? 7.293 0.25 -17.594 1 96.38 377 GLY A C 1
ATOM 2998 O O . GLY A 1 377 ? 7.984 1.247 -17.391 1 96.38 377 GLY A O 1
ATOM 2999 N N . GLU A 1 378 ? 7.488 -0.596 -18.594 1 93.25 378 GLU A N 1
ATOM 3000 C CA . GLU A 1 378 ? 8.555 -0.373 -19.562 1 93.25 378 GLU A CA 1
ATOM 3001 C C . GLU A 1 378 ? 8.281 0.87 -20.406 1 93.25 378 GLU A C 1
ATOM 3003 O O . GLU A 1 378 ? 9.211 1.574 -20.797 1 93.25 378 GLU A O 1
ATOM 3008 N N . GLN A 1 379 ? 7.039 1.146 -20.625 1 93.06 379 GLN A N 1
ATOM 3009 C CA . GLN A 1 379 ? 6.641 2.293 -21.438 1 93.06 379 GLN A CA 1
ATOM 3010 C C . GLN A 1 379 ? 6.781 3.596 -20.656 1 93.06 379 GLN A C 1
ATOM 3012 O O . GLN A 1 379 ? 7.199 4.613 -21.203 1 93.06 379 GLN A O 1
ATOM 3017 N N . ASN A 1 380 ? 6.391 3.631 -19.344 1 84.88 380 ASN A N 1
ATOM 3018 C CA . ASN A 1 380 ? 6.352 4.844 -18.531 1 84.88 380 ASN A CA 1
ATOM 3019 C C . ASN A 1 380 ? 7.723 5.172 -17.953 1 84.88 380 ASN A C 1
ATOM 3021 O O . ASN A 1 380 ? 7.871 6.16 -17.219 1 84.88 380 ASN A O 1
ATOM 3025 N N . ASN A 1 381 ? 8.695 4.34 -18.062 1 76.62 381 ASN A N 1
ATOM 3026 C CA . ASN A 1 381 ? 10.016 4.605 -17.5 1 76.62 381 ASN A CA 1
ATOM 3027 C C . ASN A 1 381 ? 10.867 5.438 -18.453 1 76.62 381 ASN A C 1
ATOM 3029 O O . ASN A 1 381 ? 10.82 5.246 -19.672 1 76.62 381 ASN A O 1
ATOM 3033 N N . MET B 1 1 ? 1.821 40.781 33.906 1 40.09 1 MET B N 1
ATOM 3034 C CA . MET B 1 1 ? 2.277 39.781 32.969 1 40.09 1 MET B CA 1
ATOM 3035 C C . MET B 1 1 ? 3.77 39.938 32.688 1 40.09 1 MET B C 1
ATOM 3037 O O . MET B 1 1 ? 4.242 41.031 32.375 1 40.09 1 MET B O 1
ATOM 3041 N N . GLU B 1 2 ? 4.566 39.062 33.156 1 46.97 2 GLU B N 1
ATOM 3042 C CA . GLU B 1 2 ? 6.023 39.125 33.219 1 46.97 2 GLU B CA 1
ATOM 3043 C C . GLU B 1 2 ? 6.613 39.438 31.844 1 46.97 2 GLU B C 1
ATOM 3045 O O . GLU B 1 2 ? 6.02 39.125 30.812 1 46.97 2 GLU B O 1
ATOM 3050 N N . LYS B 1 3 ? 7.445 40.406 31.625 1 57.97 3 LYS B N 1
ATOM 3051 C CA . LYS B 1 3 ? 8.203 40.969 30.516 1 57.97 3 LYS B CA 1
ATOM 3052 C C . LYS B 1 3 ? 8.531 39.906 29.469 1 57.97 3 LYS B C 1
ATOM 3054 O O . LYS B 1 3 ? 8.797 40.219 28.312 1 57.97 3 LYS B O 1
ATOM 3059 N N . ASN B 1 4 ? 8.273 38.531 29.797 1 78.31 4 ASN B N 1
ATOM 3060 C CA . ASN B 1 4 ? 8.867 37.5 28.922 1 78.31 4 ASN B CA 1
ATOM 3061 C C . ASN B 1 4 ? 7.801 36.594 28.328 1 78.31 4 ASN B C 1
ATOM 3063 O O . ASN B 1 4 ? 8.125 35.594 27.703 1 78.31 4 ASN B O 1
ATOM 3067 N N . SER B 1 5 ? 6.438 37.031 28.422 1 91.62 5 SER B N 1
ATOM 3068 C CA . SER B 1 5 ? 5.359 36.188 27.906 1 91.62 5 SER B CA 1
ATOM 3069 C C . SER B 1 5 ? 5.031 36.531 26.453 1 91.62 5 SER B C 1
ATOM 3071 O O . SER B 1 5 ? 5.02 37.688 26.078 1 91.62 5 SER B O 1
ATOM 3073 N N . LEU B 1 6 ? 4.777 35.562 25.719 1 96.81 6 LEU B N 1
ATOM 3074 C CA . LEU B 1 6 ? 4.395 35.719 24.328 1 96.81 6 LEU B CA 1
ATOM 3075 C C . LEU B 1 6 ? 2.918 36.094 24.203 1 96.81 6 LEU B C 1
ATOM 3077 O O . LEU B 1 6 ? 2.053 35.375 24.703 1 96.81 6 LEU B O 1
ATOM 3081 N N . ARG B 1 7 ? 2.59 37.281 23.672 1 98.19 7 ARG B N 1
ATOM 3082 C CA . ARG B 1 7 ? 1.214 37.688 23.422 1 98.19 7 ARG B CA 1
ATOM 3083 C C . ARG B 1 7 ? 0.659 37.031 22.156 1 98.19 7 ARG B C 1
ATOM 3085 O O . ARG B 1 7 ? 1.194 37.219 21.062 1 98.19 7 ARG B O 1
ATOM 3092 N N . ILE B 1 8 ? -0.449 36.312 22.375 1 98.56 8 ILE B N 1
ATOM 3093 C CA . ILE B 1 8 ? -0.912 35.531 21.234 1 98.56 8 ILE B CA 1
ATOM 3094 C C . ILE B 1 8 ? -2.402 35.781 21.016 1 98.56 8 ILE B C 1
ATOM 3096 O O . ILE B 1 8 ? -3.078 36.344 21.859 1 98.56 8 ILE B O 1
ATOM 3100 N N . GLY B 1 9 ? -2.906 35.469 19.844 1 98.62 9 GLY B N 1
ATOM 3101 C CA . GLY B 1 9 ? -4.316 35.438 19.5 1 98.62 9 GLY B CA 1
ATOM 3102 C C . GLY B 1 9 ? -4.723 34.156 18.781 1 98.62 9 GLY B C 1
ATOM 3103 O O . GLY B 1 9 ? -3.918 33.562 18.062 1 98.62 9 GLY B O 1
ATOM 3104 N N . PHE B 1 10 ? -5.965 33.75 18.984 1 98.38 10 PHE B N 1
ATOM 3105 C CA . PHE B 1 10 ? -6.535 32.625 18.266 1 98.38 10 PHE B CA 1
ATOM 3106 C C . PHE B 1 10 ? -7.559 33.094 17.234 1 98.38 10 PHE B C 1
ATOM 3108 O O . PHE B 1 10 ? -8.453 33.906 17.562 1 98.38 10 PHE B O 1
ATOM 3115 N N . VAL B 1 11 ? -7.328 32.688 16.031 1 98.31 11 VAL B N 1
ATOM 3116 C CA . VAL B 1 11 ? -8.352 32.875 15.008 1 98.31 11 VAL B CA 1
ATOM 3117 C C . VAL B 1 11 ? -9.102 31.562 14.789 1 98.31 11 VAL B C 1
ATOM 3119 O O . VAL B 1 11 ? -8.602 30.641 14.133 1 98.31 11 VAL B O 1
ATOM 3122 N N . GLY B 1 12 ? -10.305 31.516 15.242 1 96.81 12 GLY B N 1
ATOM 3123 C CA . GLY B 1 12 ? -11.102 30.297 15.289 1 96.81 12 GLY B CA 1
ATOM 3124 C C . GLY B 1 12 ? -11.211 29.703 16.672 1 96.81 12 GLY B C 1
ATOM 3125 O O . GLY B 1 12 ? -10.203 29.516 17.359 1 96.81 12 GLY B O 1
ATOM 3126 N N . ALA B 1 13 ? -12.398 29.375 17.125 1 95.19 13 ALA B N 1
ATOM 3127 C CA . ALA B 1 13 ? -12.648 28.781 18.438 1 95.19 13 ALA B CA 1
ATOM 3128 C C . ALA B 1 13 ? -13.023 27.312 18.297 1 95.19 13 ALA B C 1
ATOM 3130 O O . ALA B 1 13 ? -13.695 26.766 19.172 1 95.19 13 ALA B O 1
ATOM 3131 N N . GLY B 1 14 ? -12.57 26.734 17.219 1 91.44 14 GLY B N 1
ATOM 3132 C CA . GLY B 1 14 ? -12.961 25.359 16.922 1 91.44 14 GLY B CA 1
ATOM 3133 C C . GLY B 1 14 ? -12.148 24.344 17.703 1 91.44 14 GLY B C 1
ATOM 3134 O O . GLY B 1 14 ? -11.375 24.688 18.594 1 91.44 14 GLY B O 1
ATOM 3135 N N . ALA B 1 15 ? -12.328 23.078 17.328 1 89.44 15 ALA B N 1
ATOM 3136 C CA . ALA B 1 15 ? -11.789 21.922 18.062 1 89.44 15 ALA B CA 1
ATOM 3137 C C . ALA B 1 15 ? -10.266 21.891 17.984 1 89.44 15 ALA B C 1
ATOM 3139 O O . ALA B 1 15 ? -9.594 21.453 18.922 1 89.44 15 ALA B O 1
ATOM 3140 N N . ILE B 1 16 ? -9.727 22.344 16.875 1 92.75 16 ILE B N 1
ATOM 3141 C CA . ILE B 1 16 ? -8.273 22.266 16.719 1 92.75 16 ILE B CA 1
ATOM 3142 C C . ILE B 1 16 ? -7.602 23.156 17.766 1 92.75 16 ILE B C 1
ATOM 3144 O O . ILE B 1 16 ? -6.531 22.812 18.266 1 92.75 16 ILE B O 1
ATOM 3148 N N . HIS B 1 17 ? -8.234 24.266 18.141 1 95.69 17 HIS B N 1
ATOM 3149 C CA . HIS B 1 17 ? -7.648 25.172 19.109 1 95.69 17 HIS B CA 1
ATOM 3150 C C . HIS B 1 17 ? -8.055 24.812 20.531 1 95.69 17 HIS B C 1
ATOM 3152 O O . HIS B 1 17 ? -7.23 24.828 21.453 1 95.69 17 HIS B O 1
ATOM 3158 N N . PHE B 1 18 ? -9.32 24.406 20.734 1 94.12 18 PHE B N 1
ATOM 3159 C CA . PHE B 1 18 ? -9.805 24.359 22.109 1 94.12 18 PHE B CA 1
ATOM 3160 C C . PHE B 1 18 ? -10.406 23 22.422 1 94.12 18 PHE B C 1
ATOM 3162 O O . PHE B 1 18 ? -10.922 22.781 23.531 1 94.12 18 PHE B O 1
ATOM 3169 N N . GLY B 1 19 ? -10.352 22.109 21.531 1 87.19 19 GLY B N 1
ATOM 3170 C CA . GLY B 1 19 ? -10.867 20.766 21.766 1 87.19 19 GLY B CA 1
ATOM 3171 C C . GLY B 1 19 ? -12.383 20.703 21.766 1 87.19 19 GLY B C 1
ATOM 3172 O O . GLY B 1 19 ? -13.055 21.734 21.891 1 87.19 19 GLY B O 1
ATOM 3173 N N . ARG B 1 20 ? -12.805 19.625 21.484 1 78.31 20 ARG B N 1
ATOM 3174 C CA . ARG B 1 20 ? -14.211 19.266 21.641 1 78.31 20 ARG B CA 1
ATOM 3175 C C . ARG B 1 20 ? -14.367 17.828 22.109 1 78.31 20 ARG B C 1
ATOM 3177 O O . ARG B 1 20 ? -13.867 16.906 21.453 1 78.31 20 ARG B O 1
ATOM 3184 N N . GLY B 1 21 ? -15.016 17.75 23.203 1 65.94 21 GLY B N 1
ATOM 3185 C CA . GLY B 1 21 ? -15.211 16.391 23.672 1 65.94 21 GLY B CA 1
ATOM 3186 C C . GLY B 1 21 ? -13.922 15.602 23.75 1 65.94 21 GLY B C 1
ATOM 3187 O O . GLY B 1 21 ? -12.953 16.031 24.391 1 65.94 21 GLY B O 1
ATOM 3188 N N . ASP B 1 22 ? -13.891 14.547 22.953 1 58.66 22 ASP B N 1
ATOM 3189 C CA . ASP B 1 22 ? -12.797 13.586 23 1 58.66 22 ASP B CA 1
ATOM 3190 C C . ASP B 1 22 ? -11.727 13.922 21.969 1 58.66 22 ASP B C 1
ATOM 3192 O O . ASP B 1 22 ? -10.75 13.188 21.812 1 58.66 22 ASP B O 1
ATOM 3196 N N . LEU B 1 23 ? -11.867 15.078 21.359 1 65 23 LEU B N 1
ATOM 3197 C CA . LEU B 1 23 ? -10.867 15.391 20.344 1 65 23 LEU B CA 1
ATOM 3198 C C . LEU B 1 23 ? -9.633 16.016 20.984 1 65 23 LEU B C 1
ATOM 3200 O O . LEU B 1 23 ? -9.719 17.078 21.594 1 65 23 LEU B O 1
ATOM 3204 N N . PRO B 1 24 ? -8.492 15.305 20.812 1 62.84 24 PRO B N 1
ATOM 3205 C CA . PRO B 1 24 ? -7.277 15.664 21.547 1 62.84 24 PRO B CA 1
ATOM 3206 C C . PRO B 1 24 ? -6.508 16.797 20.891 1 62.84 24 PRO B C 1
ATOM 3208 O O . PRO B 1 24 ? -5.352 17.062 21.234 1 62.84 24 PRO B O 1
ATOM 3211 N N . TRP B 1 25 ? -7.004 17.656 19.953 1 71.88 25 TRP B N 1
ATOM 3212 C CA . TRP B 1 25 ? -6.168 18.531 19.125 1 71.88 25 TRP B CA 1
ATOM 3213 C C . TRP B 1 25 ? -5.977 19.891 19.797 1 71.88 25 TRP B C 1
ATOM 3215 O O . TRP B 1 25 ? -5.031 20.609 19.469 1 71.88 25 TRP B O 1
ATOM 3225 N N . ALA B 1 26 ? -6.312 20.156 20.938 1 87.56 26 ALA B N 1
ATOM 3226 C CA . ALA B 1 26 ? -6.453 21.422 21.641 1 87.56 26 ALA B CA 1
ATOM 3227 C C . ALA B 1 26 ? -5.109 22.141 21.75 1 87.56 26 ALA B C 1
ATOM 3229 O O . ALA B 1 26 ? -4.367 21.938 22.719 1 87.56 26 ALA B O 1
ATOM 3230 N N . HIS B 1 27 ? -4.781 23.047 20.703 1 96.31 27 HIS B N 1
ATOM 3231 C CA . HIS B 1 27 ? -3.572 23.859 20.703 1 96.31 27 HIS B CA 1
ATOM 3232 C C . HIS B 1 27 ? -3.479 24.688 21.984 1 96.31 27 HIS B C 1
ATOM 3234 O O . HIS B 1 27 ? -2.398 24.812 22.562 1 96.31 27 HIS B O 1
ATOM 3240 N N . ALA B 1 28 ? -4.586 25.203 22.438 1 96.25 28 ALA B N 1
ATOM 3241 C CA . ALA B 1 28 ? -4.621 26.078 23.609 1 96.25 28 ALA B CA 1
ATOM 3242 C C . ALA B 1 28 ? -4.07 25.375 24.828 1 96.25 28 ALA B C 1
ATOM 3244 O O . ALA B 1 28 ? -3.232 25.922 25.547 1 96.25 28 ALA B O 1
ATOM 3245 N N . THR B 1 29 ? -4.516 24.141 25.031 1 94.19 29 THR B N 1
ATOM 3246 C CA . THR B 1 29 ? -4.078 23.375 26.188 1 94.19 29 THR B CA 1
ATOM 3247 C C . THR B 1 29 ? -2.568 23.156 26.156 1 94.19 29 THR B C 1
ATOM 3249 O O . THR B 1 29 ? -1.904 23.219 27.203 1 94.19 29 THR B O 1
ATOM 3252 N N . ARG B 1 30 ? -2.066 22.969 25.047 1 95.25 30 ARG B N 1
ATOM 3253 C CA . ARG B 1 30 ? -0.636 22.719 24.891 1 95.25 30 ARG B CA 1
ATOM 3254 C C . ARG B 1 30 ? 0.167 24 25.109 1 95.25 30 ARG B C 1
ATOM 3256 O O . ARG B 1 30 ? 1.22 23.969 25.75 1 95.25 30 ARG B O 1
ATOM 3263 N N . LEU B 1 31 ? -0.325 25.078 24.594 1 96.81 31 LEU B N 1
ATOM 3264 C CA . LEU B 1 31 ? 0.326 26.359 24.797 1 96.81 31 LEU B CA 1
ATOM 3265 C C . LEU B 1 31 ? 0.288 26.766 26.266 1 96.81 31 LEU B C 1
ATOM 3267 O O . LEU B 1 31 ? 1.264 27.297 26.797 1 96.81 31 LEU B O 1
ATOM 3271 N N . GLU B 1 32 ? -0.801 26.469 26.922 1 95.88 32 GLU B N 1
ATOM 3272 C CA . GLU B 1 32 ? -0.947 26.734 28.359 1 95.88 32 GLU B CA 1
ATOM 3273 C C . GLU B 1 32 ? 0.067 25.938 29.172 1 95.88 32 GLU B C 1
ATOM 3275 O O . GLU B 1 32 ? 0.619 26.453 30.156 1 95.88 32 GLU B O 1
ATOM 3280 N N . LYS B 1 33 ? 0.303 24.734 28.719 1 94.12 33 LYS B N 1
ATOM 3281 C CA . LYS B 1 33 ? 1.277 23.891 29.406 1 94.12 33 LYS B CA 1
ATOM 3282 C C . LYS B 1 33 ? 2.682 24.484 29.312 1 94.12 33 LYS B C 1
ATOM 3284 O O . LYS B 1 33 ? 3.498 24.297 30.219 1 94.12 33 LYS B O 1
ATOM 3289 N N . MET B 1 34 ? 2.984 25.125 28.219 1 93.56 34 MET B N 1
ATOM 3290 C CA . MET B 1 34 ? 4.289 25.75 28.031 1 93.56 34 MET B CA 1
ATOM 3291 C C . MET B 1 34 ? 4.477 26.922 29 1 93.56 34 MET B C 1
ATOM 3293 O O . MET B 1 34 ? 5.602 27.234 29.406 1 93.56 34 MET B O 1
ATOM 3297 N N . GLY B 1 35 ? 3.477 27.469 29.203 1 91 35 GLY B N 1
ATOM 3298 C CA . GLY B 1 35 ? 3.545 28.641 30.062 1 91 35 GLY B CA 1
ATOM 3299 C C . GLY B 1 35 ? 4.086 29.875 29.344 1 91 35 GLY B C 1
ATOM 3300 O O . GLY B 1 35 ? 4.438 29.797 28.172 1 91 35 GLY B O 1
ATOM 3301 N N . GLN B 1 36 ? 3.898 30.984 29.875 1 89.19 36 GLN B N 1
ATOM 3302 C CA . GLN B 1 36 ? 4.465 32.25 29.438 1 89.19 36 GLN B CA 1
ATOM 3303 C C . GLN B 1 36 ? 3.768 32.781 28.188 1 89.19 36 GLN B C 1
ATOM 3305 O O . GLN B 1 36 ? 4.426 33.219 27.234 1 89.19 36 GLN B O 1
ATOM 3310 N N . ILE B 1 37 ? 2.553 32.531 28.141 1 95.62 37 ILE B N 1
ATOM 3311 C CA . ILE B 1 37 ? 1.748 33.094 27.062 1 95.62 37 ILE B CA 1
ATOM 3312 C C . ILE B 1 37 ? 0.687 34.031 27.656 1 95.62 37 ILE B C 1
ATOM 3314 O O . ILE B 1 37 ? 0.355 33.906 28.844 1 95.62 37 ILE B O 1
ATOM 3318 N N . ASN B 1 38 ? 0.307 34.938 26.969 1 97.19 38 ASN B N 1
ATOM 3319 C CA . ASN B 1 38 ? -0.829 35.812 27.234 1 97.19 38 ASN B CA 1
ATOM 3320 C C . ASN B 1 38 ? -1.788 35.875 26.047 1 97.19 38 ASN B C 1
ATOM 3322 O O . ASN B 1 38 ? -1.455 36.406 25 1 97.19 38 ASN B O 1
ATOM 3326 N N . VAL B 1 39 ? -2.988 35.281 26.219 1 98.31 39 VAL B N 1
ATOM 3327 C CA . VAL B 1 39 ? -3.971 35.25 25.141 1 98.31 39 VAL B CA 1
ATOM 3328 C C . VAL B 1 39 ? -4.719 36.594 25.078 1 98.31 39 VAL B C 1
ATOM 3330 O O . VAL B 1 39 ? -5.527 36.906 25.953 1 98.31 39 VAL B O 1
ATOM 3333 N N . LEU B 1 40 ? -4.5 37.25 24.016 1 98.31 40 LEU B N 1
ATOM 3334 C CA . LEU B 1 40 ? -5.086 38.594 23.891 1 98.31 40 LEU B CA 1
ATOM 3335 C C . LEU B 1 40 ? -6.535 38.5 23.422 1 98.31 40 LEU B C 1
ATOM 3337 O O . LEU B 1 40 ? -7.363 39.344 23.781 1 98.31 40 LEU B O 1
ATOM 3341 N N . ALA B 1 41 ? -6.762 37.562 22.547 1 98.44 41 ALA B N 1
ATOM 3342 C CA . ALA B 1 41 ? -8.117 37.5 22.016 1 98.44 41 ALA B CA 1
ATOM 3343 C C . ALA B 1 41 ? -8.398 36.125 21.375 1 98.44 41 ALA B C 1
ATOM 3345 O O . ALA B 1 41 ? -7.473 35.438 20.953 1 98.44 41 ALA B O 1
ATOM 3346 N N . ILE B 1 42 ? -9.648 35.781 21.375 1 98.25 42 ILE B N 1
ATOM 3347 C CA . ILE B 1 42 ? -10.227 34.719 20.578 1 98.25 42 ILE B CA 1
ATOM 3348 C C . ILE B 1 42 ? -11.172 35.312 19.531 1 98.25 42 ILE B C 1
ATOM 3350 O O . ILE B 1 42 ? -12.117 36.031 19.875 1 98.25 42 ILE B O 1
ATOM 3354 N N . VAL B 1 43 ? -10.82 35.031 18.312 1 98.12 43 VAL B N 1
ATOM 3355 C CA . VAL B 1 43 ? -11.633 35.531 17.219 1 98.12 43 VAL B CA 1
ATOM 3356 C C . VAL B 1 43 ? -12.547 34.438 16.688 1 98.12 43 VAL B C 1
ATOM 3358 O O . VAL B 1 43 ? -12.078 33.406 16.219 1 98.12 43 VAL B O 1
ATOM 3361 N N . ASP B 1 44 ? -13.836 34.625 16.688 1 97.38 44 ASP B N 1
ATOM 3362 C CA . ASP B 1 44 ? -14.828 33.719 16.094 1 97.38 44 ASP B CA 1
ATOM 3363 C C . ASP B 1 44 ? -16.125 34.469 15.797 1 97.38 44 ASP B C 1
ATOM 3365 O O . ASP B 1 44 ? -16.625 35.219 16.641 1 97.38 44 ASP B O 1
ATOM 3369 N N . PRO B 1 45 ? -16.578 34.219 14.562 1 94.44 45 PRO B N 1
ATOM 3370 C CA . PRO B 1 45 ? -17.859 34.875 14.289 1 94.44 45 PRO B CA 1
ATOM 3371 C C . PRO B 1 45 ? -18.969 34.375 15.219 1 94.44 45 PRO B C 1
ATOM 3373 O O . PRO B 1 45 ? -19.938 35.094 15.453 1 94.44 45 PRO B O 1
ATOM 3376 N N . ASP B 1 46 ? -18.891 33.188 15.656 1 92.5 46 ASP B N 1
ATOM 3377 C CA . ASP B 1 46 ? -19.828 32.688 16.656 1 92.5 46 ASP B CA 1
ATOM 3378 C C . ASP B 1 46 ? -19.359 33 18.062 1 92.5 46 ASP B C 1
ATOM 3380 O O . ASP B 1 46 ? -18.641 32.219 18.688 1 92.5 46 ASP B O 1
ATOM 3384 N N . THR B 1 47 ? -19.891 34 18.656 1 90.75 47 THR B N 1
ATOM 3385 C CA . THR B 1 47 ? -19.406 34.5 19.922 1 90.75 47 THR B CA 1
ATOM 3386 C C . THR B 1 47 ? -19.875 33.625 21.078 1 90.75 47 THR B C 1
ATOM 3388 O O . THR B 1 47 ? -19.297 33.625 22.156 1 90.75 47 THR B O 1
ATOM 3391 N N . LYS B 1 48 ? -20.906 32.844 20.781 1 94 48 LYS B N 1
ATOM 3392 C CA . LYS B 1 48 ? -21.391 31.984 21.844 1 94 48 LYS B CA 1
ATOM 3393 C C . LYS B 1 48 ? -20.375 30.922 22.188 1 94 48 LYS B C 1
ATOM 3395 O O . LYS B 1 48 ? -20.094 30.672 23.375 1 94 48 LYS B O 1
ATOM 3400 N N . VAL B 1 49 ? -19.828 30.344 21.188 1 91.31 49 VAL B N 1
ATOM 3401 C CA . VAL B 1 49 ? -18.844 29.297 21.391 1 91.31 49 VAL B CA 1
ATOM 3402 C C . VAL B 1 49 ? -17.594 29.891 22.047 1 91.31 49 VAL B C 1
ATOM 3404 O O . VAL B 1 49 ? -17.078 29.344 23.016 1 91.31 49 VAL B O 1
ATOM 3407 N N . ALA B 1 50 ? -17.141 31.016 21.562 1 94.69 50 ALA B N 1
ATOM 3408 C CA . ALA B 1 50 ? -15.945 31.672 22.078 1 94.69 50 ALA B CA 1
ATOM 3409 C C . ALA B 1 50 ? -16.141 32.125 23.516 1 94.69 50 ALA B C 1
ATOM 3411 O O . ALA B 1 50 ? -15.219 32.031 24.328 1 94.69 50 ALA B O 1
ATOM 3412 N N . ASP B 1 51 ? -17.328 32.531 23.734 1 96.5 51 ASP B N 1
ATOM 3413 C CA . ASP B 1 51 ? -17.656 32.969 25.078 1 96.5 51 ASP B CA 1
ATOM 3414 C C . ASP B 1 51 ? -17.609 31.797 26.062 1 96.5 51 ASP B C 1
ATOM 3416 O O . ASP B 1 51 ? -17.062 31.938 27.172 1 96.5 51 ASP B O 1
ATOM 3420 N N . SER B 1 52 ? -18.203 30.75 25.703 1 95.62 52 SER B N 1
ATOM 3421 C CA . SER B 1 52 ? -18.172 29.578 26.547 1 95.62 52 SER B CA 1
ATOM 3422 C C . SER B 1 52 ? -16.75 29.125 26.844 1 95.62 52 SER B C 1
ATOM 3424 O O . SER B 1 52 ? -16.422 28.781 27.969 1 95.62 52 SER B O 1
ATOM 3426 N N . ILE B 1 53 ? -15.922 29.141 25.875 1 94.69 53 ILE B N 1
ATOM 3427 C CA . ILE B 1 53 ? -14.516 28.75 25.984 1 94.69 53 ILE B CA 1
ATOM 3428 C C . ILE B 1 53 ? -13.805 29.688 26.953 1 94.69 53 ILE B C 1
ATOM 3430 O O . ILE B 1 53 ? -13.117 29.234 27.875 1 94.69 53 ILE B O 1
ATOM 3434 N N . LEU B 1 54 ? -14.016 30.984 26.781 1 96.94 54 LEU B N 1
ATOM 3435 C CA . LEU B 1 54 ? -13.336 31.969 27.609 1 96.94 54 LEU B CA 1
ATOM 3436 C C . LEU B 1 54 ? -13.773 31.844 29.078 1 96.94 54 LEU B C 1
ATOM 3438 O O . LEU B 1 54 ? -12.938 31.906 29.984 1 96.94 54 LEU B O 1
ATOM 3442 N N . LYS B 1 55 ? -15.047 31.656 29.266 1 97.38 55 LYS B N 1
ATOM 3443 C CA . LYS B 1 55 ? -15.562 31.484 30.625 1 97.38 55 LYS B CA 1
ATOM 3444 C C . LYS B 1 55 ? -14.938 30.266 31.297 1 97.38 55 LYS B C 1
ATOM 3446 O O . LYS B 1 55 ? -14.547 30.344 32.469 1 97.38 55 LYS B O 1
ATOM 3451 N N . GLU B 1 56 ? -14.883 29.25 30.578 1 95.44 56 GLU B N 1
ATOM 3452 C CA . GLU B 1 56 ? -14.273 28.047 31.109 1 95.44 56 GLU B CA 1
ATOM 3453 C C . GLU B 1 56 ? -12.805 28.281 31.469 1 95.44 56 GLU B C 1
ATOM 3455 O O . GLU B 1 56 ? -12.344 27.875 32.531 1 95.44 56 GLU B O 1
ATOM 3460 N N . LYS B 1 57 ? -12.062 28.922 30.578 1 96.12 57 LYS B N 1
ATOM 3461 C CA . LYS B 1 57 ? -10.641 29.188 30.781 1 96.12 57 LYS B CA 1
ATOM 3462 C C . LYS B 1 57 ? -10.422 30.109 31.984 1 96.12 57 LYS B C 1
ATOM 3464 O O . LYS B 1 57 ? -9.477 29.938 32.75 1 96.12 57 LYS B O 1
ATOM 3469 N N . LEU B 1 58 ? -11.312 31.031 32.219 1 97.25 58 LEU B N 1
ATOM 3470 C CA . LEU B 1 58 ? -11.188 32.031 33.281 1 97.25 58 LEU B CA 1
ATOM 3471 C C . LEU B 1 58 ? -11.617 31.422 34.625 1 97.25 58 LEU B C 1
ATOM 3473 O O . LEU B 1 58 ? -11.234 31.906 35.688 1 97.25 58 LEU B O 1
ATOM 3477 N N . SER B 1 59 ? -12.383 30.375 34.562 1 97.31 59 SER B N 1
ATOM 3478 C CA . SER B 1 59 ? -12.898 29.75 35.781 1 97.31 59 SER B CA 1
ATOM 3479 C C . SER B 1 59 ? -11.875 28.781 36.375 1 97.31 59 SER B C 1
ATOM 3481 O O . SER B 1 59 ? -11.984 28.406 37.531 1 97.31 59 SER B O 1
ATOM 3483 N N . SER B 1 60 ? -10.984 28.406 35.625 1 95.62 60 SER B N 1
ATOM 3484 C CA . SER B 1 60 ? -9.977 27.453 36.094 1 95.62 60 SER B CA 1
ATOM 3485 C C . SER B 1 60 ? -8.75 28.156 36.625 1 95.62 60 SER B C 1
ATOM 3487 O O . SER B 1 60 ? -8.164 29.016 35.969 1 95.62 60 SER B O 1
ATOM 3489 N N . ASP B 1 61 ? -8.219 27.734 37.812 1 95.5 61 ASP B N 1
ATOM 3490 C CA . ASP B 1 61 ? -7.016 28.312 38.406 1 95.5 61 ASP B CA 1
ATOM 3491 C C . ASP B 1 61 ? -5.777 28 37.562 1 95.5 61 ASP B C 1
ATOM 3493 O O . ASP B 1 61 ? -4.801 28.75 37.594 1 95.5 61 ASP B O 1
ATOM 3497 N N . GLN B 1 62 ? -5.918 27.016 36.812 1 95 62 GLN B N 1
ATOM 3498 C CA . GLN B 1 62 ? -4.773 26.562 36.031 1 95 62 GLN B CA 1
ATOM 3499 C C . GLN B 1 62 ? -4.613 27.406 34.781 1 95 62 GLN B C 1
ATOM 3501 O O . GLN B 1 62 ? -3.5 27.578 34.281 1 95 62 GLN B O 1
ATOM 3506 N N . THR B 1 63 ? -5.727 27.984 34.25 1 96.38 63 THR B N 1
ATOM 3507 C CA . THR B 1 63 ? -5.645 28.609 32.938 1 96.38 63 THR B CA 1
ATOM 3508 C C . THR B 1 63 ? -5.98 30.094 33 1 96.38 63 THR B C 1
ATOM 3510 O O . THR B 1 63 ? -5.672 30.844 32.094 1 96.38 63 THR B O 1
ATOM 3513 N N . LYS B 1 64 ? -6.605 30.594 34.094 1 96.94 64 LYS B N 1
ATOM 3514 C CA . LYS B 1 64 ? -7.141 31.938 34.188 1 96.94 64 LYS B CA 1
ATOM 3515 C C . LYS B 1 64 ? -6.051 32.969 33.938 1 96.94 64 LYS B C 1
ATOM 3517 O O . LYS B 1 64 ? -6.309 34.031 33.312 1 96.94 64 LYS B O 1
ATOM 3522 N N . GLN B 1 65 ? -4.883 32.688 34.406 1 96.25 65 GLN B N 1
ATOM 3523 C CA . GLN B 1 65 ? -3.791 33.656 34.281 1 96.25 65 GLN B CA 1
ATOM 3524 C C . GLN B 1 65 ? -3.473 33.969 32.812 1 96.25 65 GLN B C 1
ATOM 3526 O O . GLN B 1 65 ? -2.971 35.062 32.5 1 96.25 65 GLN B O 1
ATOM 3531 N N . PHE B 1 66 ? -3.732 33.031 31.953 1 97.62 66 PHE B N 1
ATOM 3532 C CA . PHE B 1 66 ? -3.377 33.188 30.547 1 97.62 66 PHE B CA 1
ATOM 3533 C C . PHE B 1 66 ? -4.445 34 29.812 1 97.62 66 PHE B C 1
ATOM 3535 O O . PHE B 1 66 ? -4.215 34.469 28.703 1 97.62 66 PHE B O 1
ATOM 3542 N N . TYR B 1 67 ? -5.641 34.188 30.391 1 97.94 67 TYR B N 1
ATOM 3543 C CA . TYR B 1 67 ? -6.781 34.719 29.656 1 97.94 67 TYR B CA 1
ATOM 3544 C C . TYR B 1 67 ? -7.371 35.938 30.344 1 97.94 67 TYR B C 1
ATOM 3546 O O . TYR B 1 67 ? -8.484 36.375 30.016 1 97.94 67 TYR B O 1
ATOM 3554 N N . GLN B 1 68 ? -6.688 36.531 31.219 1 96 68 GLN B N 1
ATOM 3555 C CA . GLN B 1 68 ? -7.203 37.625 32.031 1 96 68 GLN B CA 1
ATOM 3556 C C . GLN B 1 68 ? -7.562 38.812 31.141 1 96 68 GLN B C 1
ATOM 3558 O O . GLN B 1 68 ? -8.555 39.5 31.391 1 96 68 GLN B O 1
ATOM 3563 N N . ASP B 1 69 ? -6.852 39.031 30.125 1 94.12 69 ASP B N 1
ATOM 3564 C CA . ASP B 1 69 ? -7.055 40.188 29.25 1 94.12 69 ASP B CA 1
ATOM 3565 C C . ASP B 1 69 ? -7.652 39.75 27.906 1 94.12 69 ASP B C 1
ATOM 3567 O O . ASP B 1 69 ? -7.652 40.531 26.953 1 94.12 69 ASP B O 1
ATOM 3571 N N . CYS B 1 70 ? -8.094 38.5 27.906 1 98 70 CYS B N 1
ATOM 3572 C CA . CYS B 1 70 ? -8.531 37.969 26.625 1 98 70 CYS B CA 1
ATOM 3573 C C . CYS B 1 70 ? -9.852 38.594 26.188 1 98 70 CYS B C 1
ATOM 3575 O O . CYS B 1 70 ? -10.82 38.594 26.953 1 98 70 CYS B O 1
ATOM 3577 N N . LYS B 1 71 ? -9.875 39.094 25 1 97.62 71 LYS B N 1
ATOM 3578 C CA . LYS B 1 71 ? -11.094 39.625 24.406 1 97.62 71 LYS B CA 1
ATOM 3579 C C . LYS B 1 71 ? -11.719 38.656 23.422 1 97.62 71 LYS B C 1
ATOM 3581 O O . LYS B 1 71 ? -11.016 37.812 22.844 1 97.62 71 LYS B O 1
ATOM 3586 N N . LEU B 1 72 ? -13.008 38.781 23.297 1 97.94 72 LEU B N 1
ATOM 3587 C CA . LEU B 1 72 ? -13.727 38.062 22.25 1 97.94 72 LEU B CA 1
ATOM 3588 C C . LEU B 1 72 ? -13.984 38.969 21.062 1 97.94 72 LEU B C 1
ATOM 3590 O O . LEU B 1 72 ? -14.531 40.062 21.203 1 97.94 72 LEU B O 1
ATOM 3594 N N . LEU B 1 73 ? -13.453 38.562 19.953 1 97.75 73 LEU B N 1
ATOM 3595 C CA . LEU B 1 73 ? -13.602 39.375 18.734 1 97.75 73 LEU B CA 1
ATOM 3596 C C . LEU B 1 73 ? -14.352 38.594 17.672 1 97.75 73 LEU B C 1
ATOM 3598 O O . LEU B 1 73 ? -14.312 37.344 17.656 1 97.75 73 LEU B O 1
ATOM 3602 N N . THR B 1 74 ? -14.977 39.25 16.734 1 96.94 74 THR B N 1
ATOM 3603 C CA . THR B 1 74 ? -15.742 38.594 15.68 1 96.94 74 THR B CA 1
ATOM 3604 C C . THR B 1 74 ? -15.008 38.688 14.352 1 96.94 74 THR B C 1
ATOM 3606 O O . THR B 1 74 ? -15.359 37.969 13.398 1 96.94 74 THR B O 1
ATOM 3609 N N . HIS B 1 75 ? -14 39.531 14.406 1 96.44 75 HIS B N 1
ATOM 3610 C CA . HIS B 1 75 ? -13.258 39.719 13.164 1 96.44 75 HIS B CA 1
ATOM 3611 C C . HIS B 1 75 ? -11.758 39.812 13.422 1 96.44 75 HIS B C 1
ATOM 3613 O O . HIS B 1 75 ? -11.328 40.469 14.383 1 96.44 75 HIS B O 1
ATOM 3619 N N . PHE B 1 76 ? -10.953 39.219 12.516 1 97.31 76 PHE B N 1
ATOM 3620 C CA . PHE B 1 76 ? -9.523 39.062 12.727 1 97.31 76 PHE B CA 1
ATOM 3621 C C . PHE B 1 76 ? -8.82 40.406 12.664 1 97.31 76 PHE B C 1
ATOM 3623 O O . PHE B 1 76 ? -7.762 40.594 13.273 1 97.31 76 PHE B O 1
ATOM 3630 N N . LYS B 1 77 ? -9.391 41.406 11.984 1 97.31 77 LYS B N 1
ATOM 3631 C CA . LYS B 1 77 ? -8.773 42.719 11.875 1 97.31 77 LYS B CA 1
ATOM 3632 C C . LYS B 1 77 ? -8.625 43.406 13.242 1 97.31 77 LYS B C 1
ATOM 3634 O O . LYS B 1 77 ? -7.668 44.125 13.484 1 97.31 77 LYS B O 1
ATOM 3639 N N . ASP B 1 78 ? -9.633 43.125 14.07 1 98.19 78 ASP B N 1
ATOM 3640 C CA . ASP B 1 78 ? -9.562 43.688 15.414 1 98.19 78 ASP B CA 1
ATOM 3641 C C . ASP B 1 78 ? -8.406 43.062 16.203 1 98.19 78 ASP B C 1
ATOM 3643 O O . ASP B 1 78 ? -7.844 43.688 17.094 1 98.19 78 ASP B O 1
ATOM 3647 N N . LEU B 1 79 ? -8.133 41.812 15.906 1 98.44 79 LEU B N 1
ATOM 3648 C CA . LEU B 1 79 ? -6.984 41.156 16.531 1 98.44 79 LEU B CA 1
ATOM 3649 C C . LEU B 1 79 ? -5.676 41.781 16.031 1 98.44 79 LEU B C 1
ATOM 3651 O O . LEU B 1 79 ? -4.723 41.906 16.797 1 98.44 79 LEU B O 1
ATOM 3655 N N . ILE B 1 80 ? -5.598 42.094 14.742 1 98.56 80 ILE B N 1
ATOM 3656 C CA . ILE B 1 80 ? -4.414 42.75 14.18 1 98.56 80 ILE B CA 1
ATOM 3657 C C . ILE B 1 80 ? -4.133 44.062 14.93 1 98.56 80 ILE B C 1
ATOM 3659 O O . ILE B 1 80 ? -2.979 44.344 15.234 1 98.56 80 ILE B O 1
ATOM 3663 N N . ALA B 1 81 ? -5.18 44.75 15.289 1 98.12 81 ALA B N 1
ATOM 3664 C CA . ALA B 1 81 ? -5.055 46.031 15.969 1 98.12 81 ALA B CA 1
ATOM 3665 C C . ALA B 1 81 ? -4.449 45.844 17.359 1 98.12 81 ALA B C 1
ATOM 3667 O O . ALA B 1 81 ? -3.824 46.781 17.891 1 98.12 81 ALA B O 1
ATOM 3668 N N . LEU B 1 82 ? -4.594 44.688 17.891 1 98.12 82 LEU B N 1
ATOM 3669 C CA . LEU B 1 82 ? -4.051 44.406 19.219 1 98.12 82 LEU B CA 1
ATOM 3670 C C . LEU B 1 82 ? -2.566 44.062 19.141 1 98.12 82 LEU B C 1
ATOM 3672 O O . LEU B 1 82 ? -1.885 43.969 20.172 1 98.12 82 LEU B O 1
ATOM 3676 N N . LYS B 1 83 ? -2.029 43.844 17.969 1 97.38 83 LYS B N 1
ATOM 3677 C CA . LYS B 1 83 ? -0.622 43.625 17.641 1 97.38 83 LYS B CA 1
ATOM 3678 C C . LYS B 1 83 ? -0.041 42.469 18.469 1 97.38 83 LYS B C 1
ATOM 3680 O O . LYS B 1 83 ? 0.989 42.625 19.125 1 97.38 83 LYS B O 1
ATOM 3685 N N . PRO B 1 84 ? -0.649 41.344 18.453 1 98.44 84 PRO B N 1
ATOM 3686 C CA . PRO B 1 84 ? -0.012 40.188 19.109 1 98.44 84 PRO B CA 1
ATOM 3687 C C . PRO B 1 84 ? 1.352 39.875 18.516 1 98.44 84 PRO B C 1
ATOM 3689 O O . PRO B 1 84 ? 1.661 40.281 17.391 1 98.44 84 PRO B O 1
ATOM 3692 N N . ASP B 1 85 ? 2.184 39.188 19.344 1 98.19 85 ASP B N 1
ATOM 3693 C CA . ASP B 1 85 ? 3.449 38.656 18.828 1 98.19 85 ASP B CA 1
ATOM 3694 C C . ASP B 1 85 ? 3.215 37.562 17.781 1 98.19 85 ASP B C 1
ATOM 3696 O O . ASP B 1 85 ? 3.963 37.469 16.812 1 98.19 85 ASP B O 1
ATOM 3700 N N . ALA B 1 86 ? 2.188 36.781 18 1 98.69 86 ALA B N 1
ATOM 3701 C CA . ALA B 1 86 ? 1.876 35.656 17.109 1 98.69 86 ALA B CA 1
ATOM 3702 C C . ALA B 1 86 ? 0.378 35.375 17.094 1 98.69 86 ALA B C 1
ATOM 3704 O O . ALA B 1 86 ? -0.326 35.656 18.062 1 98.69 86 ALA B O 1
ATOM 3705 N N . VAL B 1 87 ? -0.038 34.812 16.016 1 98.81 87 VAL B N 1
ATOM 3706 C CA . VAL B 1 87 ? -1.426 34.375 15.914 1 98.81 87 VAL B CA 1
ATOM 3707 C C . VAL B 1 87 ? -1.475 32.906 15.492 1 98.81 87 VAL B C 1
ATOM 3709 O O . VAL B 1 87 ? -0.607 32.438 14.75 1 98.81 87 VAL B O 1
ATOM 3712 N N . PHE B 1 88 ? -2.439 32.156 15.992 1 98.62 88 PHE B N 1
ATOM 3713 C CA . PHE B 1 88 ? -2.746 30.781 15.609 1 98.62 88 PHE B CA 1
ATOM 3714 C C . PHE B 1 88 ? -4.051 30.719 14.828 1 98.62 88 PHE B C 1
ATOM 3716 O O . PHE B 1 88 ? -5.117 31.062 15.352 1 98.62 88 PHE B O 1
ATOM 3723 N N . ILE B 1 89 ? -3.914 30.312 13.609 1 98.62 89 ILE B N 1
ATOM 3724 C CA . ILE B 1 89 ? -5.07 30.312 12.727 1 98.62 89 ILE B CA 1
ATOM 3725 C C . ILE B 1 89 ? -5.562 28.875 12.523 1 98.62 89 ILE B C 1
ATOM 3727 O O . ILE B 1 89 ? -4.836 28.031 11.992 1 98.62 89 ILE B O 1
ATOM 3731 N N . GLY B 1 90 ? -6.777 28.594 12.984 1 96.25 90 GLY B N 1
ATOM 3732 C CA . GLY B 1 90 ? -7.387 27.266 12.875 1 96.25 90 GLY B CA 1
ATOM 3733 C C . GLY B 1 90 ? -8.828 27.312 12.422 1 96.25 90 GLY B C 1
ATOM 3734 O O . GLY B 1 90 ? -9.703 26.703 13.039 1 96.25 90 GLY B O 1
ATOM 3735 N N . ILE B 1 91 ? -9.141 28.109 11.383 1 94.31 91 ILE B N 1
ATOM 3736 C CA . ILE B 1 91 ? -10.477 28.172 10.797 1 94.31 91 ILE B CA 1
ATOM 3737 C C . ILE B 1 91 ? -10.508 27.359 9.508 1 94.31 91 ILE B C 1
ATOM 3739 O O . ILE B 1 91 ? -9.461 27.062 8.93 1 94.31 91 ILE B O 1
ATOM 3743 N N . PRO B 1 92 ? -11.68 26.969 8.984 1 91.94 92 PRO B N 1
ATOM 3744 C CA . PRO B 1 92 ? -11.75 26.203 7.742 1 91.94 92 PRO B CA 1
ATOM 3745 C C . PRO B 1 92 ? -11.055 26.906 6.578 1 91.94 92 PRO B C 1
ATOM 3747 O O . PRO B 1 92 ? -11.148 28.125 6.438 1 91.94 92 PRO B O 1
ATOM 3750 N N . PRO B 1 93 ? -10.406 26.125 5.781 1 92.56 93 PRO B N 1
ATOM 3751 C CA . PRO B 1 93 ? -9.602 26.703 4.707 1 92.56 93 PRO B CA 1
ATOM 3752 C C . PRO B 1 93 ? -10.445 27.453 3.672 1 92.56 93 PRO B C 1
ATOM 3754 O O . PRO B 1 93 ? -9.922 28.266 2.914 1 92.56 93 PRO B O 1
ATOM 3757 N N . VAL B 1 94 ? -11.727 27.188 3.648 1 92.81 94 VAL B N 1
ATOM 3758 C CA . VAL B 1 94 ? -12.602 27.859 2.688 1 92.81 94 VAL B CA 1
ATOM 3759 C C . VAL B 1 94 ? -12.68 29.344 3.014 1 92.81 94 VAL B C 1
ATOM 3761 O O . VAL B 1 94 ? -13.016 30.156 2.148 1 92.81 94 VAL B O 1
ATOM 3764 N N . TYR B 1 95 ? -12.234 29.734 4.246 1 94.06 95 TYR B N 1
ATOM 3765 C CA . TYR B 1 95 ? -12.359 31.125 4.672 1 94.06 95 TYR B CA 1
ATOM 3766 C C . TYR B 1 95 ? -10.992 31.797 4.746 1 94.06 95 TYR B C 1
ATOM 3768 O O . TYR B 1 95 ? -10.859 32.875 5.301 1 94.06 95 TYR B O 1
ATOM 3776 N N . ARG B 1 96 ? -9.992 31.172 4.211 1 95.69 96 ARG B N 1
ATOM 3777 C CA . ARG B 1 96 ? -8.641 31.719 4.273 1 95.69 96 ARG B CA 1
ATOM 3778 C C . ARG B 1 96 ? -7.777 31.188 3.137 1 95.69 96 ARG B C 1
ATOM 3780 O O . ARG B 1 96 ? -8.242 30.391 2.318 1 95.69 96 ARG B O 1
ATOM 3787 N N . GLY B 1 97 ? -6.574 31.688 3.055 1 96.5 97 GLY B N 1
ATOM 3788 C CA . GLY B 1 97 ? -5.586 31.125 2.143 1 96.5 97 GLY B CA 1
ATOM 3789 C C . GLY B 1 97 ? -5.824 31.531 0.697 1 96.5 97 GLY B C 1
ATOM 3790 O O . GLY B 1 97 ? -5.539 30.75 -0.219 1 96.5 97 GLY B O 1
ATOM 3791 N N . SER B 1 98 ? -6.363 32.656 0.507 1 96.38 98 SER B N 1
ATOM 3792 C CA . SER B 1 98 ? -6.68 33.094 -0.844 1 96.38 98 SER B CA 1
ATOM 3793 C C . SER B 1 98 ? -6.691 34.625 -0.927 1 96.38 98 SER B C 1
ATOM 3795 O O . SER B 1 98 ? -6.957 35.312 0.067 1 96.38 98 SER B O 1
ATOM 3797 N N . LEU B 1 99 ? -6.391 35.125 -2.145 1 95.06 99 LEU B N 1
ATOM 3798 C CA . LEU B 1 99 ? -6.484 36.562 -2.377 1 95.06 99 LEU B CA 1
ATOM 3799 C C . LEU B 1 99 ? -7.934 37 -2.596 1 95.06 99 LEU B C 1
ATOM 3801 O O . LEU B 1 99 ? -8.25 38.188 -2.574 1 95.06 99 LEU B O 1
ATOM 3805 N N . ASP B 1 100 ? -8.766 36 -2.684 1 91.25 100 ASP B N 1
ATOM 3806 C CA . ASP B 1 100 ? -10.148 36.281 -3.057 1 91.25 100 ASP B CA 1
ATOM 3807 C C . ASP B 1 100 ? -11.039 36.438 -1.82 1 91.25 100 ASP B C 1
ATOM 3809 O O . ASP B 1 100 ? -10.805 35.75 -0.81 1 91.25 100 ASP B O 1
ATOM 3813 N N . ASN B 1 101 ? -12.008 37.281 -1.907 1 87.19 101 ASN B N 1
ATOM 3814 C CA . ASN B 1 101 ? -13.164 37.375 -1.015 1 87.19 101 ASN B CA 1
ATOM 3815 C C . ASN B 1 101 ? -12.742 37.656 0.42 1 87.19 101 ASN B C 1
ATOM 3817 O O . ASN B 1 101 ? -13.359 37.188 1.369 1 87.19 101 ASN B O 1
ATOM 3821 N N . GLY B 1 102 ? -11.594 38.406 0.546 1 90.94 102 GLY B N 1
ATOM 3822 C CA . GLY B 1 102 ? -11.156 38.781 1.885 1 90.94 102 GLY B CA 1
ATOM 3823 C C . GLY B 1 102 ? -10.586 37.594 2.66 1 90.94 102 GLY B C 1
ATOM 3824 O O . GLY B 1 102 ? -10.492 37.656 3.889 1 90.94 102 GLY B O 1
ATOM 3825 N N . HIS B 1 103 ? -10.234 36.594 1.956 1 95.88 103 HIS B N 1
ATOM 3826 C CA . HIS B 1 103 ? -9.758 35.375 2.6 1 95.88 103 HIS B CA 1
ATOM 3827 C C . HIS B 1 103 ? -8.234 35.375 2.725 1 95.88 103 HIS B C 1
ATOM 3829 O O . HIS B 1 103 ? -7.629 34.312 2.951 1 95.88 103 HIS B O 1
ATOM 3835 N N . ASP B 1 104 ? -7.594 36.531 2.578 1 97.94 104 ASP B N 1
ATOM 3836 C CA . ASP B 1 104 ? -6.145 36.625 2.703 1 97.94 104 ASP B CA 1
ATOM 3837 C C . ASP B 1 104 ? -5.738 36.906 4.152 1 97.94 104 ASP B C 1
ATOM 3839 O O . ASP B 1 104 ? -4.926 37.781 4.422 1 97.94 104 ASP B O 1
ATOM 3843 N N . ILE B 1 105 ? -6.23 36.125 5.059 1 97.94 105 ILE B N 1
ATOM 3844 C CA . ILE B 1 105 ? -6.113 36.344 6.496 1 97.94 105 ILE B CA 1
ATOM 3845 C C . ILE B 1 105 ? -4.645 36.25 6.914 1 97.94 105 ILE B C 1
ATOM 3847 O O . ILE B 1 105 ? -4.121 37.156 7.559 1 97.94 105 ILE B O 1
ATOM 3851 N N . GLU B 1 106 ? -3.957 35.188 6.531 1 98.5 106 GLU B N 1
ATOM 3852 C CA . GLU B 1 106 ? -2.547 35.031 6.875 1 98.5 106 GLU B CA 1
ATOM 3853 C C . GLU B 1 106 ? -1.73 36.25 6.395 1 98.5 106 GLU B C 1
ATOM 3855 O O . GLU B 1 106 ? -0.902 36.781 7.133 1 98.5 106 GLU B O 1
ATOM 3860 N N . LEU B 1 107 ? -2.018 36.625 5.16 1 98.44 107 LEU B N 1
ATOM 3861 C CA . LEU B 1 107 ? -1.271 37.719 4.531 1 98.44 107 LEU B CA 1
ATOM 3862 C C . LEU B 1 107 ? -1.438 39.031 5.309 1 98.44 107 LEU B C 1
ATOM 3864 O O . LEU B 1 107 ? -0.477 39.781 5.484 1 98.44 107 LEU B O 1
ATOM 3868 N N . GLN B 1 108 ? -2.609 39.312 5.773 1 98.44 108 GLN B N 1
ATOM 3869 C CA . GLN B 1 108 ? -2.875 40.531 6.508 1 98.44 108 GLN B CA 1
ATOM 3870 C C . GLN B 1 108 ? -2.133 40.562 7.84 1 98.44 108 GLN B C 1
ATOM 3872 O O . GLN B 1 108 ? -1.593 41.594 8.242 1 98.44 108 GLN B O 1
ATOM 3877 N N . PHE B 1 109 ? -2.082 39.438 8.523 1 98.75 109 PHE B N 1
ATOM 3878 C CA . PHE B 1 109 ? -1.304 39.344 9.75 1 98.75 109 PHE B CA 1
ATOM 3879 C C . PHE B 1 109 ? 0.18 39.562 9.469 1 98.75 109 PHE B C 1
ATOM 3881 O O . PHE B 1 109 ? 0.862 40.281 10.188 1 98.75 109 PHE B O 1
ATOM 3888 N N . ILE B 1 110 ? 0.665 38.938 8.422 1 98.75 110 ILE B N 1
ATOM 3889 C CA . ILE B 1 110 ? 2.076 39 8.055 1 98.75 110 ILE B CA 1
ATOM 3890 C C . ILE B 1 110 ? 2.457 40.438 7.719 1 98.75 110 ILE B C 1
ATOM 3892 O O . ILE B 1 110 ? 3.504 40.906 8.148 1 98.75 110 ILE B O 1
ATOM 3896 N N . LYS B 1 111 ? 1.584 41.094 7.008 1 98.31 111 LYS B N 1
ATOM 3897 C CA . LYS B 1 111 ? 1.818 42.5 6.652 1 98.31 111 LYS B CA 1
ATOM 3898 C C . LYS B 1 111 ? 1.941 43.375 7.898 1 98.31 111 LYS B C 1
ATOM 3900 O O . LYS B 1 111 ? 2.67 44.375 7.898 1 98.31 111 LYS B O 1
ATOM 3905 N N . ALA B 1 112 ? 1.291 42.969 8.93 1 98.5 112 ALA B N 1
ATOM 3906 C CA . ALA B 1 112 ? 1.297 43.75 10.18 1 98.5 112 ALA B CA 1
ATOM 3907 C C . ALA B 1 112 ? 2.486 43.344 11.055 1 98.5 112 ALA B C 1
ATOM 3909 O O . ALA B 1 112 ? 2.635 43.844 12.172 1 98.5 112 ALA B O 1
ATOM 3910 N N . GLY B 1 113 ? 3.301 42.438 10.586 1 98.38 113 GLY B N 1
ATOM 3911 C CA . GLY B 1 113 ? 4.496 42.031 11.312 1 98.38 113 GLY B CA 1
ATOM 3912 C C . GLY B 1 113 ? 4.219 41 12.383 1 98.38 113 GLY B C 1
ATOM 3913 O O . GLY B 1 113 ? 5.008 40.844 13.312 1 98.38 113 GLY B O 1
ATOM 3914 N N . ILE B 1 114 ? 3.102 40.344 12.32 1 98.75 114 ILE B N 1
ATOM 3915 C CA . ILE B 1 114 ? 2.686 39.375 13.312 1 98.75 114 ILE B CA 1
ATOM 3916 C C . ILE B 1 114 ? 3.055 37.969 12.844 1 98.75 114 ILE B C 1
ATOM 3918 O O . ILE B 1 114 ? 2.75 37.594 11.711 1 98.75 114 ILE B O 1
ATOM 3922 N N . HIS B 1 115 ? 3.756 37.125 13.672 1 98.81 115 HIS B N 1
ATOM 3923 C CA . HIS B 1 115 ? 4.102 35.75 13.328 1 98.81 115 HIS B CA 1
ATOM 3924 C C . HIS B 1 115 ? 2.854 34.875 13.25 1 98.81 115 HIS B C 1
ATOM 3926 O O . HIS B 1 115 ? 1.892 35.094 13.992 1 98.81 115 HIS B O 1
ATOM 3932 N N . VAL B 1 116 ? 2.914 33.906 12.359 1 98.88 116 VAL B N 1
ATOM 3933 C CA . VAL B 1 116 ? 1.686 33.156 12.07 1 98.88 116 VAL B CA 1
ATOM 3934 C C . VAL B 1 116 ? 1.943 31.656 12.172 1 98.88 116 VAL B C 1
ATOM 3936 O O . VAL B 1 116 ? 2.877 31.141 11.555 1 98.88 116 VAL B O 1
ATOM 3939 N N . PHE B 1 117 ? 1.208 30.953 12.977 1 98.75 117 PHE B N 1
ATOM 3940 C CA . PHE B 1 117 ? 0.99 29.516 12.883 1 98.75 117 PHE B CA 1
ATOM 3941 C C . PHE B 1 117 ? -0.352 29.219 12.227 1 98.75 117 PHE B C 1
ATOM 3943 O O . PHE B 1 117 ? -1.398 29.641 12.711 1 98.75 117 PHE B O 1
ATOM 3950 N N . VAL B 1 118 ? -0.329 28.547 11.109 1 98.62 118 VAL B N 1
ATOM 3951 C CA . VAL B 1 118 ? -1.579 28.266 10.406 1 98.62 118 VAL B CA 1
ATOM 3952 C C . VAL B 1 118 ? -1.754 26.766 10.234 1 98.62 118 VAL B C 1
ATOM 3954 O O . VAL B 1 118 ? -0.794 26.047 9.93 1 98.62 118 VAL B O 1
ATOM 3957 N N . GLU B 1 119 ? -2.945 26.297 10.43 1 97.19 119 GLU B N 1
ATOM 3958 C CA . GLU B 1 119 ? -3.252 24.875 10.312 1 97.19 119 GLU B CA 1
ATOM 3959 C C . GLU B 1 119 ? -3.314 24.438 8.844 1 97.19 119 GLU B C 1
ATOM 3961 O O . GLU B 1 119 ? -3.586 25.266 7.965 1 97.19 119 GLU B O 1
ATOM 3966 N N . LYS B 1 120 ? -3.053 23.25 8.625 1 97.31 120 LYS B N 1
ATOM 3967 C CA . LYS B 1 120 ? -3.256 22.625 7.312 1 97.31 120 LYS B CA 1
ATOM 3968 C C . LYS B 1 120 ? -4.73 22.328 7.074 1 97.31 120 LYS B C 1
ATOM 3970 O O . LYS B 1 120 ? -5.496 22.141 8.023 1 97.31 120 LYS B O 1
ATOM 3975 N N . PRO B 1 121 ? -5.25 22.188 5.848 1 96.5 121 PRO B N 1
ATOM 3976 C CA . PRO B 1 121 ? -4.5 22.547 4.645 1 96.5 121 PRO B CA 1
ATOM 3977 C C . PRO B 1 121 ? -4.387 24.047 4.449 1 96.5 121 PRO B C 1
ATOM 3979 O O . PRO B 1 121 ? -5.113 24.812 5.09 1 96.5 121 PRO B O 1
ATOM 3982 N N . LEU B 1 122 ? -3.527 24.5 3.588 1 97.19 122 LEU B N 1
ATOM 3983 C CA . LEU B 1 122 ? -3.209 25.906 3.436 1 97.19 122 LEU B CA 1
ATOM 3984 C C . LEU B 1 122 ? -4.367 26.656 2.787 1 97.19 122 LEU B C 1
ATOM 3986 O O . LEU B 1 122 ? -4.555 27.859 3.031 1 97.19 122 LEU B O 1
ATOM 3990 N N . SER B 1 123 ? -5.066 25.969 1.999 1 95.88 123 SER B N 1
ATOM 3991 C CA . SER B 1 123 ? -6.156 26.562 1.232 1 95.88 123 SER B CA 1
ATOM 3992 C C . SER B 1 123 ? -7.062 25.5 0.633 1 95.88 123 SER B C 1
ATOM 3994 O O . SER B 1 123 ? -6.941 24.312 0.965 1 95.88 123 SER B O 1
ATOM 3996 N N . VAL B 1 124 ? -8.094 25.922 -0.125 1 94.56 124 VAL B N 1
ATOM 3997 C CA . VAL B 1 124 ? -8.906 24.984 -0.899 1 94.56 124 VAL B CA 1
ATOM 3998 C C . VAL B 1 124 ? -8.953 25.438 -2.359 1 94.56 124 VAL B C 1
ATOM 4000 O O . VAL B 1 124 ? -9.562 24.766 -3.199 1 94.56 124 VAL B O 1
ATOM 4003 N N . VAL B 1 125 ? -8.266 26.547 -2.604 1 94.69 125 VAL B N 1
ATOM 4004 C CA . VAL B 1 125 ? -8.367 27.078 -3.961 1 94.69 125 VAL B CA 1
ATOM 4005 C C . VAL B 1 125 ? -7.445 26.297 -4.891 1 94.69 125 VAL B C 1
ATOM 4007 O O . VAL B 1 125 ? -6.449 25.719 -4.445 1 94.69 125 VAL B O 1
ATOM 4010 N N . PRO B 1 126 ? -7.734 26.297 -6.18 1 94.56 126 PRO B N 1
ATOM 4011 C CA . PRO B 1 126 ? -6.887 25.562 -7.125 1 94.56 126 PRO B CA 1
ATOM 4012 C C . PRO B 1 126 ? -5.473 26.141 -7.207 1 94.56 126 PRO B C 1
ATOM 4014 O O . PRO B 1 126 ? -5.246 27.297 -6.832 1 94.56 126 PRO B O 1
ATOM 4017 N N . PRO B 1 127 ? -4.605 25.328 -7.707 1 95.69 127 PRO B N 1
ATOM 4018 C CA . PRO B 1 127 ? -3.188 25.688 -7.73 1 95.69 127 PRO B CA 1
ATOM 4019 C C . PRO B 1 127 ? -2.934 27.031 -8.43 1 95.69 127 PRO B C 1
ATOM 4021 O O . PRO B 1 127 ? -2.096 27.812 -7.977 1 95.69 127 PRO B O 1
ATOM 4024 N N . GLU B 1 128 ? -3.656 27.297 -9.484 1 95.5 128 GLU B N 1
ATOM 4025 C CA . GLU B 1 128 ? -3.443 28.531 -10.242 1 95.5 128 GLU B CA 1
ATOM 4026 C C . GLU B 1 128 ? -3.666 29.766 -9.367 1 95.5 128 GLU B C 1
ATOM 4028 O O . GLU B 1 128 ? -2.926 30.75 -9.469 1 95.5 128 GLU B O 1
ATOM 4033 N N . LYS B 1 129 ? -4.574 29.734 -8.516 1 94.94 129 LYS B N 1
ATOM 4034 C CA . LYS B 1 129 ? -4.859 30.828 -7.586 1 94.94 129 LYS B CA 1
ATOM 4035 C C . LYS B 1 129 ? -3.967 30.75 -6.352 1 94.94 129 LYS B C 1
ATOM 4037 O O . LYS B 1 129 ? -3.52 31.781 -5.836 1 94.94 129 LYS B O 1
ATOM 4042 N N . PHE B 1 130 ? -3.703 29.578 -5.984 1 96.75 130 PHE B N 1
ATOM 4043 C CA . PHE B 1 130 ? -2.889 29.359 -4.793 1 96.75 130 PHE B CA 1
ATOM 4044 C C . PHE B 1 130 ? -1.458 29.844 -5.023 1 96.75 130 PHE B C 1
ATOM 4046 O O . PHE B 1 130 ? -0.83 30.391 -4.117 1 96.75 130 PHE B O 1
ATOM 4053 N N . ASP B 1 131 ? -0.935 29.641 -6.199 1 96.25 131 ASP B N 1
ATOM 4054 C CA . ASP B 1 131 ? 0.447 30 -6.5 1 96.25 131 ASP B CA 1
ATOM 4055 C C . ASP B 1 131 ? 0.682 31.5 -6.293 1 96.25 131 ASP B C 1
ATOM 4057 O O . ASP B 1 131 ? 1.704 31.906 -5.734 1 96.25 131 ASP B O 1
ATOM 4061 N N . GLN B 1 132 ? -0.201 32.281 -6.688 1 96.25 132 GLN B N 1
ATOM 4062 C CA . GLN B 1 132 ? -0.089 33.719 -6.477 1 96.25 132 GLN B CA 1
ATOM 4063 C C . GLN B 1 132 ? -0.089 34.062 -4.992 1 96.25 132 GLN B C 1
ATOM 4065 O O . GLN B 1 132 ? 0.716 34.875 -4.535 1 96.25 132 GLN B O 1
ATOM 4070 N N . TYR B 1 133 ? -0.994 33.469 -4.352 1 97.62 133 TYR B N 1
ATOM 4071 C CA . TYR B 1 133 ? -1.096 33.719 -2.914 1 97.62 133 TYR B CA 1
ATOM 4072 C C . TYR B 1 133 ? 0.176 33.281 -2.197 1 97.62 133 TYR B C 1
ATOM 4074 O O . TYR B 1 133 ? 0.712 34.031 -1.367 1 97.62 133 TYR B O 1
ATOM 4082 N N . LYS B 1 134 ? 0.606 32.094 -2.49 1 97.38 134 LYS B N 1
ATOM 4083 C CA . LYS B 1 134 ? 1.836 31.547 -1.929 1 97.38 134 LYS B CA 1
ATOM 4084 C C . LYS B 1 134 ? 3.012 32.5 -2.148 1 97.38 134 LYS B C 1
ATOM 4086 O O . LYS B 1 134 ? 3.795 32.75 -1.229 1 97.38 134 LYS B O 1
ATOM 4091 N N . ASP B 1 135 ? 3.131 33 -3.326 1 97.31 135 ASP B N 1
ATOM 4092 C CA . ASP B 1 135 ? 4.23 33.906 -3.658 1 97.31 135 ASP B CA 1
ATOM 4093 C C . ASP B 1 135 ? 4.16 35.188 -2.826 1 97.31 135 ASP B C 1
ATOM 4095 O O . ASP B 1 135 ? 5.188 35.688 -2.361 1 97.31 135 ASP B O 1
ATOM 4099 N N . GLU B 1 136 ? 3 35.688 -2.654 1 97.56 136 GLU B N 1
ATOM 4100 C CA . GLU B 1 136 ? 2.82 36.906 -1.845 1 97.56 136 GLU B CA 1
ATOM 4101 C C . GLU B 1 136 ? 3.17 36.625 -0.383 1 97.56 136 GLU B C 1
ATOM 4103 O O . GLU B 1 136 ? 3.812 37.469 0.266 1 97.56 136 GLU B O 1
ATOM 4108 N N . ILE B 1 137 ? 2.707 35.531 0.123 1 98.44 137 ILE B N 1
ATOM 4109 C CA . ILE B 1 137 ? 3.018 35.156 1.498 1 98.44 137 ILE B CA 1
ATOM 4110 C C . ILE B 1 137 ? 4.531 35.094 1.688 1 98.44 137 ILE B C 1
ATOM 4112 O O . ILE B 1 137 ? 5.062 35.625 2.668 1 98.44 137 ILE B O 1
ATOM 4116 N N . GLN B 1 138 ? 5.168 34.406 0.79 1 97 138 GLN B N 1
ATOM 4117 C CA . GLN B 1 138 ? 6.617 34.219 0.879 1 97 138 GLN B CA 1
ATOM 4118 C C . GLN B 1 138 ? 7.324 35.594 0.818 1 97 138 GLN B C 1
ATOM 4120 O O . GLN B 1 138 ? 8.211 35.875 1.627 1 97 138 GLN B O 1
ATOM 4125 N N . ARG B 1 139 ? 6.973 36.406 -0.102 1 97.88 139 ARG B N 1
ATOM 4126 C CA . ARG B 1 139 ? 7.59 37.719 -0.28 1 97.88 139 ARG B CA 1
ATOM 4127 C C . ARG B 1 139 ? 7.398 38.594 0.958 1 97.88 139 ARG B C 1
ATOM 4129 O O . ARG B 1 139 ? 8.367 39.094 1.53 1 97.88 139 ARG B O 1
ATOM 4136 N N . VAL B 1 140 ? 6.188 38.75 1.391 1 98.31 140 VAL B N 1
ATOM 4137 C CA . VAL B 1 140 ? 5.855 39.688 2.469 1 98.31 140 VAL B CA 1
ATOM 4138 C C . VAL B 1 140 ? 6.438 39.188 3.785 1 98.31 140 VAL B C 1
ATOM 4140 O O . VAL B 1 140 ? 6.883 39.969 4.621 1 98.31 140 VAL B O 1
ATOM 4143 N N . SER B 1 141 ? 6.387 37.844 4.016 1 98 141 SER B N 1
ATOM 4144 C CA . SER B 1 141 ? 6.957 37.312 5.238 1 98 141 SER B CA 1
ATOM 4145 C C . SER B 1 141 ? 8.453 37.594 5.324 1 98 141 SER B C 1
ATOM 4147 O O . SER B 1 141 ? 8.977 37.875 6.402 1 98 141 SER B O 1
ATOM 4149 N N . SER B 1 142 ? 9.117 37.406 4.219 1 96.69 142 SER B N 1
ATOM 4150 C CA . SER B 1 142 ? 10.539 37.688 4.168 1 96.69 142 SER B CA 1
ATOM 4151 C C . SER B 1 142 ? 10.812 39.188 4.418 1 96.69 142 SER B C 1
ATOM 4153 O O . SER B 1 142 ? 11.695 39.531 5.203 1 96.69 142 SER B O 1
ATOM 4155 N N . GLU B 1 143 ? 10.078 40.031 3.811 1 97.56 143 GLU B N 1
ATOM 4156 C CA . GLU B 1 143 ? 10.25 41.469 3.936 1 97.56 143 GLU B CA 1
ATOM 4157 C C . GLU B 1 143 ? 10.023 41.938 5.375 1 97.56 143 GLU B C 1
ATOM 4159 O O . GLU B 1 143 ? 10.711 42.844 5.859 1 97.56 143 GLU B O 1
ATOM 4164 N N . ASN B 1 144 ? 9.125 41.375 6.066 1 97.31 144 ASN B N 1
ATOM 4165 C CA . ASN B 1 144 ? 8.734 41.812 7.402 1 97.31 144 ASN B CA 1
ATOM 4166 C C . ASN B 1 144 ? 9.391 40.938 8.484 1 97.31 144 ASN B C 1
ATOM 4168 O O . ASN B 1 144 ? 9.125 41.125 9.672 1 97.31 144 ASN B O 1
ATOM 4172 N N . ASN B 1 145 ? 10.234 39.969 8.023 1 96.69 145 ASN B N 1
ATOM 4173 C CA . ASN B 1 145 ? 10.906 39.031 8.93 1 96.69 145 ASN B CA 1
ATOM 4174 C C . ASN B 1 145 ? 9.906 38.312 9.844 1 96.69 145 ASN B C 1
ATOM 4176 O O . ASN B 1 145 ? 10.086 38.281 11.062 1 96.69 145 ASN B O 1
ATOM 4180 N N . VAL B 1 146 ? 8.852 37.906 9.312 1 98.25 146 VAL B N 1
ATOM 4181 C CA . VAL B 1 146 ? 7.785 37.219 10.023 1 98.25 146 VAL B CA 1
ATOM 4182 C C . VAL B 1 146 ? 7.945 35.719 9.852 1 98.25 146 VAL B C 1
ATOM 4184 O O . VAL B 1 146 ? 8.195 35.219 8.742 1 98.25 146 VAL B O 1
ATOM 4187 N N . ILE B 1 147 ? 7.812 34.938 10.938 1 98.44 147 ILE B N 1
ATOM 4188 C CA . ILE B 1 147 ? 7.863 33.5 10.93 1 98.44 147 ILE B CA 1
ATOM 4189 C C . ILE B 1 147 ? 6.469 32.938 10.656 1 98.44 147 ILE B C 1
ATOM 4191 O O . ILE B 1 147 ? 5.508 33.281 11.344 1 98.44 147 ILE B O 1
ATOM 4195 N N . VAL B 1 148 ? 6.348 32.125 9.594 1 98.56 148 VAL B N 1
ATOM 4196 C CA . VAL B 1 148 ? 5.105 31.422 9.273 1 98.56 148 VAL B CA 1
ATOM 4197 C C . VAL B 1 148 ? 5.328 29.906 9.344 1 98.56 148 VAL B C 1
ATOM 4199 O O . VAL B 1 148 ? 6.184 29.359 8.641 1 98.56 148 VAL B O 1
ATOM 4202 N N . SER B 1 149 ? 4.645 29.25 10.234 1 98.56 149 SER B N 1
ATOM 4203 C CA . SER B 1 149 ? 4.711 27.797 10.391 1 98.56 149 SER B CA 1
ATOM 4204 C C . SER B 1 149 ? 3.365 27.156 10.086 1 98.56 149 SER B C 1
ATOM 4206 O O . SER B 1 149 ? 2.312 27.734 10.344 1 98.56 149 SER B O 1
ATOM 4208 N N . VAL B 1 150 ? 3.389 25.984 9.461 1 98.69 150 VAL B N 1
ATOM 4209 C CA . VAL B 1 150 ? 2.18 25.281 9.039 1 98.69 150 VAL B CA 1
ATOM 4210 C C . VAL B 1 150 ? 2.002 24.016 9.875 1 98.69 150 VAL B C 1
ATOM 4212 O O . VAL B 1 150 ? 2.979 23.344 10.219 1 98.69 150 VAL B O 1
ATOM 4215 N N . GLY B 1 151 ? 0.772 23.672 10.117 1 98.06 151 GLY B N 1
ATOM 4216 C CA . GLY B 1 151 ? 0.405 22.609 11.039 1 98.06 151 GLY B CA 1
ATOM 4217 C C . GLY B 1 151 ? 0.61 21.219 10.453 1 98.06 151 GLY B C 1
ATOM 4218 O O . GLY B 1 151 ? -0.332 20.438 10.367 1 98.06 151 GLY B O 1
ATOM 4219 N N . TYR B 1 152 ? 1.827 20.844 10.109 1 98.44 152 TYR B N 1
ATOM 4220 C CA . TYR B 1 152 ? 2.203 19.484 9.758 1 98.44 152 TYR B CA 1
ATOM 4221 C C . TYR B 1 152 ? 2.912 18.797 10.914 1 98.44 152 TYR B C 1
ATOM 4223 O O . TYR B 1 152 ? 4.113 18.531 10.852 1 98.44 152 TYR B O 1
ATOM 4231 N N . MET B 1 153 ? 2.141 18.375 11.852 1 97.06 153 MET B N 1
ATOM 4232 C CA . MET B 1 153 ? 2.596 17.953 13.18 1 97.06 153 MET B CA 1
ATOM 4233 C C . MET B 1 153 ? 3.484 16.719 13.094 1 97.06 153 MET B C 1
ATOM 4235 O O . MET B 1 153 ? 4.375 16.531 13.922 1 97.06 153 MET B O 1
ATOM 4239 N N . PHE B 1 154 ? 3.365 15.891 12.023 1 97.88 154 PHE B N 1
ATOM 4240 C CA . PHE B 1 154 ? 4.105 14.633 11.953 1 97.88 154 PHE B CA 1
ATOM 4241 C C . PHE B 1 154 ? 5.598 14.898 11.766 1 97.88 154 PHE B C 1
ATOM 4243 O O . PHE B 1 154 ? 6.43 14.062 12.133 1 97.88 154 PHE B O 1
ATOM 4250 N N . ARG B 1 155 ? 5.91 16.062 11.203 1 98.44 155 ARG B N 1
ATOM 4251 C CA . ARG B 1 155 ? 7.324 16.375 11.023 1 98.44 155 ARG B CA 1
ATOM 4252 C C . ARG B 1 155 ? 8.031 16.531 12.367 1 98.44 155 ARG B C 1
ATOM 4254 O O . ARG B 1 155 ? 9.258 16.516 12.43 1 98.44 155 ARG B O 1
ATOM 4261 N N . TYR B 1 156 ? 7.266 16.656 13.422 1 97.94 156 TYR B N 1
ATOM 4262 C CA . TYR B 1 156 ? 7.797 16.875 14.766 1 97.94 156 TYR B CA 1
ATOM 4263 C C . TYR B 1 156 ? 7.566 15.648 15.641 1 97.94 156 TYR B C 1
ATOM 4265 O O . TYR B 1 156 ? 7.73 15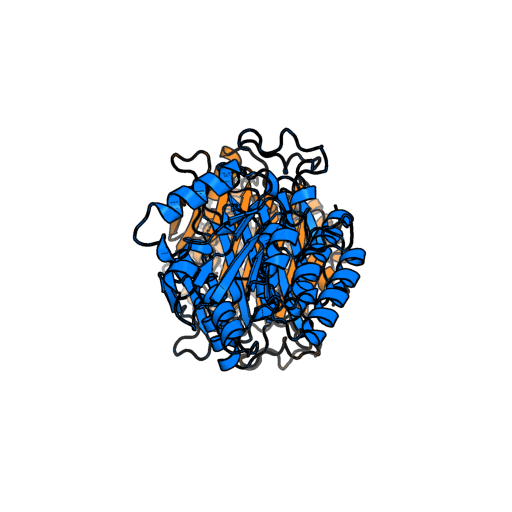.719 16.859 1 97.94 156 TYR B O 1
ATOM 4273 N N . HIS B 1 157 ? 7.105 14.578 15.07 1 97.88 157 HIS B N 1
ATOM 4274 C CA . HIS B 1 157 ? 6.867 13.32 15.773 1 97.88 157 HIS B CA 1
ATOM 4275 C C . HIS B 1 157 ? 8.172 12.555 15.984 1 97.88 157 HIS B C 1
ATOM 4277 O O . HIS B 1 157 ? 8.945 12.367 15.047 1 97.88 157 HIS B O 1
ATOM 4283 N N . ASP B 1 158 ? 8.359 12.023 17.141 1 97.81 158 ASP B N 1
ATOM 4284 C CA . ASP B 1 158 ? 9.609 11.359 17.5 1 97.81 158 ASP B CA 1
ATOM 4285 C C . ASP B 1 158 ? 9.883 10.172 16.578 1 97.81 158 ASP B C 1
ATOM 4287 O O . ASP B 1 158 ? 11.031 9.906 16.234 1 97.81 158 ASP B O 1
ATOM 4291 N N . ALA B 1 159 ? 8.914 9.422 16.219 1 98.31 159 ALA B N 1
ATOM 4292 C CA . ALA B 1 159 ? 9.086 8.266 15.344 1 98.31 159 ALA B CA 1
ATOM 4293 C C . ALA B 1 159 ? 9.586 8.688 13.969 1 98.31 159 ALA B C 1
ATOM 4295 O O . ALA B 1 159 ? 10.398 7.992 13.352 1 98.31 159 ALA B O 1
ATOM 4296 N N . ILE B 1 160 ? 9.062 9.82 13.469 1 98.38 160 ILE B N 1
ATOM 4297 C CA . ILE B 1 160 ? 9.461 10.312 12.156 1 98.38 160 ILE B CA 1
ATOM 4298 C C . ILE B 1 160 ? 10.891 10.844 12.211 1 98.38 160 ILE B C 1
ATOM 4300 O O . ILE B 1 160 ? 11.68 10.625 11.289 1 98.38 160 ILE B O 1
ATOM 4304 N N . ILE B 1 161 ? 11.164 11.57 13.281 1 97.75 161 ILE B N 1
ATOM 4305 C CA . ILE B 1 161 ? 12.523 12.055 13.484 1 97.75 161 ILE B CA 1
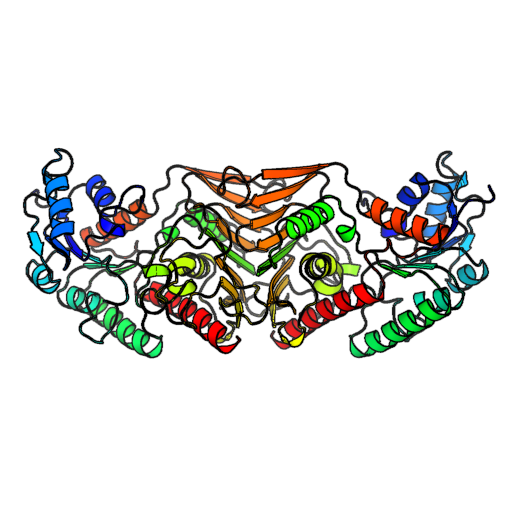ATOM 4306 C C . ILE B 1 161 ? 13.492 10.875 13.5 1 97.75 161 ILE B C 1
ATOM 4308 O O . ILE B 1 161 ? 14.523 10.898 12.828 1 97.75 161 ILE B O 1
ATOM 4312 N N . LYS B 1 162 ? 13.148 9.82 14.266 1 98.31 162 LYS B N 1
ATOM 4313 C CA . LYS B 1 162 ? 13.969 8.617 14.328 1 98.31 162 LYS B CA 1
ATOM 4314 C C . LYS B 1 162 ? 14.109 7.98 12.953 1 98.31 162 LYS B C 1
ATOM 4316 O O . LYS B 1 162 ? 15.195 7.535 12.57 1 98.31 162 LYS B O 1
ATOM 4321 N N . MET B 1 163 ? 13.062 7.887 12.219 1 98.62 163 MET B N 1
ATOM 4322 C CA . MET B 1 163 ? 13.078 7.34 10.867 1 98.62 163 MET B CA 1
ATOM 4323 C C . MET B 1 163 ? 14.094 8.078 9.992 1 98.62 163 MET B C 1
ATOM 4325 O O . MET B 1 163 ? 14.914 7.449 9.32 1 98.62 163 MET B O 1
ATOM 4329 N N . LYS B 1 164 ? 14.039 9.359 10 1 98.31 164 LYS B N 1
ATOM 4330 C CA . LYS B 1 164 ? 14.953 10.164 9.195 1 98.31 164 LYS B CA 1
ATOM 4331 C C . LYS B 1 164 ? 16.406 9.969 9.641 1 98.31 164 LYS B C 1
ATOM 4333 O O . LYS B 1 164 ? 17.312 9.914 8.805 1 98.31 164 LYS B O 1
ATOM 4338 N N . GLU B 1 165 ? 16.578 9.867 10.945 1 98.38 165 GLU B N 1
ATOM 4339 C CA . GLU B 1 165 ? 17.906 9.594 11.469 1 98.38 165 GLU B CA 1
ATOM 4340 C C . GLU B 1 165 ? 18.453 8.266 10.953 1 98.38 165 GLU B C 1
ATOM 4342 O O . GLU B 1 165 ? 19.594 8.18 10.516 1 98.38 165 GLU B O 1
ATOM 4347 N N . LEU B 1 166 ? 17.641 7.23 11.016 1 98.5 166 LEU B N 1
ATOM 4348 C CA . LEU B 1 166 ? 18.047 5.898 10.57 1 98.5 166 LEU B CA 1
ATOM 4349 C C . LEU B 1 166 ? 18.359 5.898 9.078 1 98.5 166 LEU B C 1
ATOM 4351 O O . LEU B 1 166 ? 19.328 5.273 8.648 1 98.5 166 LEU B O 1
ATOM 4355 N N . ILE B 1 167 ? 17.562 6.574 8.281 1 98.5 167 ILE B N 1
ATOM 4356 C CA . ILE B 1 167 ? 17.781 6.672 6.844 1 98.5 167 ILE B CA 1
ATOM 4357 C C . ILE B 1 167 ? 19.125 7.363 6.574 1 98.5 167 ILE B C 1
ATOM 4359 O O . ILE B 1 167 ? 19.922 6.895 5.758 1 98.5 167 ILE B O 1
ATOM 4363 N N . LYS B 1 168 ? 19.344 8.492 7.262 1 98.12 168 LYS B N 1
ATOM 4364 C CA . LYS B 1 168 ? 20.594 9.227 7.109 1 98.12 168 LYS B CA 1
ATOM 4365 C C . LYS B 1 168 ? 21.781 8.359 7.484 1 98.12 168 LYS B C 1
ATOM 4367 O O . LYS B 1 168 ? 22.797 8.336 6.77 1 98.12 168 LYS B O 1
ATOM 4372 N N . GLU B 1 169 ? 21.688 7.684 8.57 1 98 169 GLU B N 1
ATOM 4373 C CA . GLU B 1 169 ? 22.766 6.816 9.047 1 98 169 GLU B CA 1
ATOM 4374 C C . GLU B 1 169 ? 23.016 5.68 8.062 1 98 169 GLU B C 1
ATOM 4376 O O . GLU B 1 169 ? 24.172 5.273 7.867 1 98 169 GLU B O 1
ATOM 4381 N N . HIS B 1 170 ? 22 5.141 7.496 1 97.19 170 HIS B N 1
ATOM 4382 C CA . HIS B 1 170 ? 22.125 4.059 6.527 1 97.19 170 HIS B CA 1
ATOM 4383 C C . HIS B 1 170 ? 22.891 4.52 5.285 1 97.19 170 HIS B C 1
ATOM 4385 O O . HIS B 1 170 ? 23.672 3.76 4.711 1 97.19 170 HIS B O 1
ATOM 4391 N N . GLY B 1 171 ? 22.625 5.734 4.844 1 96.88 171 GLY B N 1
ATOM 4392 C CA . GLY B 1 171 ? 23.453 6.402 3.854 1 96.88 171 GLY B CA 1
ATOM 4393 C C . GLY B 1 171 ? 23.031 6.105 2.428 1 96.88 171 GLY B C 1
ATOM 4394 O O . GLY B 1 171 ? 23.703 6.516 1.479 1 96.88 171 GLY B O 1
ATOM 4395 N N . LYS B 1 172 ? 22 5.359 2.193 1 97.44 172 LYS B N 1
ATOM 4396 C CA . LYS B 1 172 ? 21.516 5.062 0.85 1 97.44 172 LYS B CA 1
ATOM 4397 C C . LYS B 1 172 ? 20.281 5.895 0.518 1 97.44 172 LYS B C 1
ATOM 4399 O O . LYS B 1 172 ? 19.641 6.461 1.412 1 97.44 172 LYS B O 1
ATOM 4404 N N . LYS B 1 173 ? 19.953 5.996 -0.752 1 97.94 173 LYS B N 1
ATOM 4405 C CA . LYS B 1 173 ? 18.766 6.715 -1.201 1 97.94 173 LYS B CA 1
ATOM 4406 C C . LYS B 1 173 ? 17.516 5.883 -0.979 1 97.94 173 LYS B C 1
ATOM 4408 O O . LYS B 1 173 ? 17.547 4.652 -1.06 1 97.94 173 LYS B O 1
ATOM 4413 N N . VAL B 1 174 ? 16.422 6.562 -0.708 1 98.75 174 VAL B N 1
ATOM 4414 C CA . VAL B 1 174 ? 15.141 5.879 -0.617 1 98.75 174 VAL B CA 1
ATOM 4415 C C . VAL B 1 174 ? 14.734 5.348 -1.99 1 98.75 174 VAL B C 1
ATOM 4417 O O . VAL B 1 174 ? 14.922 6.023 -3.004 1 98.75 174 VAL B O 1
ATOM 4420 N N . MET B 1 175 ? 14.203 4.141 -2.016 1 98.88 175 MET B N 1
ATOM 4421 C CA . MET B 1 175 ? 13.797 3.484 -3.256 1 98.88 175 MET B CA 1
ATOM 4422 C C . MET B 1 175 ? 12.281 3.504 -3.408 1 98.88 175 MET B C 1
ATOM 4424 O O . MET B 1 175 ? 11.766 3.637 -4.52 1 98.88 175 MET B O 1
ATOM 4428 N N . ALA B 1 176 ? 11.586 3.352 -2.324 1 98.94 176 ALA B N 1
ATOM 4429 C CA . ALA B 1 176 ? 10.133 3.174 -2.395 1 98.94 176 ALA B CA 1
ATOM 4430 C C . ALA B 1 176 ? 9.445 3.773 -1.17 1 98.94 176 ALA B C 1
ATOM 4432 O O . ALA B 1 176 ? 9.977 3.701 -0.058 1 98.94 176 ALA B O 1
ATOM 4433 N N . PHE B 1 177 ? 8.367 4.375 -1.358 1 98.88 177 PHE B N 1
ATOM 4434 C CA . PHE B 1 177 ? 7.488 4.953 -0.352 1 98.88 177 PHE B CA 1
ATOM 4435 C C . PHE B 1 177 ? 6.055 4.469 -0.546 1 98.88 177 PHE B C 1
ATOM 4437 O O . PHE B 1 177 ? 5.496 4.594 -1.637 1 98.88 177 PHE B O 1
ATOM 4444 N N . ASN B 1 178 ? 5.398 3.789 0.443 1 98.88 178 ASN B N 1
ATOM 4445 C CA . ASN B 1 178 ? 4.027 3.295 0.399 1 98.88 178 ASN B CA 1
ATOM 4446 C C . ASN B 1 178 ? 3.215 3.793 1.59 1 98.88 178 ASN B C 1
ATOM 4448 O O . ASN B 1 178 ? 3.477 3.406 2.73 1 98.88 178 ASN B O 1
ATOM 4452 N N . ALA B 1 179 ? 2.242 4.664 1.331 1 98.81 179 ALA B N 1
ATOM 4453 C CA . ALA B 1 179 ? 1.409 5.219 2.395 1 98.81 179 ALA B CA 1
ATOM 4454 C C . ALA B 1 179 ? -0.043 4.773 2.242 1 98.81 179 ALA B C 1
ATOM 4456 O O . ALA B 1 179 ? -0.561 4.695 1.125 1 98.81 179 ALA B O 1
ATOM 4457 N N . ARG B 1 180 ? -0.684 4.516 3.338 1 98.56 180 ARG B N 1
ATOM 4458 C CA . ARG B 1 180 ? -2.092 4.141 3.396 1 98.56 180 ARG B CA 1
ATOM 4459 C C . ARG B 1 180 ? -2.82 4.918 4.488 1 98.56 180 ARG B C 1
ATOM 4461 O O . ARG B 1 180 ? -2.346 5 5.621 1 98.56 180 ARG B O 1
ATOM 4468 N N . TYR B 1 181 ? -3.885 5.5 4.156 1 98.25 181 TYR B N 1
ATOM 4469 C CA . TYR B 1 181 ? -4.797 6.164 5.082 1 98.25 181 TYR B CA 1
ATOM 4470 C C . TYR B 1 181 ? -6.223 5.668 4.891 1 98.25 181 TYR B C 1
ATOM 4472 O O . TYR B 1 181 ? -6.922 6.102 3.973 1 98.25 181 TYR B O 1
ATOM 4480 N N . TYR B 1 182 ? -6.719 4.781 5.777 1 97.69 182 TYR B N 1
ATOM 4481 C CA . TYR B 1 182 ? -8.07 4.23 5.746 1 97.69 182 TYR B CA 1
ATOM 4482 C C . TYR B 1 182 ? -8.961 4.902 6.785 1 97.69 182 TYR B C 1
ATOM 4484 O O . TYR B 1 182 ? -8.766 4.715 7.988 1 97.69 182 TYR B O 1
ATOM 4492 N N . TYR B 1 183 ? -9.922 5.629 6.336 1 95.69 183 TYR B N 1
ATOM 4493 C CA . TYR B 1 183 ? -10.797 6.395 7.211 1 95.69 183 TYR B CA 1
ATOM 4494 C C . TYR B 1 183 ? -11.969 5.543 7.688 1 95.69 183 TYR B C 1
ATOM 4496 O O . TYR B 1 183 ? -12.609 4.855 6.887 1 95.69 183 TYR B O 1
ATOM 4504 N N . ALA B 1 184 ? -12.242 5.539 8.992 1 95.19 184 ALA B N 1
ATOM 4505 C CA . ALA B 1 184 ? -13.43 4.914 9.562 1 95.19 184 ALA B CA 1
ATOM 4506 C C . ALA B 1 184 ? -14.633 5.844 9.477 1 95.19 184 ALA B C 1
ATOM 4508 O O . ALA B 1 184 ? -14.672 6.887 10.133 1 95.19 184 ALA B O 1
ATOM 4509 N N . TYR B 1 185 ? -15.641 5.488 8.766 1 92.62 185 TYR B N 1
ATOM 4510 C CA . TYR B 1 185 ? -16.641 6.461 8.352 1 92.62 185 TYR B CA 1
ATOM 4511 C C . TYR B 1 185 ? -17.922 6.301 9.156 1 92.62 185 TYR B C 1
ATOM 4513 O O . TYR B 1 185 ? -18.734 7.223 9.227 1 92.62 185 TYR B O 1
ATOM 4521 N N . SER B 1 186 ? -18.125 5.133 9.805 1 92.19 186 SER B N 1
ATOM 4522 C CA . SER B 1 186 ? -19.484 4.773 10.203 1 92.19 186 SER B CA 1
ATOM 4523 C C . SER B 1 186 ? -19.891 5.473 11.5 1 92.19 186 SER B C 1
ATOM 4525 O O . SER B 1 186 ? -21.078 5.641 11.781 1 92.19 186 SER B O 1
ATOM 4527 N N . ASP B 1 187 ? -18.938 5.801 12.391 1 87.19 187 ASP B N 1
ATOM 4528 C CA . ASP B 1 187 ? -19.281 6.387 13.68 1 87.19 187 ASP B CA 1
ATOM 4529 C C . ASP B 1 187 ? -19.125 7.906 13.656 1 87.19 187 ASP B C 1
ATOM 4531 O O . ASP B 1 187 ? -19.453 8.586 14.633 1 87.19 187 ASP B O 1
ATOM 4535 N N . GLY B 1 188 ? -18.625 8.438 12.648 1 72.94 188 GLY B N 1
ATOM 4536 C CA . GLY B 1 188 ? -18.453 9.883 12.781 1 72.94 188 GLY B CA 1
ATOM 4537 C C . GLY B 1 188 ? -18.5 10.609 11.453 1 72.94 188 GLY B C 1
ATOM 4538 O O . GLY B 1 188 ? -18.047 10.086 10.438 1 72.94 188 GLY B O 1
ATOM 4539 N N . VAL B 1 189 ? -19.547 11.57 11.539 1 67.62 189 VAL B N 1
ATOM 4540 C CA . VAL B 1 189 ? -19.609 12.414 10.344 1 67.62 189 VAL B CA 1
ATOM 4541 C C . VAL B 1 189 ? -19.016 13.789 10.664 1 67.62 189 VAL B C 1
ATOM 4543 O O . VAL B 1 189 ? -19.344 14.383 11.695 1 67.62 189 VAL B O 1
ATOM 4546 N N . ASN B 1 190 ? -18.047 14.133 9.969 1 76.88 190 ASN B N 1
ATOM 4547 C CA . ASN B 1 190 ? -17.578 15.516 9.867 1 76.88 190 ASN B CA 1
ATOM 4548 C C . ASN B 1 190 ? -18.078 16.188 8.594 1 76.88 190 ASN B C 1
ATOM 4550 O O . ASN B 1 190 ? -17.531 15.961 7.512 1 76.88 190 ASN B O 1
ATOM 4554 N N . LYS B 1 191 ? -19.141 17 8.773 1 76.25 191 LYS B N 1
ATOM 4555 C CA . LYS B 1 191 ? -19.797 17.609 7.621 1 76.25 191 LYS B CA 1
ATOM 4556 C C . LYS B 1 191 ? -18.781 18.406 6.793 1 76.25 191 LYS B C 1
ATOM 4558 O O . LYS B 1 191 ? -18.875 18.438 5.562 1 76.25 191 LYS B O 1
ATOM 4563 N N . TYR B 1 192 ? -17.938 19.016 7.477 1 80.62 192 TYR B N 1
ATOM 4564 C CA . TYR B 1 192 ? -16.906 19.781 6.793 1 80.62 192 TYR B CA 1
ATOM 4565 C C . TYR B 1 192 ? -16.062 18.891 5.902 1 80.62 192 TYR B C 1
ATOM 4567 O O . TYR B 1 192 ? -15.812 19.203 4.734 1 80.62 192 TYR B O 1
ATOM 4575 N N . TRP B 1 193 ? -15.781 17.75 6.359 1 84.31 193 TRP B N 1
ATOM 4576 C CA . TRP B 1 193 ? -14.898 16.844 5.645 1 84.31 193 TRP B CA 1
ATOM 4577 C C . TRP B 1 193 ? -15.609 16.234 4.438 1 84.31 193 TRP B C 1
ATOM 4579 O O . TRP B 1 193 ? -15.016 16.094 3.365 1 84.31 193 TRP B O 1
ATOM 4589 N N . TYR B 1 194 ? -16.812 15.961 4.578 1 86.75 194 TYR B N 1
ATOM 4590 C CA . TYR B 1 194 ? -17.547 15.25 3.547 1 86.75 194 TYR B CA 1
ATOM 4591 C C . TYR B 1 194 ? -17.906 16.172 2.395 1 86.75 194 TYR B C 1
ATOM 4593 O O . TYR B 1 194 ? -18.297 15.719 1.317 1 86.75 194 TYR B O 1
ATOM 4601 N N . ASN B 1 195 ? -17.75 17.453 2.627 1 84.31 195 ASN B N 1
ATOM 4602 C CA . ASN B 1 195 ? -18 18.438 1.577 1 84.31 195 ASN B CA 1
ATOM 4603 C C . ASN B 1 195 ? -16.688 18.891 0.923 1 84.31 195 ASN B C 1
ATOM 4605 O O . ASN B 1 195 ? -15.961 19.719 1.483 1 84.31 195 ASN B O 1
ATOM 4609 N N . GLN B 1 196 ? -16.453 18.469 -0.249 1 86.69 196 GLN B N 1
ATOM 4610 C CA . GLN B 1 196 ? -15.188 18.734 -0.921 1 86.69 196 GLN B CA 1
ATOM 4611 C C . GLN B 1 196 ? -15.008 20.219 -1.205 1 86.69 196 GLN B C 1
ATOM 4613 O O . GLN B 1 196 ? -13.875 20.703 -1.283 1 86.69 196 GLN B O 1
ATOM 4618 N N . ASN B 1 197 ? -16.047 20.969 -1.313 1 83.19 197 ASN B N 1
ATOM 4619 C CA . ASN B 1 197 ? -15.961 22.406 -1.539 1 83.19 197 ASN B CA 1
ATOM 4620 C C . ASN B 1 197 ? -15.43 23.125 -0.307 1 83.19 197 ASN B C 1
ATOM 4622 O O . ASN B 1 197 ? -14.82 24.188 -0.423 1 83.19 197 ASN B O 1
ATOM 4626 N N . LEU B 1 198 ? -15.664 22.469 0.795 1 85.56 198 LEU B N 1
ATOM 4627 C CA . LEU B 1 198 ? -15.234 23.078 2.047 1 85.56 198 LEU B CA 1
ATOM 4628 C C . LEU B 1 198 ? -13.859 22.578 2.459 1 85.56 198 LEU B C 1
ATOM 4630 O O . LEU B 1 198 ? -13.031 23.344 2.953 1 85.56 198 LEU B O 1
ATOM 4634 N N . SER B 1 199 ? -13.625 21.328 2.166 1 88.94 199 SER B N 1
ATOM 4635 C CA . SER B 1 199 ? -12.438 20.688 2.721 1 88.94 199 SER B CA 1
ATOM 4636 C C . SER B 1 199 ? -11.344 20.531 1.663 1 88.94 199 SER B C 1
ATOM 4638 O O . SER B 1 199 ? -10.188 20.281 1.991 1 88.94 199 SER B O 1
ATOM 4640 N N . GLY B 1 200 ? -11.633 20.703 0.396 1 91.12 200 GLY B N 1
ATOM 4641 C CA . GLY B 1 200 ? -10.719 20.406 -0.698 1 91.12 200 GLY B CA 1
ATOM 4642 C C . GLY B 1 200 ? -10.703 18.938 -1.086 1 91.12 200 GLY B C 1
ATOM 4643 O O . GLY B 1 200 ? -10.141 18.578 -2.117 1 91.12 200 GLY B O 1
ATOM 4644 N N . GLY B 1 201 ? -11.414 18.078 -0.28 1 93.25 201 GLY B N 1
ATOM 4645 C CA . GLY B 1 201 ? -11.438 16.656 -0.548 1 93.25 201 GLY B CA 1
ATOM 4646 C C . GLY B 1 201 ? -10.5 15.859 0.344 1 93.25 201 GLY B C 1
ATOM 4647 O O . GLY B 1 201 ? -9.703 16.438 1.082 1 93.25 201 GLY B O 1
ATOM 4648 N N . PRO B 1 202 ? -10.594 14.562 0.214 1 95 202 PRO B N 1
ATOM 4649 C CA . PRO B 1 202 ? -9.914 13.711 1.192 1 95 202 PRO B CA 1
ATOM 4650 C C . PRO B 1 202 ? -8.398 13.812 1.109 1 95 202 PRO B C 1
ATOM 4652 O O . PRO B 1 202 ? -7.711 13.758 2.135 1 95 202 PRO B O 1
ATOM 4655 N N . ILE B 1 203 ? -7.875 13.992 -0.056 1 97.69 203 ILE B N 1
ATOM 4656 C CA . ILE B 1 203 ? -6.422 14.039 -0.199 1 97.69 203 ILE B CA 1
ATOM 4657 C C . ILE B 1 203 ? -5.902 15.375 0.334 1 97.69 203 ILE B C 1
ATOM 4659 O O . ILE B 1 203 ? -4.938 15.406 1.102 1 97.69 203 ILE B O 1
ATOM 4663 N N . VAL B 1 204 ? -6.562 16.453 0.064 1 97.25 204 VAL B N 1
ATOM 4664 C CA . VAL B 1 204 ? -6.137 17.797 0.438 1 97.25 204 VAL B CA 1
ATOM 4665 C C . VAL B 1 204 ? -6.309 18 1.942 1 97.25 204 VAL B C 1
ATOM 4667 O O . VAL B 1 204 ? -5.48 18.641 2.59 1 97.25 204 VAL B O 1
ATOM 4670 N N . GLU B 1 205 ? -7.316 17.422 2.414 1 94.69 205 GLU B N 1
ATOM 4671 C CA . GLU B 1 205 ? -7.668 17.688 3.805 1 94.69 205 GLU B CA 1
ATOM 4672 C C . GLU B 1 205 ? -7.039 16.656 4.738 1 94.69 205 GLU B C 1
ATOM 4674 O O . GLU B 1 205 ? -6.461 17.016 5.77 1 94.69 205 GLU B O 1
ATOM 4679 N N . GLN B 1 206 ? -7.199 15.383 4.469 1 93.88 206 GLN B N 1
ATOM 4680 C CA . GLN B 1 206 ? -6.84 14.344 5.43 1 93.88 206 GLN B CA 1
ATOM 4681 C C . GLN B 1 206 ? -5.508 13.695 5.066 1 93.88 206 GLN B C 1
ATOM 4683 O O . GLN B 1 206 ? -4.543 13.773 5.832 1 93.88 206 GLN B O 1
ATOM 4688 N N . ALA B 1 207 ? -5.43 13.195 3.859 1 97.62 207 ALA B N 1
ATOM 4689 C CA . ALA B 1 207 ? -4.246 12.43 3.482 1 97.62 207 ALA B CA 1
ATOM 4690 C C . ALA B 1 207 ? -3.07 13.352 3.168 1 97.62 207 ALA B C 1
ATOM 4692 O O . ALA B 1 207 ? -1.963 12.883 2.898 1 97.62 207 ALA B O 1
ATOM 4693 N N . THR B 1 208 ? -3.305 14.68 3.27 1 98.31 208 THR B N 1
ATOM 4694 C CA . THR B 1 208 ? -2.225 15.641 3.084 1 98.31 208 THR B CA 1
ATOM 4695 C C . THR B 1 208 ? -1.076 15.359 4.047 1 98.31 208 THR B C 1
ATOM 4697 O O . THR B 1 208 ? 0.089 15.586 3.717 1 98.31 208 THR B O 1
ATOM 4700 N N . HIS B 1 209 ? -1.334 14.82 5.219 1 98.31 209 HIS B N 1
ATOM 4701 C CA . HIS B 1 209 ? -0.308 14.461 6.191 1 98.31 209 HIS B CA 1
ATOM 4702 C C . HIS B 1 209 ? 0.653 13.422 5.625 1 98.31 209 HIS B C 1
ATOM 4704 O O . HIS B 1 209 ? 1.865 13.516 5.832 1 98.31 209 HIS B O 1
ATOM 4710 N N . LEU B 1 210 ? 0.114 12.453 4.914 1 98.62 210 LEU B N 1
ATOM 4711 C CA . LEU B 1 210 ? 0.952 11.383 4.383 1 98.62 210 LEU B CA 1
ATOM 4712 C C . LEU B 1 210 ? 1.688 11.836 3.129 1 98.62 210 LEU B C 1
ATOM 4714 O O . LEU B 1 210 ? 2.814 11.406 2.873 1 98.62 210 LEU B O 1
ATOM 4718 N N . CYS B 1 211 ? 1.01 12.727 2.352 1 98.81 211 CYS B N 1
ATOM 4719 C CA . CYS B 1 211 ? 1.727 13.367 1.257 1 98.81 211 CYS B CA 1
ATOM 4720 C C . CYS B 1 211 ? 2.912 14.172 1.777 1 98.81 211 CYS B C 1
ATOM 4722 O O . CYS B 1 211 ? 4.012 14.094 1.227 1 98.81 211 CYS B O 1
ATOM 4724 N N . ASP B 1 212 ? 2.66 14.891 2.797 1 98.88 212 ASP B N 1
ATOM 4725 C CA . ASP B 1 212 ? 3.705 15.711 3.406 1 98.88 212 ASP B CA 1
ATOM 4726 C C . ASP B 1 212 ? 4.836 14.836 3.947 1 98.88 212 ASP B C 1
ATOM 4728 O O . ASP B 1 212 ? 6.012 15.164 3.781 1 98.88 212 ASP B O 1
ATOM 4732 N N . LEU B 1 213 ? 4.504 13.742 4.598 1 98.69 213 LEU B N 1
ATOM 4733 C CA . LEU B 1 213 ? 5.512 12.82 5.109 1 98.69 213 LEU B CA 1
ATOM 4734 C C . LEU B 1 213 ? 6.363 12.266 3.973 1 98.69 213 LEU B C 1
ATOM 4736 O O . LEU B 1 213 ? 7.578 12.117 4.117 1 98.69 213 LEU B O 1
ATOM 4740 N N . GLY B 1 214 ? 5.703 11.914 2.895 1 98.75 214 GLY B N 1
ATOM 4741 C CA . GLY B 1 214 ? 6.469 11.461 1.742 1 98.75 214 GLY B CA 1
ATOM 4742 C C . GLY B 1 214 ? 7.527 12.453 1.304 1 98.75 214 GLY B C 1
ATOM 4743 O O . GLY B 1 214 ? 8.688 12.086 1.115 1 98.75 214 GLY B O 1
ATOM 4744 N N . ARG B 1 215 ? 7.133 13.695 1.2 1 98.75 215 ARG B N 1
ATOM 4745 C CA . ARG B 1 215 ? 8.086 14.727 0.796 1 98.75 215 ARG B CA 1
ATOM 4746 C C . ARG B 1 215 ? 9.164 14.922 1.854 1 98.75 215 ARG B C 1
ATOM 4748 O O . ARG B 1 215 ? 10.336 15.086 1.523 1 98.75 215 ARG B O 1
ATOM 4755 N N . TYR B 1 216 ? 8.734 14.906 3.096 1 98.69 216 TYR B N 1
ATOM 4756 C CA . TYR B 1 216 ? 9.641 15.18 4.203 1 98.69 216 TYR B CA 1
ATOM 4757 C C . TYR B 1 216 ? 10.688 14.078 4.336 1 98.69 216 TYR B C 1
ATOM 4759 O O . TYR B 1 216 ? 11.852 14.352 4.641 1 98.69 216 TYR B O 1
ATOM 4767 N N . ILE B 1 217 ? 10.305 12.812 4.129 1 98.38 217 ILE B N 1
ATOM 4768 C CA . ILE B 1 217 ? 11.164 11.656 4.344 1 98.38 217 ILE B CA 1
ATOM 4769 C C . ILE B 1 217 ? 11.969 11.367 3.076 1 98.38 217 ILE B C 1
ATOM 4771 O O . ILE B 1 217 ? 13.164 11.07 3.148 1 98.38 217 ILE B O 1
ATOM 4775 N N . VAL B 1 218 ? 11.344 11.508 1.931 1 98.25 218 VAL B N 1
ATOM 4776 C CA . VAL B 1 218 ? 11.953 11.047 0.688 1 98.25 218 VAL B CA 1
ATOM 4777 C C . VAL B 1 218 ? 12.484 12.242 -0.099 1 98.25 218 VAL B C 1
ATOM 4779 O O . VAL B 1 218 ? 13.641 12.258 -0.524 1 98.25 218 VAL B O 1
ATOM 4782 N N . GLY B 1 219 ? 11.672 13.25 -0.322 1 98.12 219 GLY B N 1
ATOM 4783 C CA . GLY B 1 219 ? 12.023 14.414 -1.115 1 98.12 219 GLY B CA 1
ATOM 4784 C C . GLY B 1 219 ? 10.891 14.922 -1.983 1 98.12 219 GLY B C 1
ATOM 4785 O O . GLY B 1 219 ? 9.781 14.391 -1.93 1 98.12 219 GLY B O 1
ATOM 4786 N N . ASP B 1 220 ? 11.164 15.898 -2.771 1 98.44 220 ASP B N 1
ATOM 4787 C CA . ASP B 1 220 ? 10.141 16.531 -3.594 1 98.44 220 ASP B CA 1
ATOM 4788 C C . ASP B 1 220 ? 9.672 15.594 -4.707 1 98.44 220 ASP B C 1
ATOM 4790 O O . ASP B 1 220 ? 10.43 14.734 -5.164 1 98.44 220 ASP B O 1
ATOM 4794 N N . VAL B 1 221 ? 8.484 15.797 -5.145 1 98.69 221 VAL B N 1
ATOM 4795 C CA . VAL B 1 221 ? 7.816 14.93 -6.117 1 98.69 221 VAL B CA 1
ATOM 4796 C C . VAL B 1 221 ? 7.867 15.578 -7.5 1 98.69 221 VAL B C 1
ATOM 4798 O O . VAL B 1 221 ? 7.723 16.797 -7.629 1 98.69 221 VAL B O 1
ATOM 4801 N N . ASN B 1 222 ? 8.133 14.781 -8.531 1 98.38 222 ASN B N 1
ATOM 4802 C CA . ASN B 1 222 ? 7.871 15.211 -9.898 1 98.38 222 ASN B CA 1
ATOM 4803 C C . ASN B 1 222 ? 6.383 15.164 -10.219 1 98.38 222 ASN B C 1
ATOM 4805 O O . ASN B 1 222 ? 5.848 14.109 -10.562 1 98.38 222 ASN B O 1
ATOM 4809 N N . LEU B 1 223 ? 5.785 16.297 -10.188 1 98.25 223 LEU B N 1
ATOM 4810 C CA . LEU B 1 223 ? 4.328 16.375 -10.258 1 98.25 223 LEU B CA 1
ATOM 4811 C C . LEU B 1 223 ? 3.816 15.844 -11.586 1 98.25 223 LEU B C 1
ATOM 4813 O O . LEU B 1 223 ? 2.674 15.391 -11.68 1 98.25 223 LEU B O 1
ATOM 4817 N N . ASP B 1 224 ? 4.594 15.867 -12.633 1 97.44 224 ASP B N 1
ATOM 4818 C CA . ASP B 1 224 ? 4.176 15.43 -13.961 1 97.44 224 ASP B CA 1
ATOM 4819 C C . ASP B 1 224 ? 3.996 13.906 -14 1 97.44 224 ASP B C 1
ATOM 4821 O O . ASP B 1 224 ? 3.398 13.375 -14.938 1 97.44 224 ASP B O 1
ATOM 4825 N N . THR B 1 225 ? 4.527 13.211 -13.016 1 98 225 THR B N 1
ATOM 4826 C CA . THR B 1 225 ? 4.488 11.75 -13.008 1 98 225 THR B CA 1
ATOM 4827 C C . THR B 1 225 ? 3.285 11.25 -12.219 1 98 225 THR B C 1
ATOM 4829 O O . THR B 1 225 ? 3.031 10.039 -12.164 1 98 225 THR B O 1
ATOM 4832 N N . VAL B 1 226 ? 2.549 12.125 -11.594 1 98.69 226 VAL B N 1
ATOM 4833 C CA . VAL B 1 226 ? 1.437 11.719 -10.734 1 98.69 226 VAL B CA 1
ATOM 4834 C C . VAL B 1 226 ? 0.331 11.094 -11.586 1 98.69 226 VAL B C 1
ATOM 4836 O O . VAL B 1 226 ? -0.091 11.68 -12.586 1 98.69 226 VAL B O 1
ATOM 4839 N N . HIS B 1 227 ? -0.095 9.906 -11.289 1 98.69 227 HIS B N 1
ATOM 4840 C CA . HIS B 1 227 ? -1.264 9.25 -11.867 1 98.69 227 HIS B CA 1
ATOM 4841 C C . HIS B 1 227 ? -2.205 8.75 -10.773 1 98.69 227 HIS B C 1
ATOM 4843 O O . HIS B 1 227 ? -1.764 8.125 -9.805 1 98.69 227 HIS B O 1
ATOM 4849 N N . THR B 1 228 ? -3.477 9.078 -10.945 1 98.75 228 THR B N 1
ATOM 4850 C CA . THR B 1 228 ? -4.453 8.789 -9.898 1 98.75 228 THR B CA 1
ATOM 4851 C C . THR B 1 228 ? -5.715 8.172 -10.492 1 98.75 228 THR B C 1
ATOM 4853 O O . THR B 1 228 ? -6.176 8.594 -11.555 1 98.75 228 THR B O 1
ATOM 4856 N N . ILE B 1 229 ? -6.219 7.133 -9.852 1 98.5 229 ILE B N 1
ATOM 4857 C CA . ILE B 1 229 ? -7.551 6.621 -10.141 1 98.5 229 ILE B CA 1
ATOM 4858 C C . ILE B 1 229 ? -8.398 6.637 -8.867 1 98.5 229 ILE B C 1
ATOM 4860 O O . ILE B 1 229 ? -7.855 6.684 -7.758 1 98.5 229 ILE B O 1
ATOM 4864 N N . MET B 1 230 ? -9.734 6.652 -9.031 1 97.75 230 MET B N 1
ATOM 4865 C CA . MET B 1 230 ? -10.609 6.773 -7.867 1 97.75 230 MET B CA 1
ATOM 4866 C C . MET B 1 230 ? -11.844 5.887 -8.023 1 97.75 230 MET B C 1
ATOM 4868 O O . MET B 1 230 ? -12.258 5.59 -9.141 1 97.75 230 MET B O 1
ATOM 4872 N N . LEU B 1 231 ? -12.297 5.367 -6.941 1 97.94 231 LEU B N 1
ATOM 4873 C CA . LEU B 1 231 ? -13.664 4.875 -6.84 1 97.94 231 LEU B CA 1
ATOM 4874 C C . LEU B 1 231 ? -14.586 5.961 -6.297 1 97.94 231 LEU B C 1
ATOM 4876 O O . LEU B 1 231 ? -14.43 6.41 -5.156 1 97.94 231 LEU B O 1
ATOM 4880 N N . ARG B 1 232 ? -15.531 6.355 -7.066 1 95.69 232 ARG B N 1
ATOM 4881 C CA . ARG B 1 232 ? -16.453 7.418 -6.668 1 95.69 232 ARG B CA 1
ATOM 4882 C C . ARG B 1 232 ? -17.688 6.848 -5.988 1 95.69 232 ARG B C 1
ATOM 4884 O O . ARG B 1 232 ? -17.984 5.656 -6.125 1 95.69 232 ARG B O 1
ATOM 4891 N N . ASP B 1 233 ? -18.359 7.719 -5.34 1 93.75 233 ASP B N 1
ATOM 4892 C CA . ASP B 1 233 ? -19.594 7.348 -4.645 1 93.75 233 ASP B CA 1
ATOM 4893 C C . ASP B 1 233 ? -20.656 6.859 -5.625 1 93.75 233 ASP B C 1
ATOM 4895 O O . ASP B 1 233 ? -21.438 5.969 -5.301 1 93.75 233 ASP B O 1
ATOM 4899 N N . ASN B 1 234 ? -20.609 7.375 -6.812 1 93.25 234 ASN B N 1
ATOM 4900 C CA . ASN B 1 234 ? -21.656 7.07 -7.789 1 93.25 234 ASN B CA 1
ATOM 4901 C C . ASN B 1 234 ? -21.125 6.184 -8.914 1 93.25 234 ASN B C 1
ATOM 4903 O O . ASN B 1 234 ? -21.609 6.254 -10.047 1 93.25 234 ASN B O 1
ATOM 4907 N N . ASP B 1 235 ? -20.062 5.449 -8.664 1 94.69 235 ASP B N 1
ATOM 4908 C CA . ASP B 1 235 ? -19.594 4.484 -9.656 1 94.69 235 ASP B CA 1
ATOM 4909 C C . ASP B 1 235 ? -20.75 3.6 -10.141 1 94.69 235 ASP B C 1
ATOM 4911 O O . ASP B 1 235 ? -21.531 3.109 -9.336 1 94.69 235 ASP B O 1
ATOM 4915 N N . PRO B 1 236 ? -20.828 3.42 -11.445 1 94.94 236 PRO B N 1
ATOM 4916 C CA . PRO B 1 236 ? -21.969 2.676 -11.992 1 94.94 236 PRO B CA 1
ATOM 4917 C C . PRO B 1 236 ? -22.031 1.236 -11.492 1 94.94 236 PRO B C 1
ATOM 4919 O O . PRO B 1 236 ? -23.109 0.631 -11.469 1 94.94 236 PRO B O 1
ATOM 4922 N N . SER B 1 237 ? -21 0.667 -11.07 1 95.5 237 SER B N 1
ATOM 4923 C CA . SER B 1 237 ? -20.969 -0.708 -10.578 1 95.5 237 SER B CA 1
ATOM 4924 C C . SER B 1 237 ? -21.688 -0.828 -9.234 1 95.5 237 SER B C 1
ATOM 4926 O O . SER B 1 237 ? -22.047 -1.929 -8.82 1 95.5 237 SER B O 1
ATOM 4928 N N . GLY B 1 238 ? -21.75 0.219 -8.555 1 96.31 238 GLY B N 1
ATOM 4929 C CA . GLY B 1 238 ? -22.344 0.216 -7.227 1 96.31 238 GLY B CA 1
ATOM 4930 C C . GLY B 1 238 ? -21.328 -0.043 -6.129 1 96.31 238 GLY B C 1
ATOM 4931 O O . GLY B 1 238 ? -21.656 -0.044 -4.945 1 96.31 238 GLY B O 1
ATOM 4932 N N . ALA B 1 239 ? -20.078 -0.194 -6.465 1 97.44 239 ALA B N 1
ATOM 4933 C CA . ALA B 1 239 ? -19.047 -0.534 -5.488 1 97.44 239 ALA B CA 1
ATOM 4934 C C . ALA B 1 239 ? -18.781 0.632 -4.539 1 97.44 239 ALA B C 1
ATOM 4936 O O . ALA B 1 239 ? -18.344 0.43 -3.404 1 97.44 239 ALA B O 1
ATOM 4937 N N . GLY B 1 240 ? -19.047 1.865 -4.934 1 96.44 240 GLY B N 1
ATOM 4938 C CA . GLY B 1 240 ? -18.75 3.047 -4.145 1 96.44 240 GLY B CA 1
ATOM 4939 C C . GLY B 1 240 ? -19.844 3.402 -3.16 1 96.44 240 GLY B C 1
ATOM 4940 O O . GLY B 1 240 ? -19.734 4.391 -2.43 1 96.44 240 GLY B O 1
ATOM 4941 N N . CYS B 1 241 ? -20.938 2.596 -3.102 1 94.31 241 CYS B N 1
ATOM 4942 C CA . CYS B 1 241 ? -22.062 2.875 -2.225 1 94.31 241 CYS B CA 1
ATOM 4943 C C . CYS B 1 241 ? -21.75 2.508 -0.781 1 94.31 241 CYS B C 1
ATOM 4945 O O . CYS B 1 241 ? -21.234 1.416 -0.514 1 94.31 241 CYS B O 1
ATOM 4947 N N . LEU B 1 242 ? -22.016 3.381 0.131 1 94.5 242 LEU B N 1
ATOM 4948 C CA . LEU B 1 242 ? -21.844 3.139 1.56 1 94.5 242 LEU B CA 1
ATOM 4949 C C . LEU B 1 242 ? -23.203 3.047 2.258 1 94.5 242 LEU B C 1
ATOM 4951 O O . LEU B 1 242 ? -24.047 3.939 2.113 1 94.5 242 LEU B O 1
ATOM 4955 N N . SER B 1 243 ? -23.328 2.014 3.066 1 93.81 243 SER B N 1
ATOM 4956 C CA . SER B 1 243 ? -24.641 1.747 3.654 1 93.81 243 SER B CA 1
ATOM 4957 C C . SER B 1 243 ? -24.688 2.184 5.113 1 93.81 243 SER B C 1
ATOM 4959 O O . SER B 1 243 ? -25.75 2.188 5.73 1 93.81 243 SER B O 1
ATOM 4961 N N . HIS B 1 244 ? -23.609 2.531 5.656 1 92.62 244 HIS B N 1
ATOM 4962 C CA . HIS B 1 244 ? -23.578 2.787 7.094 1 92.62 244 HIS B CA 1
ATOM 4963 C C . HIS B 1 244 ? -23.125 4.211 7.391 1 92.62 244 HIS B C 1
ATOM 4965 O O . HIS B 1 244 ? -22.469 4.457 8.406 1 92.62 244 HIS B O 1
ATOM 4971 N N . LEU B 1 245 ? -23.469 5.043 6.488 1 89.62 245 LEU B N 1
ATOM 4972 C CA . LEU B 1 245 ? -23.156 6.449 6.711 1 89.62 245 LEU B CA 1
ATOM 4973 C C . LEU B 1 245 ? -23.984 7.012 7.863 1 89.62 245 LEU B C 1
ATOM 4975 O O . LEU B 1 245 ? -25.172 6.699 7.988 1 89.62 245 LEU B O 1
ATOM 4979 N N . PRO B 1 246 ? -23.312 7.715 8.688 1 84.25 246 PRO B N 1
ATOM 4980 C CA . PRO B 1 246 ? -24.109 8.383 9.719 1 84.25 246 PRO B CA 1
ATOM 4981 C C . PRO B 1 246 ? -25.172 9.32 9.133 1 84.25 246 PRO B C 1
ATOM 4983 O O . PRO B 1 246 ? -25.016 9.781 8 1 84.25 246 PRO B O 1
ATOM 4986 N N . HIS B 1 247 ? -26.062 9.586 9.961 1 78.94 247 HIS B N 1
ATOM 4987 C CA . HIS B 1 247 ? -27.094 10.547 9.562 1 78.94 247 HIS B CA 1
ATOM 4988 C C . HIS B 1 247 ? -26.484 11.891 9.195 1 78.94 247 HIS B C 1
ATOM 4990 O O . HIS B 1 247 ? -25.547 12.359 9.867 1 78.94 247 HIS B O 1
ATOM 4996 N N . ASP B 1 248 ? -26.859 12.5 8.102 1 75.75 248 ASP B N 1
ATOM 4997 C CA . ASP B 1 248 ? -26.438 13.812 7.625 1 75.75 248 ASP B CA 1
ATOM 4998 C C . ASP B 1 248 ? -25.031 13.75 7.043 1 75.75 248 ASP B C 1
ATOM 5000 O O . ASP B 1 248 ? -24.359 14.781 6.898 1 75.75 248 ASP B O 1
ATOM 5004 N N . GLY B 1 249 ? -24.609 12.562 6.922 1 77.56 249 GLY B N 1
ATOM 5005 C CA . GLY B 1 249 ? -23.266 12.438 6.375 1 77.56 249 GLY B CA 1
ATOM 5006 C C . GLY B 1 249 ? -23.141 12.984 4.969 1 77.56 249 GLY B C 1
ATOM 5007 O O . GLY B 1 249 ? -22.25 13.773 4.684 1 77.56 249 GLY B O 1
ATOM 5008 N N . GLU B 1 250 ? -24.031 12.617 4.129 1 85.81 250 GLU B N 1
ATOM 5009 C CA . GLU B 1 250 ? -23.891 13 2.727 1 85.81 250 GLU B CA 1
ATOM 5010 C C . GLU B 1 250 ? -25.219 13.484 2.156 1 85.81 250 GLU B C 1
ATOM 5012 O O . GLU B 1 250 ? -25.328 13.758 0.959 1 85.81 250 GLU B O 1
ATOM 5017 N N . GLU B 1 251 ? -26.219 13.617 2.896 1 81.81 251 GLU B N 1
ATOM 5018 C CA . GLU B 1 251 ? -27.578 13.898 2.414 1 81.81 251 GLU B CA 1
ATOM 5019 C C . GLU B 1 251 ? -27.656 15.273 1.766 1 81.81 251 GLU B C 1
ATOM 5021 O O . GLU B 1 251 ? -28.406 15.469 0.811 1 81.81 251 GLU B O 1
ATOM 5026 N N . ASP B 1 252 ? -26.953 16.172 2.227 1 82.25 252 ASP B N 1
ATOM 5027 C CA . ASP B 1 252 ? -27.062 17.531 1.736 1 82.25 252 ASP B CA 1
ATOM 5028 C C . ASP B 1 252 ? -25.984 17.844 0.708 1 82.25 252 ASP B C 1
ATOM 5030 O O . ASP B 1 252 ? -25.797 19 0.307 1 82.25 252 ASP B O 1
ATOM 5034 N N . ILE B 1 253 ? -25.344 16.859 0.36 1 86.38 253 ILE B N 1
ATOM 5035 C CA . ILE B 1 253 ? -24.266 17.062 -0.604 1 86.38 253 ILE B CA 1
ATOM 5036 C C . ILE B 1 253 ? -24.75 16.719 -2.008 1 86.38 253 ILE B C 1
ATOM 5038 O O . ILE B 1 253 ? -25.328 15.648 -2.221 1 86.38 253 ILE B O 1
ATOM 5042 N N . THR B 1 254 ? -24.531 17.625 -2.957 1 83.12 254 THR B N 1
ATOM 5043 C CA . THR B 1 254 ? -24.922 17.422 -4.344 1 83.12 254 THR B CA 1
ATOM 5044 C C . THR B 1 254 ? -24.25 16.172 -4.91 1 83.12 254 THR B C 1
ATOM 5046 O O . THR B 1 254 ? -23.062 15.953 -4.691 1 83.12 254 THR B O 1
ATOM 5049 N N . PRO B 1 255 ? -25.141 15.445 -5.668 1 75.75 255 PRO B N 1
ATOM 5050 C CA . PRO B 1 255 ? -24.531 14.297 -6.328 1 75.75 255 PRO B CA 1
ATOM 5051 C C . PRO B 1 255 ? -23.312 14.68 -7.168 1 75.75 255 PRO B C 1
ATOM 5053 O O . PRO B 1 255 ? -23.312 15.727 -7.816 1 75.75 255 PRO B O 1
ATOM 5056 N N . GLY B 1 256 ? -22.297 13.953 -7.141 1 77.44 256 GLY B N 1
ATOM 5057 C CA . GLY B 1 256 ? -21.062 14.25 -7.867 1 77.44 256 GLY B CA 1
ATOM 5058 C C . GLY B 1 256 ? -20.062 15.023 -7.043 1 77.44 256 GLY B C 1
ATOM 5059 O O . GLY B 1 256 ? -18.891 15.133 -7.422 1 77.44 256 GLY B O 1
ATOM 5060 N N . GLN B 1 257 ? -20.562 15.578 -5.957 1 83.69 257 GLN B N 1
ATOM 5061 C CA . GLN B 1 257 ? -19.672 16.359 -5.117 1 83.69 257 GLN B CA 1
ATOM 5062 C C . GLN B 1 257 ? -19.266 15.586 -3.863 1 83.69 257 GLN B C 1
ATOM 5064 O O . GLN B 1 257 ? -18.516 16.094 -3.029 1 83.69 257 GLN B O 1
ATOM 5069 N N . LYS B 1 258 ? -19.766 14.453 -3.771 1 89.94 258 LYS B N 1
ATOM 5070 C CA . LYS B 1 258 ? -19.406 13.609 -2.633 1 89.94 258 LYS B CA 1
ATOM 5071 C C . LYS B 1 258 ? -17.969 13.125 -2.746 1 89.94 258 LYS B C 1
ATOM 5073 O O . LYS B 1 258 ? -17.391 13.133 -3.832 1 89.94 258 LYS B O 1
ATOM 5078 N N . LEU B 1 259 ? -17.453 12.766 -1.654 1 93.19 259 LEU B N 1
ATOM 5079 C CA . LEU B 1 259 ? -16.062 12.344 -1.617 1 93.19 259 LEU B CA 1
ATOM 5080 C C . LEU B 1 259 ? -15.859 11.039 -2.389 1 93.19 259 LEU B C 1
ATOM 5082 O O . LEU B 1 259 ? -16.703 10.141 -2.314 1 93.19 259 LEU B O 1
ATOM 5086 N N . PRO B 1 260 ? -14.75 10.977 -3.17 1 95.62 260 PRO B N 1
ATOM 5087 C CA . PRO B 1 260 ? -14.406 9.641 -3.656 1 95.62 260 PRO B CA 1
ATOM 5088 C C . PRO B 1 260 ? -14.195 8.641 -2.523 1 95.62 260 PRO B C 1
ATOM 5090 O O . PRO B 1 260 ? -13.664 9 -1.468 1 95.62 260 PRO B O 1
ATOM 5093 N N . ARG B 1 261 ? -14.586 7.422 -2.713 1 97.06 261 ARG B N 1
ATOM 5094 C CA . ARG B 1 261 ? -14.508 6.402 -1.674 1 97.06 261 ARG B CA 1
ATOM 5095 C C . ARG B 1 261 ? -13.102 5.836 -1.564 1 97.06 261 ARG B C 1
ATOM 5097 O O . ARG B 1 261 ? -12.656 5.461 -0.476 1 97.06 261 ARG B O 1
ATOM 5104 N N . VAL B 1 262 ? -12.477 5.688 -2.645 1 98.56 262 VAL B N 1
ATOM 5105 C CA . VAL B 1 262 ? -11.086 5.258 -2.684 1 98.56 262 VAL B CA 1
ATOM 5106 C C . VAL B 1 262 ? -10.297 6.137 -3.652 1 98.56 262 VAL B C 1
ATOM 5108 O O . VAL B 1 262 ? -10.773 6.449 -4.746 1 98.56 262 VAL B O 1
ATOM 5111 N N . THR B 1 263 ? -9.172 6.617 -3.26 1 98.56 263 THR B N 1
ATOM 5112 C CA . THR B 1 263 ? -8.211 7.305 -4.113 1 98.56 263 THR B CA 1
ATOM 5113 C C . THR B 1 263 ? -6.867 6.578 -4.109 1 98.56 263 THR B C 1
ATOM 5115 O O . THR B 1 263 ? -6.297 6.324 -3.045 1 98.56 263 THR B O 1
ATOM 5118 N N . LEU B 1 264 ? -6.445 6.156 -5.27 1 98.69 264 LEU B N 1
ATOM 5119 C CA . LEU B 1 264 ? -5.148 5.52 -5.469 1 98.69 264 LEU B CA 1
ATOM 5120 C C . LEU B 1 264 ? -4.254 6.375 -6.359 1 98.69 264 LEU B C 1
ATOM 5122 O O . LEU B 1 264 ? -4.633 6.723 -7.477 1 98.69 264 LEU B O 1
ATOM 5126 N N . SER B 1 265 ? -3.117 6.695 -5.812 1 98.88 265 SER B N 1
ATOM 5127 C CA . SER B 1 265 ? -2.188 7.504 -6.594 1 98.88 265 SER B CA 1
ATOM 5128 C C . SER B 1 265 ? -0.76 6.98 -6.469 1 98.88 265 SER B C 1
ATOM 5130 O O . SER B 1 265 ? -0.413 6.34 -5.473 1 98.88 265 SER B O 1
ATOM 5132 N N . HIS B 1 266 ? 0.053 7.098 -7.516 1 98.81 266 HIS B N 1
ATOM 5133 C CA . HIS B 1 266 ? 1.492 6.879 -7.426 1 98.81 266 HIS B CA 1
ATOM 5134 C C . HIS B 1 266 ? 2.26 7.914 -8.242 1 98.81 266 HIS B C 1
ATOM 5136 O O . HIS B 1 266 ? 1.674 8.617 -9.062 1 98.81 266 HIS B O 1
ATOM 5142 N N . TRP B 1 267 ? 3.541 8.125 -7.906 1 98.81 267 TRP B N 1
ATOM 5143 C CA . TRP B 1 267 ? 4.371 9.172 -8.492 1 98.81 267 TRP B CA 1
ATOM 5144 C C . TRP B 1 267 ? 5.852 8.828 -8.359 1 98.81 267 TRP B C 1
ATOM 5146 O O . TRP B 1 267 ? 6.215 7.867 -7.688 1 98.81 267 TRP B O 1
ATOM 5156 N N . ARG B 1 268 ? 6.66 9.625 -9 1 98.62 268 ARG B N 1
ATOM 5157 C CA . ARG B 1 268 ? 8.109 9.578 -8.852 1 98.62 268 ARG B CA 1
ATOM 5158 C C . ARG B 1 268 ? 8.617 10.773 -8.055 1 98.62 268 ARG B C 1
ATOM 5160 O O . ARG B 1 268 ? 8.141 11.898 -8.242 1 98.62 268 ARG B O 1
ATOM 5167 N N . PHE B 1 269 ? 9.508 10.492 -7.164 1 98.75 269 PHE B N 1
ATOM 5168 C CA . PHE B 1 269 ? 10.242 11.562 -6.508 1 98.75 269 PHE B CA 1
ATOM 5169 C C . PHE B 1 269 ? 11.375 12.07 -7.398 1 98.75 269 PHE B C 1
ATOM 5171 O O . PHE B 1 269 ? 11.852 11.344 -8.266 1 98.75 269 PHE B O 1
ATOM 5178 N N . GLN B 1 270 ? 11.781 13.266 -7.148 1 98 270 GLN B N 1
ATOM 5179 C CA . GLN B 1 270 ? 12.82 13.883 -7.965 1 98 270 GLN B CA 1
ATOM 5180 C C . GLN B 1 270 ? 14.141 13.133 -7.84 1 98 270 GLN B C 1
ATOM 5182 O O . GLN B 1 270 ? 14.922 13.078 -8.789 1 98 270 GLN B O 1
ATOM 5187 N N . ASP B 1 271 ? 14.336 12.445 -6.699 1 95.94 271 ASP B N 1
ATOM 5188 C CA . ASP B 1 271 ? 15.609 11.781 -6.445 1 95.94 271 ASP B CA 1
ATOM 5189 C C . ASP B 1 271 ? 15.523 10.289 -6.77 1 95.94 271 ASP B C 1
ATOM 5191 O O . ASP B 1 271 ? 16.344 9.5 -6.297 1 95.94 271 ASP B O 1
ATOM 5195 N N . GLY B 1 272 ? 14.477 9.867 -7.512 1 96.62 272 GLY B N 1
ATOM 5196 C CA . GLY B 1 272 ? 14.469 8.539 -8.109 1 96.62 272 GLY B CA 1
ATOM 5197 C C . GLY B 1 272 ? 13.453 7.605 -7.484 1 96.62 272 GLY B C 1
ATOM 5198 O O . GLY B 1 272 ? 12.891 6.746 -8.164 1 96.62 272 GLY B O 1
ATOM 5199 N N . ALA B 1 273 ? 13.195 7.754 -6.242 1 98.62 273 ALA B N 1
ATOM 5200 C CA . ALA B 1 273 ? 12.258 6.879 -5.547 1 98.62 273 ALA B CA 1
ATOM 5201 C C . ALA B 1 273 ? 10.875 6.93 -6.191 1 98.62 273 ALA B C 1
ATOM 5203 O O . ALA B 1 273 ? 10.555 7.887 -6.898 1 98.62 273 ALA B O 1
ATOM 5204 N N . VAL B 1 274 ? 10.125 5.855 -6.016 1 98.81 274 VAL B N 1
ATOM 5205 C CA . VAL B 1 274 ? 8.727 5.852 -6.426 1 98.81 274 VAL B CA 1
ATOM 5206 C C . VAL B 1 274 ? 7.828 5.75 -5.191 1 98.81 274 VAL B C 1
ATOM 5208 O O . VAL B 1 274 ? 8.219 5.156 -4.184 1 98.81 274 VAL B O 1
ATOM 5211 N N . GLY B 1 275 ? 6.719 6.379 -5.219 1 98.81 275 GLY B N 1
ATOM 5212 C CA . GLY B 1 275 ? 5.809 6.406 -4.086 1 98.81 275 GLY B CA 1
ATOM 5213 C C . GLY B 1 275 ? 4.367 6.117 -4.469 1 98.81 275 GLY B C 1
ATOM 5214 O O . GLY B 1 275 ? 3.979 6.305 -5.621 1 98.81 275 GLY B O 1
ATOM 5215 N N . THR B 1 276 ? 3.598 5.613 -3.533 1 98.88 276 THR B N 1
ATOM 5216 C CA . THR B 1 276 ? 2.168 5.383 -3.717 1 98.88 276 THR B CA 1
ATOM 5217 C C . THR B 1 276 ? 1.396 5.73 -2.447 1 98.88 276 THR B C 1
ATOM 5219 O O . THR B 1 276 ? 1.959 5.723 -1.352 1 98.88 276 THR B O 1
ATOM 5222 N N . LEU B 1 277 ? 0.141 6.164 -2.607 1 98.88 277 LEU B N 1
ATOM 5223 C CA . LEU B 1 277 ? -0.79 6.477 -1.527 1 98.88 277 LEU B CA 1
ATOM 5224 C C . LEU B 1 277 ? -2.178 5.922 -1.831 1 98.88 277 LEU B C 1
ATOM 5226 O O . LEU B 1 277 ? -2.691 6.094 -2.939 1 98.88 277 LEU B O 1
ATOM 5230 N N . MET B 1 278 ? -2.721 5.191 -0.891 1 98.88 278 MET B N 1
ATOM 5231 C CA . MET B 1 278 ? -4.133 4.82 -0.941 1 98.88 278 MET B CA 1
ATOM 5232 C C . MET B 1 278 ? -4.91 5.488 0.187 1 98.88 278 MET B C 1
ATOM 5234 O O . MET B 1 278 ? -4.57 5.332 1.36 1 98.88 278 MET B O 1
ATOM 5238 N N . HIS B 1 279 ? -5.84 6.25 -0.134 1 98.69 279 HIS B N 1
ATOM 5239 C CA . HIS B 1 279 ? -6.84 6.734 0.81 1 98.69 279 HIS B CA 1
ATOM 5240 C C . HIS B 1 279 ? -8.188 6.059 0.583 1 98.69 279 HIS B C 1
ATOM 5242 O O . HIS B 1 279 ? -8.602 5.863 -0.562 1 98.69 279 HIS B O 1
ATOM 5248 N N . SER B 1 280 ? -8.875 5.684 1.661 1 98.25 280 SER B N 1
ATOM 5249 C CA . SER B 1 280 ? -10.203 5.09 1.498 1 98.25 280 SER B CA 1
ATOM 5250 C C . SER B 1 280 ? -11.148 5.539 2.604 1 98.25 280 SER B C 1
ATOM 5252 O O . SER B 1 280 ? -10.711 5.965 3.672 1 98.25 280 SER B O 1
ATOM 5254 N N . ILE B 1 281 ? -12.352 5.605 2.271 1 95.75 281 ILE B N 1
ATOM 5255 C CA . ILE B 1 281 ? -13.484 5.723 3.176 1 95.75 281 ILE B CA 1
ATOM 5256 C C . ILE B 1 281 ? -14.328 4.449 3.115 1 95.75 281 ILE B C 1
ATOM 5258 O O . ILE B 1 281 ? -15.258 4.348 2.309 1 95.75 281 ILE B O 1
ATOM 5262 N N . ALA B 1 282 ? -13.914 3.439 3.885 1 96.88 282 ALA B N 1
ATOM 5263 C CA . ALA B 1 282 ? -14.594 2.158 3.699 1 96.88 282 ALA B CA 1
ATOM 5264 C C . ALA B 1 282 ? -14.695 1.395 5.016 1 96.88 282 ALA B C 1
ATOM 5266 O O . ALA B 1 282 ? -15.578 0.553 5.188 1 96.88 282 ALA B O 1
ATOM 5267 N N . ILE B 1 283 ? -13.797 1.682 6.004 1 96.94 283 ILE B N 1
ATOM 5268 C CA . ILE B 1 283 ? -13.711 0.783 7.148 1 96.94 283 ILE B CA 1
ATOM 5269 C C . ILE B 1 283 ? -14.656 1.257 8.25 1 96.94 283 ILE B C 1
ATOM 5271 O O . ILE B 1 283 ? -15 2.439 8.312 1 96.94 283 ILE B O 1
ATOM 5275 N N . PRO B 1 284 ? -15.094 0.35 9.102 1 96.69 284 PRO B N 1
ATOM 5276 C CA . PRO B 1 284 ? -16.109 0.69 10.094 1 96.69 284 PRO B CA 1
ATOM 5277 C C . PRO B 1 284 ? -15.523 1.325 11.352 1 96.69 284 PRO B C 1
ATOM 5279 O O . PRO B 1 284 ? -14.312 1.279 11.562 1 96.69 284 PRO B O 1
ATOM 5282 N N . GLY B 1 285 ? -16.469 1.868 12.141 1 94.5 285 GLY B N 1
ATOM 5283 C CA . GLY B 1 285 ? -16.109 2.367 13.461 1 94.5 285 GLY B CA 1
ATOM 5284 C C . GLY B 1 285 ? -15.539 3.771 13.43 1 94.5 285 GLY B C 1
ATOM 5285 O O . GLY B 1 285 ? -15.969 4.609 12.633 1 94.5 285 GLY B O 1
ATOM 5286 N N . SER B 1 286 ? -14.648 4.043 14.398 1 91.94 286 SER B N 1
ATOM 5287 C CA . SER B 1 286 ? -14.039 5.359 14.531 1 91.94 286 SER B CA 1
ATOM 5288 C C . SER B 1 286 ? -12.516 5.277 14.461 1 91.94 286 SER B C 1
ATOM 5290 O O . SER B 1 286 ? -11.836 6.301 14.359 1 91.94 286 SER B O 1
ATOM 5292 N N . ARG B 1 287 ? -12.023 4.074 14.461 1 92.12 287 ARG B N 1
ATOM 5293 C CA . ARG B 1 287 ? -10.578 3.885 14.445 1 92.12 287 ARG B CA 1
ATOM 5294 C C . ARG B 1 287 ? -10.047 3.83 13.016 1 92.12 287 ARG B C 1
ATOM 5296 O O . ARG B 1 287 ? -10.188 2.812 12.336 1 92.12 287 ARG B O 1
ATOM 5303 N N . TYR B 1 288 ? -9.461 4.906 12.531 1 91.94 288 TYR B N 1
ATOM 5304 C CA . TYR B 1 288 ? -8.867 4.891 11.195 1 91.94 288 TYR B CA 1
ATOM 5305 C C . TYR B 1 288 ? -7.492 4.242 11.219 1 91.94 288 TYR B C 1
ATOM 5307 O O . TYR B 1 288 ? -6.969 3.914 12.289 1 91.94 288 TYR B O 1
ATOM 5315 N N . GLU B 1 289 ? -6.965 3.926 10.07 1 95.12 289 GLU B N 1
ATOM 5316 C CA . GLU B 1 289 ? -5.66 3.295 9.922 1 95.12 289 GLU B CA 1
ATOM 5317 C C . GLU B 1 289 ? -4.734 4.133 9.047 1 95.12 289 GLU B C 1
ATOM 5319 O O . GLU B 1 289 ? -5.145 4.602 7.98 1 95.12 289 GLU B O 1
ATOM 5324 N N . ALA B 1 290 ? -3.596 4.414 9.586 1 97.06 290 ALA B N 1
ATOM 5325 C CA . ALA B 1 290 ? -2.541 5.07 8.82 1 97.06 290 ALA B CA 1
ATOM 5326 C C . ALA B 1 290 ? -1.224 4.312 8.938 1 97.06 290 ALA B C 1
ATOM 5328 O O . ALA B 1 290 ? -0.818 3.922 10.039 1 97.06 290 ALA B O 1
ATOM 5329 N N . THR B 1 291 ? -0.569 4.023 7.832 1 97.88 291 THR B N 1
ATOM 5330 C CA . THR B 1 291 ? 0.717 3.338 7.805 1 97.88 291 THR B CA 1
ATOM 5331 C C . THR B 1 291 ? 1.605 3.893 6.695 1 97.88 291 THR B C 1
ATOM 5333 O O . THR B 1 291 ? 1.123 4.207 5.605 1 97.88 291 THR B O 1
ATOM 5336 N N . VAL B 1 292 ? 2.873 4.043 6.984 1 98.62 292 VAL B N 1
ATOM 5337 C CA . VAL B 1 292 ? 3.865 4.465 6 1 98.62 292 VAL B CA 1
ATOM 5338 C C . VAL B 1 292 ? 5.02 3.467 5.973 1 98.62 292 VAL B C 1
ATOM 5340 O O . VAL B 1 292 ? 5.57 3.115 7.02 1 98.62 292 VAL B O 1
ATOM 5343 N N . GLU B 1 293 ? 5.367 3.002 4.805 1 98.81 293 GLU B N 1
ATOM 5344 C CA . GLU B 1 293 ? 6.52 2.123 4.613 1 98.81 293 GLU B CA 1
ATOM 5345 C C . GLU B 1 293 ? 7.555 2.762 3.697 1 98.81 293 GLU B C 1
ATOM 5347 O O . GLU B 1 293 ? 7.207 3.35 2.67 1 98.81 293 GLU B O 1
ATOM 5352 N N . VAL B 1 294 ? 8.766 2.67 4.09 1 98.88 294 VAL B N 1
ATOM 5353 C CA . VAL B 1 294 ? 9.883 3.205 3.32 1 98.88 294 VAL B CA 1
ATOM 5354 C C . VAL B 1 294 ? 10.938 2.123 3.125 1 98.88 294 VAL B C 1
ATOM 5356 O O . VAL B 1 294 ? 11.258 1.38 4.055 1 98.88 294 VAL B O 1
ATOM 5359 N N . GLN B 1 295 ? 11.422 2.025 1.914 1 98.88 295 GLN B N 1
ATOM 5360 C CA . GLN B 1 295 ? 12.453 1.039 1.625 1 98.88 295 GLN B CA 1
ATOM 5361 C C . GLN B 1 295 ? 13.688 1.698 1.014 1 98.88 295 GLN B C 1
ATOM 5363 O O . GLN B 1 295 ? 13.57 2.627 0.211 1 98.88 295 GLN B O 1
ATOM 5368 N N . LEU B 1 296 ? 14.797 1.228 1.411 1 98.5 296 LEU B N 1
ATOM 5369 C CA . LEU B 1 296 ? 16.109 1.516 0.866 1 98.5 296 LEU B CA 1
ATOM 5370 C C . LEU B 1 296 ? 16.859 0.227 0.538 1 98.5 296 LEU B C 1
ATOM 5372 O O . LEU B 1 296 ? 16.422 -0.862 0.915 1 98.5 296 LEU B O 1
ATOM 5376 N N . ASP B 1 297 ? 18.062 0.389 -0.109 1 98 297 ASP B N 1
ATOM 5377 C CA . ASP B 1 297 ? 18.953 -0.754 -0.334 1 98 297 ASP B CA 1
ATOM 5378 C C . ASP B 1 297 ? 19.312 -1.438 0.982 1 98 297 ASP B C 1
ATOM 5380 O O . ASP B 1 297 ? 20.234 -1.014 1.676 1 98 297 ASP B O 1
ATOM 5384 N N . GLY B 1 298 ? 18.562 -2.551 1.312 1 97.88 298 GLY B N 1
ATOM 5385 C CA . GLY B 1 298 ? 18.891 -3.34 2.49 1 97.88 298 GLY B CA 1
ATOM 5386 C C . GLY B 1 298 ? 18.219 -2.838 3.752 1 97.88 298 GLY B C 1
ATOM 5387 O O . GLY B 1 298 ? 18.656 -3.145 4.863 1 97.88 298 GLY B O 1
ATOM 5388 N N . MET B 1 299 ? 17.156 -2.057 3.637 1 98.38 299 MET B N 1
ATOM 5389 C CA . MET B 1 299 ? 16.469 -1.565 4.824 1 98.38 299 MET B CA 1
ATOM 5390 C C . MET B 1 299 ? 14.984 -1.359 4.543 1 98.38 299 MET B C 1
ATOM 5392 O O . MET B 1 299 ? 14.609 -0.857 3.482 1 98.38 299 MET B O 1
ATOM 5396 N N . GLN B 1 300 ? 14.18 -1.767 5.445 1 98.62 300 GLN B N 1
ATOM 5397 C CA . GLN B 1 300 ? 12.75 -1.496 5.445 1 98.62 300 GLN B CA 1
ATOM 5398 C C . GLN B 1 300 ? 12.312 -0.819 6.742 1 98.62 300 GLN B C 1
ATOM 5400 O O . GLN B 1 300 ? 12.695 -1.248 7.832 1 98.62 300 GLN B O 1
ATOM 5405 N N . LEU B 1 301 ? 11.609 0.271 6.652 1 98.88 301 LEU B N 1
ATOM 5406 C CA . LEU B 1 301 ? 11.016 0.968 7.789 1 98.88 301 LEU B CA 1
ATOM 5407 C C . LEU B 1 301 ? 9.492 1.032 7.652 1 98.88 301 LEU B C 1
ATOM 5409 O O . LEU B 1 301 ? 8.977 1.358 6.582 1 98.88 301 LEU B O 1
ATOM 5413 N N . SER B 1 302 ? 8.805 0.664 8.68 1 98.75 302 SER B N 1
ATOM 5414 C CA . SER B 1 302 ? 7.348 0.747 8.711 1 98.75 302 SER B CA 1
ATOM 5415 C C . SER B 1 302 ? 6.863 1.563 9.906 1 98.75 302 SER B C 1
ATOM 5417 O O . SER B 1 302 ? 7.098 1.189 11.055 1 98.75 302 SER B O 1
ATOM 5419 N N . LEU B 1 303 ? 6.25 2.701 9.617 1 98.75 303 LEU B N 1
ATOM 5420 C CA . LEU B 1 303 ? 5.574 3.502 10.633 1 98.75 303 LEU B CA 1
ATOM 5421 C C . LEU B 1 303 ? 4.145 3.021 10.844 1 98.75 303 LEU B C 1
ATOM 5423 O O . LEU B 1 303 ? 3.299 3.172 9.953 1 98.75 303 LEU B O 1
ATOM 5427 N N . ILE B 1 304 ? 3.854 2.479 12.047 1 97.56 304 ILE B N 1
ATOM 5428 C CA . ILE B 1 304 ? 2.578 1.845 12.359 1 97.56 304 ILE B CA 1
ATOM 5429 C C . ILE B 1 304 ? 1.828 2.678 13.391 1 97.56 304 ILE B C 1
ATOM 5431 O O . ILE B 1 304 ? 2.377 3.01 14.445 1 97.56 304 ILE B O 1
ATOM 5435 N N . ARG B 1 305 ? 0.63 3.117 13.141 1 94.94 305 ARG B N 1
ATOM 5436 C CA . ARG B 1 305 ? -0.284 3.855 14 1 94.94 305 ARG B CA 1
ATOM 5437 C C . ARG B 1 305 ? 0.344 5.164 14.477 1 94.94 305 ARG B C 1
ATOM 5439 O O . ARG B 1 305 ? 0.4 5.434 15.672 1 94.94 305 ARG B O 1
ATOM 5446 N N . PRO B 1 306 ? 0.688 5.961 13.484 1 95.69 306 PRO B N 1
ATOM 5447 C CA . PRO B 1 306 ? 1.386 7.191 13.867 1 95.69 306 PRO B CA 1
ATOM 5448 C C . PRO B 1 306 ? 0.491 8.164 14.633 1 95.69 306 PRO B C 1
ATOM 5450 O O . PRO B 1 306 ? 0.991 9.062 15.305 1 95.69 306 PRO B O 1
ATOM 5453 N N . TYR B 1 307 ? -0.837 7.996 14.602 1 92.12 307 TYR B N 1
ATOM 5454 C CA . TYR B 1 307 ? -1.768 8.898 15.266 1 92.12 307 TYR B CA 1
ATOM 5455 C C . TYR B 1 307 ? -2.035 8.453 16.703 1 92.12 307 TYR B C 1
ATOM 5457 O O . TYR B 1 307 ? -2.602 9.211 17.5 1 92.12 307 TYR B O 1
ATOM 5465 N N . GLU B 1 308 ? -1.665 7.254 17 1 91.06 308 GLU B N 1
ATOM 5466 C CA . GLU B 1 308 ? -2.031 6.688 18.297 1 91.06 308 GLU B CA 1
ATOM 5467 C C . GLU B 1 308 ? -0.946 6.938 19.344 1 91.06 308 GLU B C 1
ATOM 5469 O O . GLU B 1 308 ? 0.177 7.309 19 1 91.06 308 GLU B O 1
ATOM 5474 N N . ASP B 1 309 ? -1.385 6.742 20.531 1 89.81 309 ASP B N 1
ATOM 5475 C CA . ASP B 1 309 ? -0.46 6.926 21.641 1 89.81 309 ASP B CA 1
ATOM 5476 C C . ASP B 1 309 ? 0.709 5.945 21.562 1 89.81 309 ASP B C 1
ATOM 5478 O O . ASP B 1 309 ? 1.836 6.281 21.922 1 89.81 309 ASP B O 1
ATOM 5482 N N . GLU B 1 310 ? 0.332 4.805 21.125 1 93.81 310 GLU B N 1
ATOM 5483 C CA . GLU B 1 310 ? 1.396 3.82 20.938 1 93.81 310 GLU B CA 1
ATOM 5484 C C . GLU B 1 310 ? 1.762 3.672 19.469 1 93.81 310 GLU B C 1
ATOM 5486 O O . GLU B 1 310 ? 1.271 2.768 18.781 1 93.81 310 GLU B O 1
ATOM 5491 N N . CYS B 1 311 ? 2.611 4.551 18.969 1 96.88 311 CYS B N 1
ATOM 5492 C CA . CYS B 1 311 ? 3.16 4.496 17.625 1 96.88 311 CYS B CA 1
ATOM 5493 C C . CYS B 1 311 ? 4.375 3.578 17.562 1 96.88 311 CYS B C 1
ATOM 5495 O O . CYS B 1 311 ? 5.207 3.582 18.484 1 96.88 311 CYS B O 1
ATOM 5497 N N . ILE B 1 312 ? 4.504 2.738 16.516 1 98.31 312 ILE B N 1
ATOM 5498 C CA . ILE B 1 312 ? 5.617 1.806 16.375 1 98.31 312 ILE B CA 1
ATOM 5499 C C . ILE B 1 312 ? 6.359 2.098 15.062 1 98.31 312 ILE B C 1
ATOM 5501 O O . ILE B 1 312 ? 5.734 2.301 14.023 1 98.31 312 ILE B O 1
ATOM 5505 N N . LEU B 1 313 ? 7.629 2.256 15.164 1 98.69 313 LEU B N 1
ATOM 5506 C CA . LEU B 1 313 ? 8.508 2.195 14 1 98.69 313 LEU B CA 1
ATOM 5507 C C . LEU B 1 313 ? 9.219 0.847 13.922 1 98.69 313 LEU B C 1
ATOM 5509 O O . LEU B 1 313 ? 10.094 0.556 14.742 1 98.69 313 LEU B O 1
ATOM 5513 N N . ARG B 1 314 ? 8.812 0.024 13.023 1 98.62 314 ARG B N 1
ATOM 5514 C CA . ARG B 1 314 ? 9.438 -1.278 12.797 1 98.62 314 ARG B CA 1
ATOM 5515 C C . ARG B 1 314 ? 10.539 -1.189 11.75 1 98.62 314 ARG B C 1
ATOM 5517 O O . ARG B 1 314 ? 10.32 -0.652 10.664 1 98.62 314 ARG B O 1
ATOM 5524 N N . VAL B 1 315 ? 11.727 -1.771 12.062 1 98.62 315 VAL B N 1
ATOM 5525 C CA . VAL B 1 315 ? 12.898 -1.594 11.203 1 98.62 315 VAL B CA 1
ATOM 5526 C C . VAL B 1 315 ? 13.547 -2.947 10.93 1 98.62 315 VAL B C 1
ATOM 5528 O O . VAL B 1 315 ? 13.742 -3.746 11.844 1 98.62 315 VAL B O 1
ATOM 5531 N N . ARG B 1 316 ? 13.75 -3.25 9.688 1 98.12 316 ARG B N 1
ATOM 5532 C CA . ARG B 1 316 ? 14.633 -4.316 9.227 1 98.12 316 ARG B CA 1
ATOM 5533 C C . ARG B 1 316 ? 15.844 -3.746 8.492 1 98.12 316 ARG B C 1
ATOM 5535 O O . ARG B 1 316 ? 15.695 -3.014 7.512 1 98.12 316 ARG B O 1
ATOM 5542 N N . ASP B 1 317 ? 17.031 -4.078 8.961 1 97.81 317 ASP B N 1
ATOM 5543 C CA . ASP B 1 317 ? 18.234 -3.426 8.469 1 97.81 317 ASP B CA 1
ATOM 5544 C C . ASP B 1 317 ? 19.344 -4.441 8.242 1 97.81 317 ASP B C 1
ATOM 5546 O O . ASP B 1 317 ? 19.656 -5.25 9.125 1 97.81 317 ASP B O 1
ATOM 5550 N N . ILE B 1 318 ? 19.953 -4.344 7.125 1 96.94 318 ILE B N 1
ATOM 5551 C CA . ILE B 1 318 ? 21.016 -5.266 6.746 1 96.94 318 ILE B CA 1
ATOM 5552 C C . ILE B 1 318 ? 22.219 -5.066 7.664 1 96.94 318 ILE B C 1
ATOM 5554 O O . ILE B 1 318 ? 23.031 -5.977 7.836 1 96.94 318 ILE B O 1
ATOM 5558 N N . LYS B 1 319 ? 22.391 -3.912 8.188 1 94.38 319 LYS B N 1
ATOM 5559 C CA . LYS B 1 319 ? 23.531 -3.568 9.031 1 94.38 319 LYS B CA 1
ATOM 5560 C C . LYS B 1 319 ? 23.359 -4.094 10.445 1 94.38 319 LYS B C 1
ATOM 5562 O O . LYS B 1 319 ? 24.281 -4.031 11.266 1 94.38 319 LYS B O 1
ATOM 5567 N N . SER B 1 320 ? 22.172 -4.672 10.461 1 88 320 SER B N 1
ATOM 5568 C CA . SER B 1 320 ? 21.922 -5.234 11.781 1 88 320 SER B CA 1
ATOM 5569 C C . SER B 1 320 ? 22.562 -6.617 11.922 1 88 320 SER B C 1
ATOM 5571 O O . SER B 1 320 ? 22.984 -7.215 10.938 1 88 320 SER B O 1
ATOM 5573 N N . GLY B 1 321 ? 22.875 -7.172 13.07 1 86.5 321 GLY B N 1
ATOM 5574 C CA . GLY B 1 321 ? 23.406 -8.5 13.305 1 86.5 321 GLY B CA 1
ATOM 5575 C C . GLY B 1 321 ? 22.625 -9.594 12.609 1 86.5 321 GLY B C 1
ATOM 5576 O O . GLY B 1 321 ? 23.203 -10.477 11.977 1 86.5 321 GLY B O 1
ATOM 5577 N N . ASP B 1 322 ? 21.297 -9.594 12.5 1 94.38 322 ASP B N 1
ATOM 5578 C CA . ASP B 1 322 ? 20.422 -10.523 11.805 1 94.38 322 ASP B CA 1
ATOM 5579 C C . ASP B 1 322 ? 19.547 -9.805 10.773 1 94.38 322 ASP B C 1
ATOM 5581 O O . ASP B 1 322 ? 18.578 -9.133 11.133 1 94.38 322 ASP B O 1
ATOM 5585 N N . PRO B 1 323 ? 19.812 -9.977 9.484 1 94.19 323 PRO B N 1
ATOM 5586 C CA . PRO B 1 323 ? 19.125 -9.203 8.445 1 94.19 323 PRO B CA 1
ATOM 5587 C C . PRO B 1 323 ? 17.656 -9.617 8.273 1 94.19 323 PRO B C 1
ATOM 5589 O O . PRO B 1 323 ? 16.922 -8.977 7.523 1 94.19 323 PRO B O 1
ATOM 5592 N N . ASN B 1 324 ? 17.219 -10.688 8.945 1 94.62 324 ASN B N 1
ATOM 5593 C CA . ASN B 1 324 ? 15.836 -11.141 8.852 1 94.62 324 ASN B CA 1
ATOM 5594 C C . ASN B 1 324 ? 15 -10.633 10.016 1 94.62 324 ASN B C 1
ATOM 5596 O O . ASN B 1 324 ? 13.781 -10.812 10.039 1 94.62 324 ASN B O 1
ATOM 5600 N N . LYS B 1 325 ? 15.594 -10.047 10.922 1 96 325 LYS B N 1
ATOM 5601 C CA . LYS B 1 325 ? 14.914 -9.68 12.164 1 96 325 LYS B CA 1
ATOM 5602 C C . LYS B 1 325 ? 14.336 -8.273 12.086 1 96 325 LYS B C 1
ATOM 5604 O O . LYS B 1 325 ? 15 -7.348 11.617 1 96 325 LYS B O 1
ATOM 5609 N N . ASP B 1 326 ? 13.078 -8.148 12.531 1 96.81 326 ASP B N 1
ATOM 5610 C CA . ASP B 1 326 ? 12.469 -6.836 12.711 1 96.81 326 ASP B CA 1
ATOM 5611 C C . ASP B 1 326 ? 12.719 -6.309 14.125 1 96.81 326 ASP B C 1
ATOM 5613 O O . ASP B 1 326 ? 12.648 -7.062 15.094 1 96.81 326 ASP B O 1
ATOM 5617 N N . VAL B 1 327 ? 13.078 -5.066 14.211 1 97.75 327 VAL B N 1
ATOM 5618 C CA . VAL B 1 327 ? 13.203 -4.383 15.492 1 97.75 327 VAL B CA 1
ATOM 5619 C C . VAL B 1 327 ? 12.141 -3.293 15.609 1 97.75 327 VAL B C 1
ATOM 5621 O O . VAL B 1 327 ? 12.016 -2.447 14.719 1 97.75 327 VAL B O 1
ATOM 5624 N N . ASP B 1 328 ? 11.398 -3.316 16.719 1 97.94 328 ASP B N 1
ATOM 5625 C CA . ASP B 1 328 ? 10.352 -2.324 16.953 1 97.94 328 ASP B CA 1
ATOM 5626 C C . ASP B 1 328 ? 10.828 -1.234 17.906 1 97.94 328 ASP B C 1
ATOM 5628 O O . ASP B 1 328 ? 11.273 -1.528 19.016 1 97.94 328 ASP B O 1
ATOM 5632 N N . TYR B 1 329 ? 10.812 -0.029 17.438 1 98.06 329 TYR B N 1
ATOM 5633 C CA . TYR B 1 329 ? 10.891 1.139 18.312 1 98.06 329 TYR B CA 1
ATOM 5634 C C . TYR B 1 329 ? 9.5 1.647 18.672 1 98.06 329 TYR B C 1
ATOM 5636 O O . TYR B 1 329 ? 8.719 2.014 17.797 1 98.06 329 TYR B O 1
ATOM 5644 N N . THR B 1 330 ? 9.203 1.685 19.953 1 97.88 330 THR B N 1
ATOM 5645 C CA . THR B 1 330 ? 7.879 2.117 20.406 1 97.88 330 THR B CA 1
ATOM 5646 C C . THR B 1 330 ? 7.938 3.531 20.969 1 97.88 330 THR B C 1
ATOM 5648 O O . THR B 1 330 ? 8.828 3.854 21.766 1 97.88 330 THR B O 1
ATOM 5651 N N . PHE B 1 331 ? 7.027 4.328 20.531 1 97.12 331 PHE B N 1
ATOM 5652 C CA . PHE B 1 331 ? 6.93 5.711 20.984 1 97.12 331 PHE B CA 1
ATOM 5653 C C . PHE B 1 331 ? 5.617 5.949 21.719 1 97.12 331 PHE B C 1
ATOM 5655 O O . PHE B 1 331 ? 4.551 5.953 21.109 1 97.12 331 PHE B O 1
ATOM 5662 N N . ARG B 1 332 ? 5.77 6.137 23 1 93.19 332 ARG B N 1
ATOM 5663 C CA . ARG B 1 332 ? 4.594 6.348 23.828 1 93.19 332 ARG B CA 1
ATOM 5664 C C . ARG B 1 332 ? 4.52 7.789 24.312 1 93.19 332 ARG B C 1
ATOM 5666 O O . ARG B 1 332 ? 5.543 8.398 24.625 1 93.19 332 ARG B O 1
ATOM 5673 N N . GLY B 1 333 ? 3.346 8.242 24.391 1 88.75 333 GLY B N 1
ATOM 5674 C CA . GLY B 1 333 ? 3.111 9.547 24.969 1 88.75 333 GLY B CA 1
ATOM 5675 C C . GLY B 1 333 ? 3.658 10.688 24.125 1 88.75 333 GLY B C 1
ATOM 5676 O O . GLY B 1 333 ? 3.854 11.797 24.625 1 88.75 333 GLY B O 1
ATOM 5677 N N . ASN B 1 334 ? 3.949 10.359 22.844 1 90.12 334 ASN B N 1
ATOM 5678 C CA . ASN B 1 334 ? 4.434 11.422 21.969 1 90.12 334 ASN B CA 1
ATOM 5679 C C . ASN B 1 334 ? 3.328 12.414 21.609 1 90.12 334 ASN B C 1
ATOM 5681 O O . ASN B 1 334 ? 2.223 12.008 21.25 1 90.12 334 ASN B O 1
ATOM 5685 N N . ASP B 1 335 ? 3.592 13.695 21.828 1 92.94 335 ASP B N 1
ATOM 5686 C CA . ASP B 1 335 ? 2.662 14.75 21.438 1 92.94 335 ASP B CA 1
ATOM 5687 C C . ASP B 1 335 ? 3.256 15.625 20.328 1 92.94 335 ASP B C 1
ATOM 5689 O O . ASP B 1 335 ? 3.859 16.672 20.609 1 92.94 335 ASP B O 1
ATOM 5693 N N . SER B 1 336 ? 3.008 15.203 19.109 1 94.38 336 SER B N 1
ATOM 5694 C CA . SER B 1 336 ? 3.578 15.898 17.953 1 94.38 336 SER B CA 1
ATOM 5695 C C . SER B 1 336 ? 3.031 17.312 17.844 1 94.38 336 SER B C 1
ATOM 5697 O O . SER B 1 336 ? 3.725 18.219 17.375 1 94.38 336 SER B O 1
ATOM 5699 N N . TYR B 1 337 ? 1.845 17.578 18.344 1 95.38 337 TYR B N 1
ATOM 5700 C CA . TYR B 1 337 ? 1.273 18.922 18.344 1 95.38 337 TYR B CA 1
ATOM 5701 C C . TYR B 1 337 ? 2.027 19.828 19.312 1 95.38 337 TYR B C 1
ATOM 5703 O O . TYR B 1 337 ? 2.348 20.969 18.969 1 95.38 337 TYR B O 1
ATOM 5711 N N . TYR B 1 338 ? 2.256 19.297 20.469 1 95.94 338 TYR B N 1
ATOM 5712 C CA . TYR B 1 338 ? 3.023 20.062 21.438 1 95.94 338 TYR B CA 1
ATOM 5713 C C . TYR B 1 338 ? 4.402 20.422 20.891 1 95.94 338 TYR B C 1
ATOM 5715 O O . TYR B 1 338 ? 4.848 21.562 21 1 95.94 338 TYR B O 1
ATOM 5723 N N . ASN B 1 339 ? 5.043 19.375 20.312 1 96.75 339 ASN B N 1
ATOM 5724 C CA . ASN B 1 339 ? 6.387 19.594 19.781 1 96.75 339 ASN B CA 1
ATOM 5725 C C . ASN B 1 339 ? 6.398 20.641 18.672 1 96.75 339 ASN B C 1
ATOM 5727 O O . ASN B 1 339 ? 7.301 21.484 18.625 1 96.75 339 ASN B O 1
ATOM 5731 N N . GLU B 1 340 ? 5.438 20.609 17.844 1 97.44 340 GLU B N 1
ATOM 5732 C CA . GLU B 1 340 ? 5.324 21.562 16.75 1 97.44 340 GLU B CA 1
ATOM 5733 C C . GLU B 1 340 ? 5.086 22.984 17.266 1 97.44 340 GLU B C 1
ATOM 5735 O O . GLU B 1 340 ? 5.77 23.922 16.844 1 97.44 340 GLU B O 1
ATOM 5740 N N . LEU B 1 341 ? 4.191 23.141 18.188 1 97.44 341 LEU B N 1
ATOM 5741 C CA . LEU B 1 341 ? 3.863 24.438 18.75 1 97.44 341 LEU B CA 1
ATOM 5742 C C . LEU B 1 341 ? 5.031 25 19.547 1 97.44 341 LEU B C 1
ATOM 5744 O O . LEU B 1 341 ? 5.328 26.203 19.469 1 97.44 341 LEU B O 1
ATOM 5748 N N . SER B 1 342 ? 5.648 24.141 20.328 1 97.31 342 SER B N 1
ATOM 5749 C CA . SER B 1 342 ? 6.801 24.562 21.109 1 97.31 342 SER B CA 1
ATOM 5750 C C . SER B 1 342 ? 7.922 25.078 20.203 1 97.31 342 SER B C 1
ATOM 5752 O O . SER B 1 342 ? 8.578 26.062 20.531 1 97.31 342 SER B O 1
ATOM 5754 N N . THR B 1 343 ? 8.094 24.375 19.141 1 98 343 THR B N 1
ATOM 5755 C CA . THR B 1 343 ? 9.109 24.797 18.172 1 98 343 THR B CA 1
ATOM 5756 C C . THR B 1 343 ? 8.773 26.188 17.625 1 98 343 THR B C 1
ATOM 5758 O O . THR B 1 343 ? 9.656 27.031 17.5 1 98 343 THR B O 1
ATOM 5761 N N . PHE B 1 344 ? 7.57 26.406 17.281 1 98.25 344 PHE B N 1
ATOM 5762 C CA . PHE B 1 344 ? 7.133 27.688 16.766 1 98.25 344 PHE B CA 1
ATOM 5763 C C . PHE B 1 344 ? 7.332 28.797 17.797 1 98.25 344 PHE B C 1
ATOM 5765 O O . PHE B 1 344 ? 7.879 29.859 17.5 1 98.25 344 PHE B O 1
ATOM 5772 N N . VAL B 1 345 ? 6.895 28.562 19.031 1 97.88 345 VAL B N 1
ATOM 5773 C CA . VAL B 1 345 ? 7 29.531 20.125 1 97.88 345 VAL B CA 1
ATOM 5774 C C . VAL B 1 345 ? 8.469 29.875 20.359 1 97.88 345 VAL B C 1
ATOM 5776 O O . VAL B 1 345 ? 8.82 31.047 20.484 1 97.88 345 VAL B O 1
ATOM 5779 N N . LYS B 1 346 ? 9.258 28.891 20.375 1 97 346 LYS B N 1
ATOM 5780 C CA . LYS B 1 346 ? 10.695 29.125 20.547 1 97 346 LYS B CA 1
ATOM 5781 C C . LYS B 1 346 ? 11.258 29.969 19.406 1 97 346 LYS B C 1
ATOM 5783 O O . LYS B 1 346 ? 12.078 30.859 19.641 1 97 346 LYS B O 1
ATOM 5788 N N . ALA B 1 347 ? 10.875 29.656 18.219 1 97.94 347 ALA B N 1
ATOM 5789 C CA . ALA B 1 347 ? 11.336 30.422 17.047 1 97.94 347 ALA B CA 1
ATOM 5790 C C . ALA B 1 347 ? 10.922 31.891 17.156 1 97.94 347 ALA B C 1
ATOM 5792 O O . ALA B 1 347 ? 11.727 32.781 16.891 1 97.94 347 ALA B O 1
ATOM 5793 N N . VAL B 1 348 ? 9.695 32.156 17.516 1 97.75 348 VAL B N 1
ATOM 5794 C CA . VAL B 1 348 ? 9.172 33.5 17.641 1 97.75 348 VAL B CA 1
ATOM 5795 C C . VAL B 1 348 ? 9.938 34.25 18.719 1 97.75 348 VAL B C 1
ATOM 5797 O O . VAL B 1 348 ? 10.344 35.406 18.516 1 97.75 348 VAL B O 1
ATOM 5800 N N . LYS B 1 349 ? 10.164 33.656 19.844 1 96 349 LYS B N 1
ATOM 5801 C CA . LYS B 1 349 ? 10.836 34.312 20.984 1 96 349 LYS B CA 1
ATOM 5802 C C . LYS B 1 349 ? 12.297 34.625 20.656 1 96 349 LYS B C 1
ATOM 5804 O O . LYS B 1 349 ? 12.82 35.656 21.047 1 96 349 LYS B O 1
ATOM 5809 N N . SER B 1 350 ? 12.906 33.719 19.938 1 95.94 350 SER B N 1
ATOM 5810 C CA . SER B 1 350 ? 14.328 33.875 19.672 1 95.94 350 SER B CA 1
ATOM 5811 C C . SER B 1 350 ? 14.57 34.656 18.375 1 95.94 350 SER B C 1
ATOM 5813 O O . SER B 1 350 ? 15.672 35.156 18.141 1 95.94 350 SER B O 1
ATOM 5815 N N . GLY B 1 351 ? 13.586 34.625 17.562 1 95.69 351 GLY B N 1
ATOM 5816 C CA . GLY B 1 351 ? 13.758 35.188 16.234 1 95.69 351 GLY B CA 1
ATOM 5817 C C . GLY B 1 351 ? 14.492 34.281 15.273 1 95.69 351 GLY B C 1
ATOM 5818 O O . GLY B 1 351 ? 14.836 34.688 14.164 1 95.69 351 GLY B O 1
ATOM 5819 N N . ASP B 1 352 ? 14.742 33.094 15.672 1 95.94 352 ASP B N 1
ATOM 5820 C CA . ASP B 1 352 ? 15.453 32.094 14.867 1 95.94 352 ASP B CA 1
ATOM 5821 C C . ASP B 1 352 ? 14.492 31.047 14.297 1 95.94 352 ASP B C 1
ATOM 5823 O O . ASP B 1 352 ? 14.023 30.172 15.016 1 95.94 352 ASP B O 1
ATOM 5827 N N . LYS B 1 353 ? 14.25 31.156 13.023 1 96.06 353 LYS B N 1
ATOM 5828 C CA . LYS B 1 353 ? 13.258 30.281 12.414 1 96.06 353 LYS B CA 1
ATOM 5829 C C . LYS B 1 353 ? 13.898 28.984 11.914 1 96.06 353 LYS B C 1
ATOM 5831 O O . LYS B 1 353 ? 13.25 28.188 11.234 1 96.06 353 LYS B O 1
ATOM 5836 N N . SER B 1 354 ? 15.195 28.719 12.188 1 95.75 354 SER B N 1
ATOM 5837 C CA . SER B 1 354 ? 15.93 27.578 11.648 1 95.75 354 SER B CA 1
ATOM 5838 C C . SER B 1 354 ? 15.344 26.266 12.156 1 95.75 354 SER B C 1
ATOM 5840 O O . SER B 1 354 ? 15.523 25.219 11.523 1 95.75 354 SER B O 1
ATOM 5842 N N . GLY B 1 355 ? 14.656 26.297 13.242 1 96.31 355 GLY B N 1
ATOM 5843 C CA . GLY B 1 355 ? 14.094 25.078 13.812 1 96.31 355 GLY B CA 1
ATOM 5844 C C . GLY B 1 355 ? 12.758 24.703 13.203 1 96.31 355 GLY B C 1
ATOM 5845 O O . GLY B 1 355 ? 12.273 23.578 13.414 1 96.31 355 GLY B O 1
ATOM 5846 N N . ILE B 1 356 ? 12.133 25.594 12.414 1 98.19 356 ILE B N 1
ATOM 5847 C CA . ILE B 1 356 ? 10.828 25.344 11.812 1 98.19 356 ILE B CA 1
ATOM 5848 C C . ILE B 1 356 ? 10.969 24.281 10.711 1 98.19 356 ILE B C 1
ATOM 5850 O O . ILE B 1 356 ? 11.672 24.516 9.719 1 98.19 356 ILE B O 1
ATOM 5854 N N . LYS B 1 357 ? 10.242 23.172 10.852 1 97.94 357 LYS B N 1
ATOM 5855 C CA . LYS B 1 357 ? 10.352 22.062 9.898 1 97.94 357 LYS B CA 1
ATOM 5856 C C . LYS B 1 357 ? 9.227 22.125 8.867 1 97.94 357 LYS B C 1
ATOM 5858 O O . LYS B 1 357 ? 9.242 21.391 7.879 1 97.94 357 LYS B O 1
ATOM 5863 N N . SER B 1 358 ? 8.25 22.953 9.094 1 98.12 358 SER B N 1
ATOM 5864 C CA . SER B 1 358 ? 7.098 23.078 8.211 1 98.12 358 SER B CA 1
ATOM 5865 C C . SER B 1 358 ? 6.836 24.531 7.836 1 98.12 358 SER B C 1
ATOM 5867 O O . SER B 1 358 ? 5.781 25.078 8.164 1 98.12 358 SER B O 1
ATOM 5869 N N . SER B 1 359 ? 7.785 25.125 7.113 1 97.81 359 SER B N 1
ATOM 5870 C CA . SER B 1 359 ? 7.609 26.5 6.621 1 97.81 359 SER B CA 1
ATOM 5871 C C . SER B 1 359 ? 6.465 26.578 5.617 1 97.81 359 SER B C 1
ATOM 5873 O O . SER B 1 359 ? 6.055 25.562 5.055 1 97.81 359 SER B O 1
ATOM 5875 N N . TYR B 1 360 ? 5.961 27.719 5.434 1 98.06 360 TYR B N 1
ATOM 5876 C CA . TYR B 1 360 ? 4.867 27.906 4.484 1 98.06 360 TYR B CA 1
ATOM 5877 C C . TYR B 1 360 ? 5.289 27.5 3.076 1 98.06 360 TYR B C 1
ATOM 5879 O O . TYR B 1 360 ? 4.52 26.875 2.352 1 98.06 360 TYR B O 1
ATOM 5887 N N . GLU B 1 361 ? 6.504 27.906 2.693 1 96.75 361 GLU B N 1
ATOM 5888 C CA . GLU B 1 361 ? 7.02 27.578 1.368 1 96.75 361 GLU B CA 1
ATOM 5889 C C . GLU B 1 361 ? 7.074 26.062 1.157 1 96.75 361 GLU B C 1
ATOM 5891 O O . GLU B 1 361 ? 6.641 25.562 0.118 1 96.75 361 GLU B O 1
ATOM 5896 N N . ASP B 1 362 ? 7.609 25.391 2.082 1 97.88 362 ASP B N 1
ATOM 5897 C CA . ASP B 1 362 ? 7.707 23.938 1.965 1 97.88 362 ASP B CA 1
ATOM 5898 C C . ASP B 1 362 ? 6.32 23.297 1.953 1 97.88 362 ASP B C 1
ATOM 5900 O O . ASP B 1 362 ? 6.035 22.438 1.114 1 97.88 362 ASP B O 1
ATOM 5904 N N . ALA B 1 363 ? 5.469 23.734 2.854 1 98.5 363 ALA B N 1
ATOM 5905 C CA . ALA B 1 363 ? 4.105 23.219 2.951 1 98.5 363 ALA B CA 1
ATOM 5906 C C . ALA B 1 363 ? 3.338 23.453 1.652 1 98.5 363 ALA B C 1
ATOM 5908 O O . ALA B 1 363 ? 2.465 22.656 1.291 1 98.5 363 ALA B O 1
ATOM 5909 N N . SER B 1 364 ? 3.617 24.531 0.965 1 98.19 364 SER B N 1
ATOM 5910 C CA . SER B 1 364 ? 2.953 24.828 -0.299 1 98.19 364 SER B CA 1
ATOM 5911 C C . SER B 1 364 ? 3.223 23.734 -1.336 1 98.19 364 SER B C 1
ATOM 5913 O O . SER B 1 364 ? 2.365 23.438 -2.17 1 98.19 364 SER B O 1
ATOM 5915 N N . LYS B 1 365 ? 4.395 23.125 -1.303 1 98.31 365 LYS B N 1
ATOM 5916 C CA . LYS B 1 365 ? 4.711 22.031 -2.221 1 98.31 365 LYS B CA 1
ATOM 5917 C C . LYS B 1 365 ? 3.852 20.812 -1.93 1 98.31 365 LYS B C 1
ATOM 5919 O O . LYS B 1 365 ? 3.43 20.109 -2.852 1 98.31 365 LYS B O 1
ATOM 5924 N N . THR B 1 366 ? 3.637 20.562 -0.638 1 98.69 366 THR B N 1
ATOM 5925 C CA . THR B 1 366 ? 2.713 19.484 -0.266 1 98.69 366 THR B CA 1
ATOM 5926 C C . THR B 1 366 ? 1.312 19.781 -0.795 1 98.69 366 THR B C 1
ATOM 5928 O O . THR B 1 366 ? 0.661 18.891 -1.357 1 98.69 366 THR B O 1
ATOM 5931 N N . TYR B 1 367 ? 0.89 21.016 -0.606 1 98.5 367 TYR B N 1
ATOM 5932 C CA . TYR B 1 367 ? -0.432 21.406 -1.077 1 98.5 367 TYR B CA 1
ATOM 5933 C C . TYR B 1 367 ? -0.569 21.172 -2.578 1 98.5 367 TYR B C 1
ATOM 5935 O O . TYR B 1 367 ? -1.571 20.625 -3.037 1 98.5 367 TYR B O 1
ATOM 5943 N N . LEU B 1 368 ? 0.419 21.516 -3.346 1 98.19 368 LEU B N 1
ATOM 5944 C CA . LEU B 1 368 ? 0.394 21.344 -4.793 1 98.19 368 LEU B CA 1
ATOM 5945 C C . LEU B 1 368 ? 0.324 19.859 -5.156 1 98.19 368 LEU B C 1
ATOM 5947 O O . LEU B 1 368 ? -0.39 19.484 -6.09 1 98.19 368 LEU B O 1
ATOM 5951 N N . LEU B 1 369 ? 1.05 19.062 -4.473 1 98.75 369 LEU B N 1
ATOM 5952 C CA . LEU B 1 369 ? 0.994 17.625 -4.711 1 98.75 369 LEU B CA 1
ATOM 5953 C C . LEU B 1 369 ? -0.414 17.078 -4.473 1 98.75 369 LEU B C 1
ATOM 5955 O O . LEU B 1 369 ? -0.939 16.328 -5.289 1 98.75 369 LEU B O 1
ATOM 5959 N N . THR B 1 370 ? -1.012 17.5 -3.354 1 98.75 370 THR B N 1
ATOM 5960 C CA . THR B 1 370 ? -2.336 16.984 -3.012 1 98.75 370 THR B CA 1
ATOM 5961 C C . THR B 1 370 ? -3.363 17.406 -4.059 1 98.75 370 THR B C 1
ATOM 5963 O O . THR B 1 370 ? -4.23 16.625 -4.438 1 98.75 370 THR B O 1
ATOM 5966 N N . TRP B 1 371 ? -3.229 18.641 -4.539 1 97.88 371 TRP B N 1
ATOM 5967 C CA . TRP B 1 371 ? -4.137 19.109 -5.578 1 97.88 371 TRP B CA 1
ATOM 5968 C C . TRP B 1 371 ? -3.906 18.359 -6.887 1 97.88 371 TRP B C 1
ATOM 5970 O O . TRP B 1 371 ? -4.855 18.078 -7.625 1 97.88 371 TRP B O 1
ATOM 5980 N N . LYS B 1 372 ? -2.641 18.141 -7.23 1 98.5 372 LYS B N 1
ATOM 5981 C CA . LYS B 1 372 ? -2.336 17.375 -8.43 1 98.5 372 LYS B CA 1
ATOM 5982 C C . LYS B 1 372 ? -2.979 15.992 -8.367 1 98.5 372 LYS B C 1
ATOM 5984 O O . LYS B 1 372 ? -3.566 15.531 -9.352 1 98.5 372 LYS B O 1
ATOM 5989 N N . ILE B 1 373 ? -2.9 15.305 -7.254 1 98.69 373 ILE B N 1
ATOM 5990 C CA . ILE B 1 373 ? -3.504 13.992 -7.062 1 98.69 373 ILE B CA 1
ATOM 5991 C C . ILE B 1 373 ? -5.016 14.086 -7.258 1 98.69 373 ILE B C 1
ATOM 5993 O O . ILE B 1 373 ? -5.605 13.281 -7.977 1 98.69 373 ILE B O 1
ATOM 5997 N N . ARG B 1 374 ? -5.605 15.102 -6.621 1 96.88 374 ARG B N 1
ATOM 5998 C CA . ARG B 1 374 ? -7.051 15.289 -6.73 1 96.88 374 ARG B CA 1
ATOM 5999 C C . ARG B 1 374 ? -7.469 15.484 -8.18 1 96.88 374 ARG B C 1
ATOM 6001 O O . ARG B 1 374 ? -8.367 14.797 -8.672 1 96.88 374 ARG B O 1
ATOM 6008 N N . ARG B 1 375 ? -6.805 16.375 -8.898 1 96.44 375 ARG B N 1
ATOM 6009 C CA . ARG B 1 375 ? -7.164 16.703 -10.266 1 96.44 375 ARG B CA 1
ATOM 6010 C C . ARG B 1 375 ? -6.953 15.516 -11.195 1 96.44 375 ARG B C 1
ATOM 6012 O O . ARG B 1 375 ? -7.77 15.266 -12.086 1 96.44 375 ARG B O 1
ATOM 6019 N N . MET B 1 376 ? -5.824 14.836 -11 1 97.56 376 MET B N 1
ATOM 6020 C CA . MET B 1 376 ? -5.562 13.648 -11.82 1 97.56 376 MET B CA 1
ATOM 6021 C C . MET B 1 376 ? -6.652 12.602 -11.617 1 97.56 376 MET B C 1
ATOM 6023 O O . MET B 1 376 ? -7.062 11.938 -12.57 1 97.56 376 MET B O 1
ATOM 6027 N N . GLY B 1 377 ? -7.098 12.422 -10.398 1 96.38 377 GLY B N 1
ATOM 6028 C CA . GLY B 1 377 ? -8.195 11.508 -10.125 1 96.38 377 GLY B CA 1
ATOM 6029 C C . GLY B 1 377 ? -9.484 11.898 -10.812 1 96.38 377 GLY B C 1
ATOM 6030 O O . GLY B 1 377 ? -10.203 11.039 -11.328 1 96.38 377 GLY B O 1
ATOM 6031 N N . GLU B 1 378 ? -9.773 13.195 -10.797 1 93.25 378 GLU B N 1
ATOM 6032 C CA . GLU B 1 378 ? -10.984 13.703 -11.438 1 93.25 378 GLU B CA 1
ATOM 6033 C C . GLU B 1 378 ? -10.922 13.531 -12.953 1 93.25 378 GLU B C 1
ATOM 6035 O O . GLU B 1 378 ? -11.945 13.305 -13.602 1 93.25 378 GLU B O 1
ATOM 6040 N N . GLN B 1 379 ? -9.75 13.594 -13.484 1 93.06 379 GLN B N 1
ATOM 6041 C CA . GLN B 1 379 ? -9.555 13.469 -14.922 1 93.06 379 GLN B CA 1
ATOM 6042 C C . GLN B 1 379 ? -9.656 12.016 -15.367 1 93.06 379 GLN B C 1
ATOM 6044 O O . GLN B 1 379 ? -10.219 11.719 -16.422 1 93.06 379 GLN B O 1
ATOM 6049 N N . ASN B 1 380 ? -9.07 11.031 -14.602 1 84.94 380 ASN B N 1
ATOM 6050 C CA . ASN B 1 380 ? -8.992 9.633 -14.984 1 84.94 380 ASN B CA 1
ATOM 6051 C C . ASN B 1 380 ? -10.273 8.883 -14.648 1 84.94 380 ASN B C 1
ATOM 6053 O O . ASN B 1 380 ? -10.367 7.668 -14.859 1 84.94 380 ASN B O 1
ATOM 6057 N N . ASN B 1 381 ? -11.211 9.453 -13.977 1 76.62 381 ASN B N 1
ATOM 6058 C CA . ASN B 1 381 ? -12.445 8.773 -13.617 1 76.62 381 ASN B CA 1
ATOM 6059 C C . ASN B 1 381 ? -13.477 8.828 -14.742 1 76.62 381 ASN B C 1
ATOM 6061 O O . ASN B 1 381 ? -13.602 9.852 -15.422 1 76.62 381 ASN B O 1
#

Nearest PDB structures (foldseek):
  6a3g-assembly1_B  TM=7.631E-01  e=2.849E-20  Pseudarthrobacter phenanthrenivorans Sphe3
  6a3j-assembly1_D  TM=7.739E-01  e=8.117E-20  Pseudarthrobacter phenanthrenivorans Sphe3
  6a3f-assembly1_B-2  TM=7.131E-01  e=2.393E-20  Pseudarthrobacter phenanthrenivorans Sphe3
  5yaq-assembly1_D  TM=7.534E-01  e=5.347E-18  Paracoccus laeviglucosivorans
  6ktk-assembly1_A  TM=7.418E-01  e=9.566E-18  Paracoccus laeviglucosivorans

Radius of gyration: 30.18 Å; Cα contacts (8 Å, |Δi|>4): 1775; chains: 2; bounding box: 55×98×69 Å

InterPro domains:
  IPR000683 Gfo/Idh/MocA-like oxidoreductase, N-terminal [PF01408] (6-152)
  IPR013944 Oxidoreductase putative, C-terminal [PF08635] (155-298)
  IPR036291 NAD(P)-binding domain superfamily [SSF51735] (6-220)
  IPR052515 Gfo/Idh/MocA Oxidoreductase [PTHR43249] (4-376)

Solvent-accessible surface area (backbone atoms only — not comparable to full-atom values): 38811 Å² total; per-residue (Å²): 130,69,96,80,44,49,34,27,33,34,38,32,67,38,41,56,35,64,32,46,93,86,44,86,54,24,46,50,62,46,50,59,71,67,47,57,47,34,36,47,31,43,21,27,77,56,52,66,61,45,46,53,51,49,52,54,38,54,69,32,88,87,43,19,82,35,43,74,70,42,39,84,36,62,44,67,66,64,50,55,72,66,60,39,58,29,38,40,38,50,58,66,26,68,65,26,49,29,82,56,92,79,10,35,52,66,49,55,38,24,73,70,52,20,23,37,39,36,43,66,40,70,37,51,62,57,63,83,59,32,52,58,40,51,51,49,44,54,52,45,20,60,75,50,72,30,56,49,38,40,57,56,33,64,77,46,21,67,63,49,49,49,49,51,50,52,46,59,71,69,65,61,50,49,37,38,38,44,35,38,39,39,36,21,40,38,66,48,67,50,60,58,59,44,30,28,86,46,32,48,24,61,46,36,47,60,45,33,61,57,53,36,45,45,35,73,71,73,37,59,65,39,72,89,52,54,48,23,42,51,28,34,48,77,37,90,65,51,26,31,52,68,87,56,62,33,84,74,35,60,77,86,50,56,89,89,47,53,52,59,27,28,42,41,36,37,34,36,32,71,62,42,19,36,36,36,41,39,39,33,54,34,31,23,24,69,60,54,47,45,39,41,36,39,31,22,70,27,23,36,40,36,40,38,38,74,88,44,55,73,18,32,38,36,36,30,33,47,88,42,97,52,28,65,46,75,45,77,47,77,43,67,78,68,52,24,60,49,45,39,49,50,46,50,52,50,19,66,76,69,70,48,62,84,75,60,87,34,34,51,72,62,48,48,55,38,51,48,50,27,49,50,46,52,52,35,19,63,65,66,90,131,67,97,81,44,49,35,27,32,33,38,33,69,38,41,56,35,63,32,48,92,86,44,88,55,25,46,50,62,46,51,60,71,68,46,58,47,34,37,46,29,42,21,26,77,56,53,66,62,44,46,54,52,50,52,54,39,54,69,33,88,87,42,19,81,35,42,74,72,42,40,82,36,61,45,66,68,63,51,56,73,66,59,37,58,29,36,40,38,51,59,66,26,66,65,26,49,30,82,56,92,80,10,36,52,68,49,54,38,24,73,70,51,22,22,36,39,35,43,64,39,70,37,50,63,56,63,82,59,35,53,57,39,52,52,50,45,53,51,46,22,61,75,50,71,29,57,50,39,40,56,57,34,62,78,46,22,68,66,50,49,49,49,50,50,52,45,58,70,69,66,60,50,50,36,37,38,44,35,40,40,40,35,22,42,37,68,49,66,53,59,57,57,42,31,28,84,47,31,45,24,62,46,36,47,60,46,33,60,58,52,37,45,46,34,73,72,73,37,58,65,39,72,89,53,53,48,23,42,52,28,34,48,77,37,89,65,49,26,31,51,68,86,54,64,34,88,73,35,59,75,86,48,56,88,88,48,52,50,60,25,28,41,42,35,38,34,35,31,71,63,42,19,35,37,38,39,40,39,34,56,34,32,22,22,69,62,54,46,46,39,41,36,40,30,22,68,27,24,36,40,36,40,38,37,72,88,44,54,72,18,34,39,36,35,30,35,46,90,42,95,51,28,67,46,76,45,76,47,76,42,68,77,70,52,23,59,47,46,40,50,50,46,50,53,50,19,66,76,70,68,47,62,83,75,61,88,32,34,53,73,61,48,48,53,40,52,48,50,26,49,49,46,53,51,36,20,66,68,63,90

Sequence (762 aa):
MEKNSLRIGFVGAGAIHFGRGDLPWAHATRLEKMGQINVLAIVDPDTKVADSILKEKLSSDQTKQFYQDCKLLTHFKDLIALKPDAVFIGIPPVYRGSLDNGHDIELQFIKAGIHVFVEKPLSVVPPEKFDQYKDEIQRVSSENNVIVSVGYMFRYHDAIIKMKELIKEHGKKVMAFNARYYYAYSDGVNKYWYNQNLSGGPIVEQATHLCDLGRYIVGDVNLDTVHTIMLRDNDPSGAGCLSHLPHDGEEDITPGQKLPRVTLSHWRFQDGAVGTLMHSIAIPGSRYEATVEVQLDGMQLSLIRPYEDECILRVRDIKSGDPNKDVDYTFRGNDSYYNELSTFVKAVKSGDKSGIKSSYEDASKTYLLTWKIRRMGEQNNMEKNSLRIGFVGAGAIHFGRGDLPWAHATRLEKMGQINVLAIVDPDTKVADSILKEKLSSDQTKQFYQDCKLLTHFKDLIALKPDAVFIGIPPVYRGSLDNGHDIELQFIKAGIHVFVEKPLSVVPPEKFDQYKDEIQRVSSENNVIVSVGYMFRYHDAIIKMKELIKEHGKKVMAFNARYYYAYSDGVNKYWYNQNLSGGPIVEQATHLCDLGRYIVGDVNLDTVHTIMLRDNDPSGAGCLSHLPHDGEEDITPGQKLPRVTLSHWRFQDGAVGTLMHSIAIPGSRYEATVEVQLDGMQLSLIRPYEDECILRVRDIKSGDPNKDVDYTFRGNDSYYNELSTFVKAVKSGDKSGIKSSYEDASKTYLLTWKIRRMGEQNN

Organism: Mytilus edulis (NCBI:txid6550)